Protein AF-A0AAV1VJK1-F1 (afdb_monomer)

Secondary structure (DSSP, 8-state):
-EEEEEETTEEEEE-SS-STTS-HHHHHHHHHHHHHHHHH-GGGTS-PPPTTB--B--TTTTTTEEEEE-TTSSEEEEEETTEEEEEEE-SSHHHHHHHHHHHTTS---B---HHHHS-PPPEETTEE----HHHHHHHHHHHHHHHHHHHHHHHHT--TTHHHHHHHHHS-HHHHHH-TT--HHHHHHHHHHHTT-----BTTTTBS--SSGGGTTS-S--HHIIIIISHHHHHHHHHHHHHHHHT----GGGHHHHHHHT--SS--TTHHHHHHTTS-TTS-HHHHHHHHHHHHHHHHHHHHHHHHHHHHHHHHHHHH-TT--HHHHHHHHHHHHHHHHHHHHTSPPPTTSHHHHHHHHHHHHHHHHHHHH-PPPS-S--------TT--PPPPP---SSS------------

Radius of gyration: 35.14 Å; Cα contacts (8 Å, |Δi|>4): 463; chains: 1; bounding box: 64×58×104 Å

Structure (mmCIF, N/CA/C/O backbone):
data_AF-A0AAV1VJK1-F1
#
_entry.id   AF-A0AAV1VJK1-F1
#
loop_
_atom_site.group_PDB
_atom_site.id
_atom_site.type_symbol
_atom_site.label_atom_id
_atom_site.label_alt_id
_atom_site.label_comp_id
_atom_site.label_asym_id
_atom_site.label_entity_id
_atom_site.label_seq_id
_atom_site.pdbx_PDB_ins_code
_atom_site.Cartn_x
_atom_site.Cartn_y
_atom_site.Cartn_z
_atom_site.occupancy
_atom_site.B_iso_or_equiv
_atom_site.auth_seq_id
_atom_site.auth_comp_id
_atom_site.auth_asym_id
_atom_site.auth_atom_id
_atom_site.pdbx_PDB_model_num
ATOM 1 N N . MET A 1 1 ? 26.076 -9.062 -37.233 1.00 72.56 1 MET A N 1
ATOM 2 C CA . MET A 1 1 ? 24.974 -9.847 -37.825 1.00 72.56 1 MET A CA 1
ATOM 3 C C . MET A 1 1 ? 24.756 -9.318 -39.224 1.00 72.56 1 MET A C 1
ATOM 5 O O . MET A 1 1 ? 24.665 -8.106 -39.375 1.00 72.56 1 MET A O 1
ATOM 9 N N . THR A 1 2 ? 24.708 -10.196 -40.212 1.00 77.88 2 THR A N 1
ATOM 10 C CA . THR A 1 2 ? 24.333 -9.880 -41.594 1.00 77.88 2 THR A CA 1
ATOM 11 C C . THR A 1 2 ? 23.000 -10.554 -41.910 1.00 77.88 2 THR A C 1
ATOM 13 O O . THR A 1 2 ? 22.548 -11.425 -41.162 1.00 77.88 2 THR A O 1
ATOM 16 N N . TRP A 1 3 ? 22.331 -10.132 -42.978 1.00 78.44 3 TRP A N 1
ATOM 17 C CA . TRP A 1 3 ? 21.145 -10.822 -43.472 1.00 78.44 3 TRP A CA 1
ATOM 18 C C . TRP A 1 3 ? 21.179 -10.901 -44.990 1.00 78.44 3 TRP A C 1
ATOM 20 O O . TRP A 1 3 ? 21.734 -10.022 -45.649 1.00 78.44 3 TRP A O 1
ATOM 30 N N . THR A 1 4 ? 20.572 -11.946 -45.531 1.00 72.81 4 THR A N 1
ATOM 31 C CA . THR A 1 4 ? 20.393 -12.127 -46.969 1.00 72.81 4 THR A CA 1
ATOM 32 C C . THR A 1 4 ? 18.968 -12.581 -47.247 1.00 72.81 4 THR A C 1
ATOM 34 O O . THR A 1 4 ? 18.393 -13.389 -46.514 1.00 72.81 4 THR A O 1
ATOM 37 N N . THR A 1 5 ? 18.364 -12.032 -48.295 1.00 68.81 5 THR A N 1
ATOM 38 C CA . THR A 1 5 ? 17.076 -12.518 -48.790 1.00 68.81 5 THR A CA 1
ATOM 39 C C . THR A 1 5 ? 17.351 -13.771 -49.610 1.00 68.81 5 THR A C 1
ATOM 41 O O . THR A 1 5 ? 18.039 -13.700 -50.623 1.00 68.81 5 THR A O 1
ATOM 44 N N . VAL A 1 6 ? 16.857 -14.920 -49.149 1.00 70.94 6 VAL A N 1
ATOM 45 C CA . VAL A 1 6 ? 17.074 -16.214 -49.821 1.00 70.94 6 VAL A CA 1
ATOM 46 C C . VAL A 1 6 ? 16.071 -16.389 -50.959 1.00 70.94 6 VAL A C 1
ATOM 48 O O . VAL A 1 6 ? 16.418 -16.849 -52.038 1.00 70.94 6 VAL A O 1
ATOM 51 N N . GLN A 1 7 ? 14.827 -15.972 -50.722 1.00 63.59 7 GLN A N 1
ATOM 52 C CA . GLN A 1 7 ? 13.747 -15.906 -51.704 1.00 63.59 7 GLN A CA 1
ATOM 53 C C . GLN A 1 7 ? 12.699 -14.888 -51.238 1.00 63.59 7 GLN A C 1
ATOM 55 O O . GLN A 1 7 ? 12.747 -14.423 -50.096 1.00 63.59 7 GLN A O 1
ATOM 60 N N . SER A 1 8 ? 11.746 -14.532 -52.106 1.00 58.19 8 SER A N 1
ATOM 61 C CA . SER A 1 8 ? 10.633 -13.650 -51.727 1.00 58.19 8 SER A CA 1
ATOM 62 C C . SER A 1 8 ? 9.943 -14.189 -50.473 1.00 58.19 8 SER A C 1
ATOM 64 O O . SER A 1 8 ? 9.543 -15.351 -50.437 1.00 58.19 8 SER A O 1
ATOM 66 N N . GLY A 1 9 ? 9.838 -13.375 -49.423 1.00 59.44 9 GLY A N 1
ATOM 67 C CA . GLY A 1 9 ? 9.238 -13.821 -48.168 1.00 59.44 9 GLY A CA 1
ATOM 68 C C . GLY A 1 9 ? 10.195 -14.487 -47.169 1.00 59.44 9 GLY A C 1
ATOM 69 O O . GLY A 1 9 ? 9.770 -14.791 -46.055 1.00 59.44 9 GLY A O 1
ATOM 70 N N . MET A 1 10 ? 11.471 -14.705 -47.512 1.00 68.19 10 MET A N 1
ATOM 71 C CA . MET A 1 10 ? 12.412 -15.464 -46.681 1.00 68.19 10 MET A CA 1
ATOM 72 C C . MET A 1 10 ? 13.748 -14.739 -46.491 1.00 68.19 10 MET A C 1
ATOM 74 O O . MET A 1 10 ? 14.465 -14.439 -47.446 1.00 68.19 10 MET A O 1
ATOM 78 N N . VAL A 1 11 ? 14.104 -14.512 -45.225 1.00 72.69 11 VAL A N 1
ATOM 79 C CA . VAL A 1 11 ? 15.331 -13.816 -44.816 1.00 72.69 11 VAL A CA 1
ATOM 80 C C . VAL A 1 11 ? 16.163 -14.731 -43.941 1.00 72.69 11 VAL A C 1
ATOM 82 O O . VAL A 1 11 ? 15.694 -15.195 -42.901 1.00 72.69 11 VAL A O 1
ATOM 85 N N . LEU A 1 12 ? 17.411 -14.950 -44.340 1.00 80.56 12 LEU A N 1
ATOM 86 C CA . LEU A 1 12 ? 18.407 -15.621 -43.524 1.00 80.56 12 LEU A CA 1
ATOM 87 C C . LEU A 1 12 ? 19.169 -14.574 -42.713 1.00 80.56 12 LEU A C 1
ATOM 89 O O . LEU A 1 12 ? 19.774 -13.668 -43.281 1.00 80.56 12 LEU A O 1
ATOM 93 N N . PHE A 1 13 ? 19.152 -14.700 -41.387 1.00 82.69 13 PHE A N 1
ATOM 94 C CA . PHE A 1 13 ? 20.002 -13.904 -40.504 1.00 82.69 13 PHE A CA 1
ATOM 95 C C . PHE A 1 13 ? 21.249 -14.699 -40.143 1.00 82.69 13 PHE A C 1
ATOM 97 O O . PHE A 1 13 ? 21.164 -15.723 -39.466 1.00 82.69 13 PHE A O 1
ATOM 104 N N . SER A 1 14 ? 22.406 -14.180 -40.538 1.00 82.31 14 SER A N 1
ATOM 105 C CA . SER A 1 14 ? 23.699 -14.779 -40.240 1.00 82.31 14 SER A CA 1
ATOM 106 C C . SER A 1 14 ? 24.337 -14.047 -39.055 1.00 82.31 14 SER A C 1
ATOM 108 O O . SER A 1 14 ? 24.645 -12.846 -39.130 1.00 82.31 14 SER A O 1
ATOM 110 N N . PRO A 1 15 ? 24.512 -14.716 -37.904 1.00 82.81 15 PRO A N 1
ATOM 111 C CA . PRO A 1 15 ? 25.221 -14.126 -36.782 1.00 82.81 15 PRO A CA 1
ATOM 112 C C . PRO A 1 15 ? 26.694 -13.918 -37.163 1.00 82.81 15 PRO A C 1
ATOM 114 O O . PRO A 1 15 ? 27.293 -14.716 -37.869 1.00 82.81 15 PRO A O 1
ATOM 117 N N . THR A 1 16 ? 27.300 -12.828 -36.689 1.00 80.38 16 THR A N 1
ATOM 118 C CA . THR A 1 16 ? 28.732 -12.538 -36.924 1.00 80.38 16 THR A CA 1
ATOM 119 C C . THR A 1 16 ? 29.669 -13.398 -36.079 1.00 80.38 16 THR A C 1
ATOM 121 O O . THR A 1 16 ? 30.877 -13.352 -36.261 1.00 80.38 16 THR A O 1
ATOM 124 N N . ARG A 1 17 ? 29.122 -14.139 -35.116 1.00 78.75 17 ARG A N 1
ATOM 125 C CA . ARG A 1 17 ? 29.834 -15.111 -34.288 1.00 78.75 17 ARG A CA 1
ATOM 126 C C . ARG A 1 17 ? 29.111 -16.440 -34.425 1.00 78.75 17 ARG A C 1
ATOM 128 O O . ARG A 1 17 ? 27.888 -16.436 -34.574 1.00 78.75 17 ARG A O 1
ATOM 135 N N . ASP A 1 18 ? 29.841 -17.544 -34.337 1.00 84.06 18 ASP A N 1
ATOM 136 C CA . ASP A 1 18 ? 29.212 -18.858 -34.300 1.00 84.06 18 ASP A CA 1
ATOM 137 C C . ASP A 1 18 ? 28.260 -18.947 -33.094 1.00 84.06 18 ASP A C 1
ATOM 139 O O . ASP A 1 18 ? 28.642 -18.696 -31.950 1.00 84.06 18 ASP A O 1
ATOM 143 N N . MET A 1 19 ? 26.992 -19.250 -33.371 1.00 81.56 19 MET A N 1
ATOM 144 C CA . MET A 1 19 ? 25.947 -19.360 -32.356 1.00 81.56 19 MET A CA 1
ATOM 145 C C . MET A 1 19 ? 25.831 -20.776 -31.793 1.00 81.56 19 MET A C 1
ATOM 147 O O . MET A 1 19 ? 25.218 -20.929 -30.734 1.00 81.56 19 MET A O 1
ATOM 151 N N . ALA A 1 20 ? 26.408 -21.793 -32.446 1.00 79.62 20 ALA A N 1
ATOM 152 C CA . ALA A 1 20 ? 26.398 -23.169 -31.951 1.00 79.62 20 ALA A CA 1
ATOM 153 C C . ALA A 1 20 ? 27.196 -23.294 -30.643 1.00 79.62 20 ALA A C 1
ATOM 155 O O . ALA A 1 20 ? 26.737 -23.933 -29.698 1.00 79.62 20 ALA A O 1
ATOM 156 N N . SER A 1 21 ? 28.316 -22.574 -30.549 1.00 83.19 21 SER A N 1
ATOM 157 C CA . SER A 1 21 ? 29.145 -22.446 -29.342 1.00 83.19 21 SER A CA 1
ATOM 158 C C . SER A 1 21 ? 28.567 -21.536 -28.240 1.00 83.19 21 SER A C 1
ATOM 160 O O . SER A 1 21 ? 29.173 -21.389 -27.179 1.00 83.19 21 SER A O 1
ATOM 162 N N . GLN A 1 22 ? 27.397 -20.910 -28.436 1.00 87.06 22 GLN A N 1
ATOM 163 C CA . GLN A 1 22 ? 26.801 -19.996 -27.449 1.00 87.06 22 GLN A CA 1
ATOM 164 C C . GLN A 1 22 ? 25.776 -20.681 -26.530 1.00 87.06 22 GLN A C 1
ATOM 166 O O . GLN A 1 22 ? 25.069 -21.627 -26.899 1.00 87.06 22 GLN A O 1
ATOM 171 N N . SER A 1 23 ? 25.620 -20.129 -25.320 1.00 88.62 23 SER A N 1
ATOM 172 C CA . SER A 1 23 ? 24.635 -20.607 -24.343 1.00 88.62 23 SER A CA 1
ATOM 173 C C . SER A 1 23 ? 23.200 -20.582 -24.891 1.00 88.62 23 SER A C 1
ATOM 175 O O . SER A 1 23 ? 22.834 -19.746 -25.725 1.00 88.62 23 SER A O 1
ATOM 177 N N . MET A 1 24 ? 22.353 -21.484 -24.386 1.00 81.50 24 MET A N 1
ATOM 178 C CA . MET A 1 24 ? 20.937 -21.583 -24.775 1.00 81.50 24 MET A CA 1
ATOM 179 C C . MET A 1 24 ? 20.183 -20.252 -24.629 1.00 81.50 24 MET A C 1
ATOM 181 O O . MET A 1 24 ? 19.396 -19.888 -25.503 1.00 81.50 24 MET A O 1
ATOM 185 N N . ALA A 1 25 ? 20.452 -19.493 -23.561 1.00 78.19 25 ALA A N 1
ATOM 186 C CA . ALA A 1 25 ? 19.841 -18.184 -23.340 1.00 78.19 25 ALA A CA 1
ATOM 187 C C . ALA A 1 25 ? 20.214 -17.185 -24.450 1.00 78.19 25 ALA A C 1
ATOM 189 O O . ALA A 1 25 ? 19.335 -16.535 -25.016 1.00 78.19 25 ALA A O 1
ATOM 190 N N . LYS A 1 26 ? 21.496 -17.113 -24.836 1.00 78.19 26 LYS A N 1
ATOM 191 C CA . LYS A 1 26 ? 21.960 -16.234 -25.923 1.00 78.19 26 LYS A CA 1
ATOM 192 C C . LYS A 1 26 ? 21.374 -16.632 -27.277 1.00 78.19 26 LYS A C 1
ATOM 194 O O . LYS A 1 26 ? 20.948 -15.754 -28.022 1.00 78.19 26 LYS A O 1
ATOM 199 N N . ARG A 1 27 ? 21.276 -17.934 -27.574 1.00 80.62 27 ARG A N 1
ATOM 200 C CA . ARG A 1 27 ? 20.609 -18.441 -28.788 1.00 80.62 27 ARG A CA 1
ATOM 201 C C . ARG A 1 27 ? 19.132 -18.038 -28.847 1.00 80.62 27 ARG A C 1
ATOM 203 O O . ARG A 1 27 ? 18.686 -17.507 -29.862 1.00 80.62 27 ARG A O 1
ATOM 210 N N . ARG A 1 28 ? 18.389 -18.198 -27.743 1.00 76.12 28 ARG A N 1
ATOM 211 C CA . ARG A 1 28 ? 16.979 -17.764 -27.640 1.00 76.12 28 ARG A CA 1
ATOM 212 C C . ARG A 1 28 ? 16.820 -16.248 -27.779 1.00 76.12 28 ARG A C 1
ATOM 214 O O . ARG A 1 28 ? 15.893 -15.792 -28.451 1.00 76.12 28 ARG A O 1
ATOM 221 N N . HIS A 1 29 ? 17.720 -15.465 -27.182 1.00 78.25 29 HIS A N 1
ATOM 222 C CA . HIS A 1 29 ? 17.716 -14.008 -27.322 1.00 78.25 29 HIS A CA 1
ATOM 223 C C . HIS A 1 29 ? 18.027 -13.562 -28.749 1.00 78.25 29 HIS A C 1
ATOM 225 O O . HIS A 1 29 ? 17.349 -12.667 -29.245 1.00 78.25 29 HIS A O 1
ATOM 231 N N . PHE A 1 30 ? 18.974 -14.209 -29.431 1.00 80.94 30 PHE A N 1
ATOM 232 C CA . PHE A 1 30 ? 19.263 -13.937 -30.837 1.00 80.94 30 PHE A CA 1
ATOM 233 C C . PHE A 1 30 ? 18.057 -14.251 -31.732 1.00 80.94 30 PHE A C 1
ATOM 235 O O . PHE A 1 30 ? 17.642 -13.395 -32.505 1.00 80.94 30 PHE A O 1
ATOM 242 N N . GLY A 1 31 ? 17.406 -15.407 -31.553 1.00 75.12 31 GLY A N 1
ATOM 243 C CA . GLY A 1 31 ? 16.175 -15.734 -32.285 1.00 75.12 31 GLY A CA 1
ATOM 244 C C . GLY A 1 31 ? 15.040 -14.734 -32.024 1.00 75.12 31 GLY A C 1
ATOM 245 O O . GLY A 1 31 ? 14.393 -14.258 -32.955 1.00 75.12 31 GLY A O 1
ATOM 246 N N . SER A 1 32 ? 14.846 -14.335 -30.763 1.00 74.19 32 SER A N 1
ATOM 247 C CA . SER A 1 32 ? 13.865 -13.304 -30.391 1.00 74.19 32 SER A CA 1
ATOM 248 C C . SER A 1 32 ? 14.199 -11.940 -30.996 1.00 74.19 32 SER A C 1
ATOM 250 O O . SER A 1 32 ? 13.296 -11.198 -31.376 1.00 74.19 32 SER A O 1
ATOM 252 N N . PHE A 1 33 ? 15.488 -11.612 -31.102 1.00 75.56 33 PHE A N 1
ATOM 253 C CA . PHE A 1 33 ? 15.974 -10.400 -31.744 1.00 75.56 33 PHE A CA 1
ATOM 254 C C . PHE A 1 33 ? 15.711 -10.430 -33.253 1.00 75.56 33 PHE A C 1
ATOM 256 O O . PHE A 1 33 ? 15.120 -9.486 -33.759 1.00 75.56 33 PHE A O 1
ATOM 263 N N . CYS A 1 34 ? 16.023 -11.523 -33.957 1.00 77.81 34 CYS A N 1
ATOM 264 C CA . CYS A 1 34 ? 15.700 -11.691 -35.379 1.00 77.81 34 CYS A CA 1
ATOM 265 C C . CYS A 1 34 ? 14.191 -11.594 -35.649 1.00 77.81 34 CYS A C 1
ATOM 267 O O . CYS A 1 34 ? 13.772 -10.885 -36.560 1.00 77.81 34 CYS A O 1
ATOM 269 N N . LEU A 1 35 ? 13.356 -12.231 -34.821 1.00 70.38 35 LEU A N 1
ATOM 270 C CA . LEU A 1 35 ? 11.900 -12.092 -34.915 1.00 70.38 35 LEU A CA 1
ATOM 271 C C . LEU A 1 35 ? 11.461 -10.650 -34.663 1.00 70.38 35 LEU A C 1
ATOM 273 O O . LEU A 1 35 ? 10.635 -10.125 -35.402 1.00 70.38 35 LEU A O 1
ATOM 277 N N . ALA A 1 36 ? 12.023 -9.981 -33.655 1.00 64.88 36 ALA A N 1
ATOM 278 C CA . ALA A 1 36 ? 11.749 -8.571 -33.417 1.00 64.88 36 ALA A CA 1
ATOM 279 C C . ALA A 1 36 ? 12.167 -7.713 -34.620 1.00 64.88 36 ALA A C 1
ATOM 281 O O . ALA A 1 36 ? 11.417 -6.813 -34.986 1.00 64.88 36 ALA A O 1
ATOM 282 N N . LEU A 1 37 ? 13.294 -8.004 -35.272 1.00 67.75 37 LEU A N 1
ATOM 283 C CA . LEU A 1 37 ? 13.689 -7.333 -36.507 1.00 67.75 37 LEU A CA 1
ATOM 284 C C . LEU A 1 37 ? 12.662 -7.574 -37.617 1.00 67.75 37 LEU A C 1
ATOM 286 O O . LEU A 1 37 ? 12.243 -6.612 -38.235 1.00 67.75 37 LEU A O 1
ATOM 290 N N . LEU A 1 38 ? 12.175 -8.798 -37.827 1.00 65.31 38 LEU A N 1
ATOM 291 C CA . LEU A 1 38 ? 11.144 -9.072 -38.840 1.00 65.31 38 LEU A CA 1
ATOM 292 C C . LEU A 1 38 ? 9.804 -8.380 -38.534 1.00 65.31 38 LEU A C 1
ATOM 294 O O . LEU A 1 38 ? 9.200 -7.775 -39.417 1.00 65.31 38 LEU A O 1
ATOM 298 N N . TYR A 1 39 ? 9.350 -8.419 -37.278 1.00 56.62 39 TYR A N 1
ATOM 299 C CA . TYR A 1 39 ? 8.093 -7.792 -36.857 1.00 56.62 39 TYR A CA 1
ATOM 300 C C . TYR A 1 39 ? 8.133 -6.266 -36.932 1.00 56.62 39 TYR A C 1
ATOM 302 O O . TYR A 1 39 ? 7.120 -5.634 -37.238 1.00 56.62 39 TYR A O 1
ATOM 310 N N . ASN A 1 40 ? 9.284 -5.669 -36.621 1.00 51.41 40 ASN A N 1
ATOM 311 C CA . ASN A 1 40 ? 9.459 -4.222 -36.693 1.00 51.41 40 ASN A CA 1
ATOM 312 C C . ASN A 1 40 ? 9.875 -3.765 -38.096 1.00 51.41 40 ASN A C 1
ATOM 314 O O . ASN A 1 40 ? 9.584 -2.634 -38.470 1.00 51.41 40 ASN A O 1
ATOM 318 N N . PHE A 1 41 ? 10.491 -4.637 -38.897 1.00 59.66 41 PHE A N 1
ATOM 319 C CA . PHE A 1 41 ? 11.015 -4.325 -40.227 1.00 59.66 41 PHE A CA 1
ATOM 320 C C . PHE A 1 41 ? 10.533 -5.346 -41.265 1.00 59.66 41 PHE A C 1
ATOM 322 O O . PHE A 1 41 ? 11.329 -6.108 -41.821 1.00 59.66 41 PHE A O 1
ATOM 329 N N . PRO A 1 42 ? 9.225 -5.327 -41.602 1.00 58.53 42 PRO A N 1
ATOM 330 C CA . PRO A 1 42 ? 8.666 -6.196 -42.636 1.00 58.53 42 PRO A CA 1
ATOM 331 C C . PRO A 1 42 ? 9.356 -6.032 -43.998 1.00 58.53 42 PRO A C 1
ATOM 333 O O . PRO A 1 42 ? 9.316 -6.936 -44.821 1.00 58.53 42 PRO A O 1
ATOM 336 N N . SER A 1 43 ? 10.017 -4.888 -44.223 1.00 58.25 43 SER A N 1
ATOM 337 C CA . SER A 1 43 ? 10.837 -4.574 -45.398 1.00 58.25 43 SER A CA 1
ATOM 338 C C . SER A 1 43 ? 11.869 -5.644 -45.735 1.00 58.25 43 SER A C 1
ATOM 340 O O . SER A 1 43 ? 12.172 -5.833 -46.902 1.00 58.25 43 SER A O 1
ATOM 342 N N . LEU A 1 44 ? 12.394 -6.343 -44.723 1.00 64.31 44 LEU A N 1
ATOM 343 C CA . LEU A 1 44 ? 13.371 -7.415 -44.905 1.00 64.31 44 LEU A CA 1
ATOM 344 C C . LEU A 1 44 ? 12.784 -8.579 -45.722 1.00 64.31 44 LEU A C 1
ATOM 346 O O . LEU A 1 44 ? 13.515 -9.272 -46.417 1.00 64.31 44 LEU A O 1
ATOM 350 N N . VAL A 1 45 ? 11.464 -8.760 -45.656 1.00 64.31 45 VAL A N 1
ATOM 351 C CA . VAL A 1 45 ? 10.699 -9.865 -46.249 1.00 64.31 45 VAL A CA 1
ATOM 352 C C . VAL A 1 45 ? 10.141 -9.501 -47.634 1.00 64.31 45 VAL A C 1
ATOM 354 O O . VAL A 1 45 ? 9.820 -10.386 -48.427 1.00 64.31 45 VAL A O 1
ATOM 357 N N . TYR A 1 46 ? 10.028 -8.203 -47.937 1.00 58.28 46 TYR A N 1
ATOM 358 C CA . TYR A 1 46 ? 9.517 -7.694 -49.212 1.00 58.28 46 TYR A CA 1
ATOM 359 C C . TYR A 1 46 ? 10.638 -7.524 -50.248 1.00 58.28 46 TYR A C 1
ATOM 361 O O . TYR A 1 46 ? 11.813 -7.470 -49.897 1.00 58.28 46 TYR A O 1
ATOM 369 N N . ARG A 1 47 ? 10.260 -7.450 -51.536 1.00 57.38 47 ARG A N 1
ATOM 370 C CA . ARG A 1 47 ? 11.183 -7.357 -52.683 1.00 57.38 47 ARG A CA 1
ATOM 371 C C . ARG A 1 47 ? 12.305 -6.336 -52.408 1.00 57.38 47 ARG A C 1
ATOM 373 O O . ARG A 1 47 ? 11.975 -5.183 -52.111 1.00 57.38 47 ARG A O 1
ATOM 380 N N . PRO A 1 48 ? 13.589 -6.730 -52.506 1.00 57.38 48 PRO A N 1
ATOM 381 C CA . PRO A 1 48 ? 14.692 -5.797 -52.346 1.00 57.38 48 PRO A CA 1
ATOM 382 C C . PRO A 1 48 ? 14.574 -4.704 -53.406 1.00 57.38 48 PRO A C 1
ATOM 384 O O . PRO A 1 48 ? 14.317 -4.975 -54.579 1.00 57.38 48 PRO A O 1
ATOM 387 N N . LEU A 1 49 ? 14.708 -3.462 -52.957 1.00 59.75 49 LEU A N 1
ATOM 388 C CA . LEU A 1 49 ? 14.871 -2.313 -53.832 1.00 59.75 49 LEU A CA 1
ATOM 389 C C . LEU A 1 49 ? 16.175 -2.476 -54.613 1.00 59.75 49 LEU A C 1
ATOM 391 O O . LEU A 1 49 ? 17.165 -2.952 -54.051 1.00 59.75 49 LEU A O 1
ATOM 395 N N . GLU A 1 50 ? 16.174 -2.101 -55.892 1.00 65.75 50 GLU A N 1
ATOM 396 C CA . GLU A 1 50 ? 17.402 -2.136 -56.684 1.00 65.75 50 GLU A CA 1
ATOM 397 C C . GLU A 1 50 ? 18.479 -1.284 -55.997 1.00 65.75 50 GLU A C 1
ATOM 399 O O . GLU A 1 50 ? 18.154 -0.209 -55.471 1.00 65.75 50 GLU A O 1
ATOM 404 N N . PRO A 1 51 ? 19.741 -1.747 -55.942 1.00 66.56 51 PRO A N 1
ATOM 405 C CA . PRO A 1 51 ? 20.826 -0.982 -55.342 1.00 66.56 51 PRO A CA 1
ATOM 406 C C . PRO A 1 51 ? 20.889 0.435 -55.924 1.00 66.56 51 PRO A C 1
ATOM 408 O O . PRO A 1 51 ? 20.944 0.607 -57.136 1.00 66.56 51 PRO A O 1
ATOM 411 N N . GLY A 1 52 ? 20.858 1.447 -55.055 1.00 72.56 52 GLY A N 1
ATOM 412 C CA . GLY A 1 52 ? 20.849 2.857 -55.458 1.00 72.56 52 GLY A CA 1
ATOM 413 C C . GLY A 1 52 ? 19.460 3.454 -55.695 1.00 72.56 52 GLY A C 1
ATOM 414 O O . GLY A 1 52 ? 19.352 4.669 -55.827 1.00 72.56 52 GLY A O 1
ATOM 415 N N . SER A 1 53 ? 18.381 2.669 -55.710 1.00 76.88 53 SER A N 1
ATOM 416 C CA . SER A 1 53 ? 17.041 3.234 -55.914 1.00 76.88 53 SER A CA 1
ATOM 417 C C . SER A 1 53 ? 16.620 4.164 -54.778 1.00 76.88 53 SER A C 1
ATOM 419 O O . SER A 1 53 ? 16.778 3.878 -53.585 1.00 76.88 53 SER A O 1
ATOM 421 N N . VAL A 1 54 ? 16.046 5.301 -55.167 1.00 80.00 54 VAL A N 1
ATOM 422 C CA . VAL A 1 54 ? 15.546 6.307 -54.235 1.00 80.00 54 VAL A CA 1
ATOM 423 C C . VAL A 1 54 ? 14.032 6.382 -54.368 1.00 80.00 54 VAL A C 1
ATOM 425 O O . VAL A 1 54 ? 13.496 6.669 -55.434 1.00 80.00 54 VAL A O 1
ATOM 428 N N . ILE A 1 55 ? 13.312 6.112 -53.277 1.00 74.75 55 ILE A N 1
ATOM 429 C CA . ILE A 1 55 ? 11.847 6.137 -53.297 1.00 74.75 55 ILE A CA 1
ATOM 430 C C . ILE A 1 55 ? 11.356 7.549 -52.963 1.00 74.75 55 ILE A C 1
ATOM 432 O O . ILE A 1 55 ? 11.556 8.034 -51.843 1.00 74.75 55 ILE A O 1
ATOM 436 N N . ALA A 1 56 ? 10.677 8.181 -53.920 1.00 76.25 56 ALA A N 1
ATOM 437 C CA . ALA A 1 56 ? 9.944 9.424 -53.702 1.00 76.25 56 ALA A CA 1
ATOM 438 C C . ALA A 1 56 ? 8.724 9.192 -52.790 1.00 76.25 56 ALA A C 1
ATOM 440 O O . ALA A 1 56 ? 8.101 8.140 -52.847 1.00 76.25 56 ALA A O 1
ATOM 441 N N . TYR A 1 57 ? 8.347 10.158 -51.950 1.00 71.75 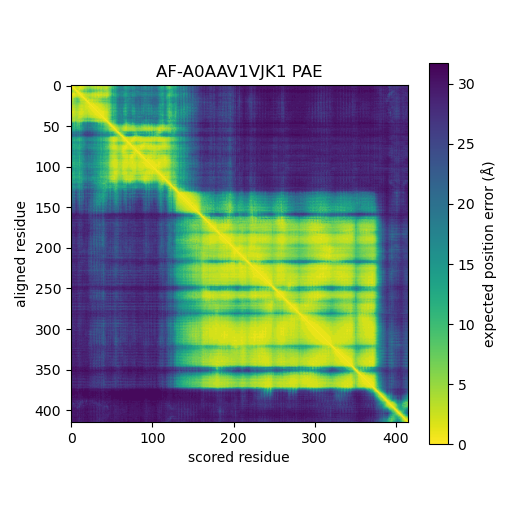57 TYR A N 1
ATOM 442 C CA . TYR A 1 57 ? 7.105 10.100 -51.154 1.00 71.75 57 TYR A CA 1
ATOM 443 C C . TYR A 1 57 ? 5.956 10.927 -51.752 1.00 71.75 57 TYR A C 1
ATOM 445 O O . TYR A 1 57 ? 4.869 10.969 -51.166 1.00 71.75 57 TYR A O 1
ATOM 453 N N . SER A 1 58 ? 6.183 11.642 -52.859 1.00 66.19 58 SER A N 1
ATOM 454 C CA . SER A 1 58 ? 5.178 12.531 -53.439 1.00 66.19 58 SER A CA 1
ATOM 455 C C . SER A 1 58 ? 4.119 11.729 -54.203 1.00 66.19 58 SER A C 1
ATOM 457 O O . SER A 1 58 ? 4.391 10.991 -55.147 1.00 66.19 58 SER A O 1
ATOM 459 N N . THR A 1 59 ? 2.857 11.889 -53.801 1.00 57.94 59 THR A N 1
ATOM 460 C CA . THR A 1 59 ? 1.716 11.128 -54.341 1.00 57.94 59 THR A CA 1
ATOM 461 C C . THR A 1 59 ? 1.444 11.378 -55.825 1.00 57.94 59 THR A C 1
ATOM 463 O O . THR A 1 59 ? 0.777 10.560 -56.450 1.00 57.94 59 THR A O 1
ATOM 466 N N . LYS A 1 60 ? 1.968 12.471 -56.396 1.00 59.66 60 LYS A N 1
ATOM 467 C CA . LYS A 1 60 ? 1.756 12.860 -57.798 1.00 59.66 60 LYS A CA 1
ATOM 468 C C . LYS A 1 60 ? 2.725 12.211 -58.795 1.00 59.66 60 LYS A C 1
ATOM 470 O O . LYS A 1 60 ? 2.455 12.271 -59.984 1.00 59.66 60 LYS A O 1
ATOM 475 N N . VAL A 1 61 ? 3.820 11.597 -58.337 1.00 60.72 61 VAL A N 1
ATOM 476 C CA . VAL A 1 61 ? 4.963 11.269 -59.218 1.00 60.72 61 VAL A CA 1
ATOM 477 C C . VAL A 1 61 ? 5.183 9.758 -59.390 1.00 60.72 61 VAL A C 1
ATOM 479 O O . VAL A 1 61 ? 5.931 9.307 -60.248 1.00 60.72 61 VAL A O 1
ATOM 482 N N . HIS A 1 62 ? 4.447 8.948 -58.628 1.00 57.50 62 HIS A N 1
ATOM 483 C CA . HIS A 1 62 ? 4.636 7.499 -58.524 1.00 57.50 62 HIS A CA 1
ATOM 484 C C . HIS A 1 62 ? 4.261 6.647 -59.746 1.00 57.50 62 HIS A C 1
ATOM 486 O O . HIS A 1 62 ? 4.438 5.427 -59.675 1.00 57.50 62 HIS A O 1
ATOM 492 N N . GLN A 1 63 ? 3.696 7.225 -60.807 1.00 62.16 63 GLN A N 1
ATOM 493 C CA . GLN A 1 63 ? 3.164 6.429 -61.918 1.00 62.16 63 GLN A CA 1
ATOM 494 C C . GLN A 1 63 ? 4.122 6.302 -63.106 1.00 62.16 63 GLN A C 1
ATOM 496 O O . GLN A 1 63 ? 4.053 5.283 -63.785 1.00 62.16 63 GLN A O 1
ATOM 501 N N . PHE A 1 64 ? 5.040 7.255 -63.311 1.00 73.75 64 PHE A N 1
ATOM 502 C CA . PHE A 1 64 ? 5.868 7.285 -64.525 1.00 73.75 64 PHE A CA 1
ATOM 503 C C . PHE A 1 64 ? 7.354 7.561 -64.288 1.00 73.75 64 PHE A C 1
ATOM 505 O O . PHE A 1 64 ? 8.151 7.220 -65.151 1.00 73.75 64 PHE A O 1
ATOM 512 N N . HIS A 1 65 ? 7.758 8.100 -63.133 1.00 83.06 65 HIS A N 1
ATOM 513 C CA . HIS A 1 65 ? 9.161 8.444 -62.899 1.00 83.06 65 HIS A CA 1
ATOM 514 C C . HIS A 1 65 ? 9.843 7.536 -61.881 1.00 83.06 65 HIS A C 1
ATOM 516 O O . HIS A 1 65 ? 9.301 7.285 -60.801 1.00 83.06 65 HIS A O 1
ATOM 522 N N . ASP A 1 66 ? 11.074 7.146 -62.203 1.00 84.44 66 ASP A N 1
ATOM 523 C CA . ASP A 1 66 ? 11.973 6.404 -61.324 1.00 84.44 66 ASP A CA 1
ATOM 524 C C . ASP A 1 66 ? 13.319 7.134 -61.200 1.00 84.44 66 ASP A C 1
ATOM 526 O O . ASP A 1 66 ? 13.774 7.807 -62.130 1.00 84.44 66 ASP A O 1
ATOM 530 N N . TRP A 1 67 ? 13.971 7.001 -60.040 1.00 88.50 67 TRP A N 1
ATOM 531 C CA . TRP A 1 67 ? 15.296 7.576 -59.803 1.00 88.50 67 TRP A CA 1
ATOM 532 C C . TRP A 1 67 ? 16.248 6.589 -59.146 1.00 88.50 67 TRP A C 1
ATOM 534 O O . TRP A 1 67 ? 15.899 5.886 -58.190 1.00 88.50 67 TRP A O 1
ATOM 544 N N . LEU A 1 68 ? 17.486 6.600 -59.632 1.00 89.94 68 LEU A N 1
ATOM 545 C CA . LEU A 1 68 ? 18.548 5.712 -59.185 1.00 89.94 68 LEU A CA 1
ATOM 546 C C . LEU A 1 68 ? 19.820 6.516 -58.914 1.00 89.94 68 LEU A C 1
ATOM 548 O O . LEU A 1 68 ? 20.321 7.216 -59.791 1.00 89.94 68 LEU A O 1
ATOM 552 N N . LEU A 1 69 ? 20.369 6.398 -57.710 1.00 88.38 69 LEU A N 1
ATOM 553 C CA . LEU A 1 69 ? 21.727 6.831 -57.420 1.00 88.38 69 LEU A CA 1
ATOM 554 C C . LEU A 1 69 ? 22.725 5.886 -58.087 1.00 88.38 69 LEU A C 1
ATOM 556 O O . LEU A 1 69 ? 22.575 4.664 -58.049 1.00 88.38 69 LEU A O 1
ATOM 560 N N . THR A 1 70 ? 23.775 6.460 -58.661 1.00 86.12 70 THR A N 1
ATOM 561 C CA . THR A 1 70 ? 24.934 5.708 -59.142 1.00 86.12 70 THR A CA 1
ATOM 562 C C . THR A 1 70 ? 25.619 4.964 -57.992 1.00 86.12 70 THR A C 1
ATOM 564 O O . THR A 1 70 ? 25.471 5.321 -56.823 1.00 86.12 70 THR A O 1
ATOM 567 N N . GLY A 1 71 ? 26.387 3.914 -58.307 1.00 76.88 71 GLY A N 1
ATOM 568 C CA . GLY A 1 71 ? 27.040 3.074 -57.291 1.00 76.88 71 GLY A CA 1
ATOM 569 C C . GLY A 1 71 ? 28.010 3.828 -56.370 1.00 76.88 71 GLY A C 1
ATOM 570 O O . GLY A 1 71 ? 28.231 3.408 -55.238 1.00 76.88 71 GLY A O 1
ATOM 571 N N . ASP A 1 72 ? 28.542 4.965 -56.822 1.00 80.31 72 ASP A N 1
ATOM 572 C CA . ASP A 1 72 ? 29.380 5.879 -56.039 1.00 80.31 72 ASP A CA 1
ATOM 573 C C . ASP A 1 72 ? 28.580 6.936 -55.249 1.00 80.31 72 ASP A C 1
ATOM 575 O O . ASP A 1 72 ? 29.160 7.713 -54.491 1.00 80.31 72 ASP A O 1
ATOM 579 N N . GLY A 1 73 ? 27.255 6.976 -55.420 1.00 81.38 73 GLY A N 1
ATOM 580 C CA . GLY A 1 73 ? 26.335 7.901 -54.763 1.00 81.38 73 GLY A CA 1
ATOM 581 C C . GLY A 1 73 ? 26.434 9.355 -55.228 1.00 81.38 73 GLY A C 1
ATOM 582 O O . GLY A 1 73 ? 25.802 10.206 -54.611 1.00 81.38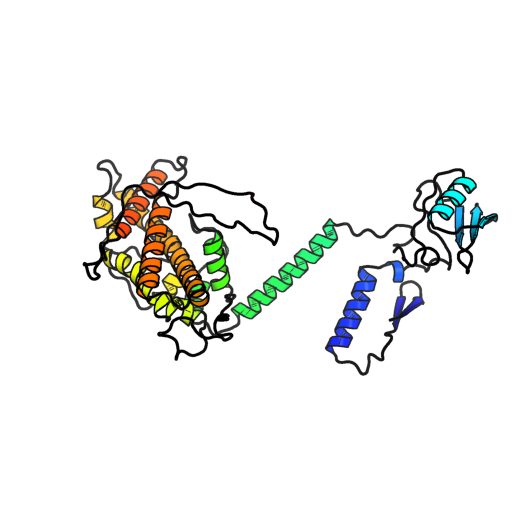 73 GLY A O 1
ATOM 583 N N . LYS A 1 74 ? 27.212 9.662 -56.275 1.00 88.44 74 LYS A N 1
ATOM 584 C CA . LYS A 1 74 ? 27.509 11.047 -56.690 1.00 88.44 74 LYS A CA 1
ATOM 585 C C . LYS A 1 74 ? 26.568 11.601 -57.749 1.00 88.44 74 LYS A C 1
ATOM 587 O O . LYS A 1 74 ? 26.634 12.786 -58.067 1.00 88.44 74 LYS A O 1
ATOM 592 N N . SER A 1 75 ? 25.747 10.759 -58.362 1.00 91.38 75 SER A N 1
ATOM 593 C CA . SER A 1 75 ? 24.844 11.163 -59.436 1.00 91.38 75 SER A CA 1
ATOM 594 C C . SER A 1 75 ? 23.489 10.486 -59.297 1.00 91.38 75 SER A C 1
ATOM 596 O O . SER A 1 75 ? 23.397 9.330 -58.892 1.00 91.38 75 SER A O 1
ATOM 598 N N . LEU A 1 76 ? 22.436 11.222 -59.638 1.00 92.19 76 LEU A N 1
ATOM 599 C CA . LEU A 1 76 ? 21.058 10.762 -59.675 1.00 92.19 76 LEU A CA 1
ATOM 600 C C . LEU A 1 76 ? 20.632 10.618 -61.136 1.00 92.19 76 LEU A C 1
ATOM 602 O O . LEU A 1 76 ? 20.587 11.602 -61.874 1.00 92.19 76 LEU A O 1
ATOM 606 N N . ARG A 1 77 ? 20.323 9.390 -61.545 1.00 91.56 77 ARG A N 1
ATOM 607 C CA . ARG A 1 77 ? 19.742 9.066 -62.849 1.00 91.56 77 ARG A CA 1
ATOM 608 C C . ARG A 1 77 ? 18.229 9.166 -62.748 1.00 91.56 77 ARG A C 1
ATOM 610 O O . ARG A 1 77 ? 17.647 8.662 -61.786 1.00 91.56 77 ARG A O 1
ATOM 617 N N . HIS A 1 78 ? 17.607 9.816 -63.720 1.00 90.94 78 HIS A N 1
ATOM 618 C CA . HIS A 1 78 ? 16.160 9.978 -63.820 1.00 90.94 78 HIS A CA 1
ATOM 619 C C . HIS A 1 78 ? 15.630 9.210 -65.024 1.00 90.94 78 HIS A C 1
ATOM 621 O O . HIS A 1 78 ? 16.163 9.328 -66.127 1.00 90.94 78 HIS A O 1
ATOM 627 N N . PHE A 1 79 ? 14.560 8.457 -64.796 1.00 87.12 79 PHE A N 1
ATOM 628 C CA . PHE A 1 79 ? 13.840 7.719 -65.817 1.00 87.12 79 PHE A CA 1
ATOM 629 C C . PHE A 1 79 ? 12.388 8.196 -65.875 1.00 87.12 79 PHE A C 1
ATOM 631 O O . PHE A 1 79 ? 11.769 8.413 -64.832 1.00 87.12 79 PHE A O 1
ATOM 638 N N . ASP A 1 80 ? 11.842 8.330 -67.080 1.00 86.44 80 ASP A N 1
ATOM 639 C CA . ASP A 1 80 ? 10.423 8.576 -67.337 1.00 86.44 80 ASP A CA 1
ATOM 640 C C . ASP A 1 80 ? 9.869 7.470 -68.234 1.00 86.44 80 ASP A C 1
ATOM 642 O O . ASP A 1 80 ? 10.378 7.209 -69.324 1.00 86.44 80 ASP A O 1
ATOM 646 N N . THR A 1 81 ? 8.849 6.761 -67.762 1.00 84.12 81 THR A N 1
ATOM 647 C CA . THR A 1 81 ? 8.267 5.573 -68.405 1.00 84.12 81 THR A CA 1
ATOM 648 C C . THR A 1 81 ? 9.309 4.519 -68.810 1.00 84.12 81 THR A C 1
ATOM 650 O O . THR A 1 81 ? 9.147 3.806 -69.795 1.00 84.12 81 THR A O 1
ATOM 653 N N . GLY A 1 82 ? 10.396 4.414 -68.036 1.00 79.31 82 GLY A N 1
ATOM 654 C CA . GLY A 1 82 ? 11.505 3.486 -68.279 1.00 79.31 82 GLY A CA 1
ATOM 655 C C . GLY A 1 82 ? 12.599 4.001 -69.223 1.00 79.31 82 GLY A C 1
ATOM 656 O O . GLY A 1 82 ? 13.612 3.323 -69.375 1.00 79.31 82 GLY A O 1
ATOM 657 N N . MET A 1 83 ? 12.451 5.190 -69.816 1.00 84.69 83 MET A N 1
ATOM 658 C CA . MET A 1 83 ? 13.503 5.824 -70.619 1.00 84.69 83 MET A CA 1
ATOM 659 C C . MET A 1 83 ? 14.356 6.756 -69.764 1.00 84.69 83 MET A C 1
ATOM 661 O O . MET A 1 83 ? 13.823 7.551 -68.997 1.00 84.69 83 MET A O 1
ATOM 665 N N . GLU A 1 84 ? 15.680 6.681 -69.898 1.00 87.88 84 GLU A N 1
ATOM 666 C CA . GLU A 1 84 ? 16.588 7.586 -69.190 1.00 87.88 84 GLU A CA 1
ATOM 667 C C . GLU A 1 84 ? 16.485 9.001 -69.766 1.00 87.88 84 GLU A C 1
ATOM 669 O O . GLU A 1 84 ? 16.764 9.232 -70.941 1.00 87.88 84 GLU A O 1
ATOM 674 N N . CYS A 1 85 ? 16.083 9.952 -68.927 1.00 86.00 85 CYS A N 1
ATOM 675 C CA . CYS A 1 85 ? 15.889 11.346 -69.317 1.00 86.00 85 CYS A CA 1
ATOM 676 C C . CYS A 1 85 ? 17.091 12.224 -68.970 1.00 86.00 85 CYS A C 1
ATOM 678 O O . CYS A 1 85 ? 17.268 13.289 -69.560 1.00 86.00 85 CYS A O 1
ATOM 680 N N . GLY A 1 86 ? 17.915 11.802 -68.009 1.00 88.31 86 GLY A N 1
ATOM 681 C CA . GLY A 1 86 ? 19.113 12.542 -67.651 1.00 88.31 86 GLY A CA 1
ATOM 682 C C . GLY A 1 86 ? 19.798 12.060 -66.382 1.00 88.31 86 GLY A C 1
ATOM 683 O O . GLY A 1 86 ? 19.260 11.279 -65.594 1.00 88.31 86 GLY A O 1
ATOM 684 N N . VAL A 1 87 ? 21.003 12.586 -66.186 1.00 91.12 87 VAL A N 1
ATOM 685 C CA . VAL A 1 87 ? 21.851 12.329 -65.023 1.00 91.12 87 VAL A CA 1
ATOM 686 C C . VAL A 1 87 ? 22.236 13.664 -64.411 1.00 91.12 87 VAL A C 1
ATOM 688 O O . VAL A 1 87 ? 22.699 14.558 -65.119 1.00 91.12 87 VAL A O 1
ATOM 691 N N . GLN A 1 88 ? 22.048 13.810 -63.101 1.00 91.81 88 GLN A N 1
ATOM 692 C CA . GLN A 1 88 ? 22.424 15.024 -62.381 1.00 91.81 88 GLN A CA 1
ATOM 693 C C . GLN A 1 88 ? 23.403 14.722 -61.247 1.00 91.81 88 GLN A C 1
ATOM 695 O O . GLN A 1 88 ? 23.173 13.777 -60.489 1.00 91.81 88 GLN A O 1
ATOM 700 N N . PRO A 1 89 ? 24.473 15.518 -61.085 1.00 91.81 89 PRO A N 1
ATOM 701 C CA . PRO A 1 89 ? 25.373 15.372 -59.953 1.00 91.81 89 PRO A CA 1
ATOM 702 C C . PRO A 1 89 ? 24.652 15.754 -58.657 1.00 91.81 89 PRO A C 1
ATOM 704 O O . PRO A 1 89 ? 23.989 16.788 -58.572 1.00 91.81 89 PRO A O 1
ATOM 707 N N . VAL A 1 90 ? 24.798 14.923 -57.628 1.00 91.44 90 VAL A N 1
ATOM 708 C CA . VAL A 1 90 ? 24.186 15.125 -56.313 1.00 91.44 90 VAL A CA 1
ATOM 709 C C . VAL A 1 90 ? 25.198 14.836 -55.210 1.00 91.44 90 VAL A C 1
ATOM 711 O O . VAL A 1 90 ? 25.937 13.858 -55.256 1.00 91.44 90 VAL A O 1
ATOM 714 N N . ALA A 1 91 ? 25.221 15.696 -54.193 1.00 88.94 91 ALA A N 1
ATOM 715 C CA . ALA A 1 91 ? 26.090 15.544 -53.021 1.00 88.94 91 ALA A CA 1
ATOM 716 C C . ALA A 1 91 ? 25.306 15.310 -51.717 1.00 88.94 91 ALA A C 1
ATOM 718 O O . ALA A 1 91 ? 25.893 15.114 -50.656 1.00 88.94 91 ALA A O 1
ATOM 719 N N . SER A 1 92 ? 23.972 15.365 -51.764 1.00 89.75 92 SER A N 1
ATOM 720 C CA . SER A 1 92 ? 23.106 15.210 -50.594 1.00 89.75 92 SER A CA 1
ATOM 721 C C . SER A 1 92 ? 21.689 14.802 -50.999 1.00 89.75 92 SER A C 1
ATOM 723 O O . SER A 1 92 ? 21.304 14.909 -52.164 1.00 89.75 92 SER A O 1
ATOM 725 N N . MET A 1 93 ? 20.878 14.377 -50.026 1.00 87.56 93 MET A N 1
ATOM 726 C CA . MET A 1 93 ? 19.457 14.098 -50.274 1.00 87.56 93 MET A CA 1
ATOM 727 C C . MET A 1 93 ? 18.679 15.350 -50.690 1.00 87.56 93 MET A C 1
ATOM 729 O O . MET A 1 93 ? 17.790 15.254 -51.523 1.00 87.56 93 MET A O 1
ATOM 733 N N . ALA A 1 94 ? 19.043 16.526 -50.169 1.00 87.75 94 ALA A N 1
ATOM 734 C CA . ALA A 1 94 ? 18.426 17.784 -50.584 1.00 87.75 94 ALA A CA 1
ATOM 735 C C . ALA A 1 94 ? 18.749 18.112 -52.051 1.00 87.75 94 ALA A C 1
ATOM 737 O O . ALA A 1 94 ? 17.877 18.562 -52.788 1.00 87.75 94 ALA A O 1
ATOM 738 N N . ALA A 1 95 ? 19.977 17.821 -52.501 1.00 90.25 95 ALA A N 1
ATOM 739 C CA . ALA A 1 95 ? 20.334 17.936 -53.913 1.00 90.25 95 ALA A CA 1
ATOM 740 C C . ALA A 1 95 ? 19.527 16.955 -54.781 1.00 90.25 95 ALA A C 1
ATOM 742 O O . ALA A 1 95 ? 19.104 17.324 -55.871 1.00 90.25 95 ALA A O 1
ATOM 743 N N . CYS A 1 96 ? 19.248 15.746 -54.277 1.00 89.25 96 CYS A N 1
ATOM 744 C CA . CYS A 1 96 ? 18.366 14.796 -54.958 1.00 89.25 96 CYS A CA 1
ATOM 745 C C . CYS A 1 96 ? 16.936 15.344 -55.092 1.00 89.25 96 CYS A C 1
ATOM 747 O O . CYS A 1 96 ? 16.377 15.298 -56.184 1.00 89.25 96 CYS A O 1
ATOM 749 N N . ASP A 1 97 ? 16.359 15.892 -54.017 1.00 89.44 97 ASP A N 1
ATOM 750 C CA . ASP A 1 97 ? 15.013 16.486 -54.027 1.00 89.44 97 ASP A CA 1
ATOM 751 C C . ASP A 1 97 ? 14.900 17.614 -55.068 1.00 89.44 97 ASP A C 1
ATOM 753 O O . ASP A 1 97 ? 13.950 17.649 -55.851 1.00 89.44 97 ASP A O 1
ATOM 757 N N . ILE A 1 98 ? 15.891 18.512 -55.119 1.00 89.75 98 ILE A N 1
ATOM 758 C CA . ILE A 1 98 ? 15.943 19.625 -56.083 1.00 89.75 98 ILE A CA 1
ATOM 759 C C . ILE A 1 98 ? 16.068 19.098 -57.517 1.00 89.75 98 ILE A C 1
ATOM 761 O O . ILE A 1 98 ? 15.316 19.524 -58.400 1.00 89.75 98 ILE A O 1
ATOM 765 N N . ALA A 1 99 ? 16.979 18.149 -57.742 1.00 90.94 99 ALA A N 1
ATOM 766 C CA . ALA A 1 99 ? 17.219 17.531 -59.042 1.00 90.94 99 ALA A CA 1
ATOM 767 C C . ALA A 1 99 ? 15.953 16.869 -59.600 1.00 90.94 99 ALA A C 1
ATOM 769 O O . ALA A 1 99 ? 15.506 17.164 -60.710 1.00 90.94 99 ALA A O 1
ATOM 770 N N . ALA A 1 100 ? 15.315 16.025 -58.789 1.00 88.69 100 ALA A N 1
ATOM 771 C CA . ALA A 1 100 ? 14.099 15.325 -59.173 1.00 88.69 100 ALA A CA 1
ATOM 772 C C . ALA A 1 100 ? 12.896 16.260 -59.323 1.00 88.69 100 ALA A C 1
ATOM 774 O O . ALA A 1 100 ? 12.061 16.046 -60.207 1.00 88.69 100 ALA A O 1
ATOM 775 N N . SER A 1 101 ? 12.813 17.316 -58.507 1.00 89.25 101 SER A N 1
ATOM 776 C CA . SER A 1 101 ? 11.737 18.302 -58.633 1.00 89.25 101 SER A CA 1
ATOM 777 C C . SER A 1 101 ? 11.843 19.099 -59.931 1.00 89.25 101 SER A C 1
ATOM 779 O O . SER A 1 101 ? 10.837 19.366 -60.587 1.00 89.25 101 SER A O 1
ATOM 781 N N . THR A 1 102 ? 13.072 19.428 -60.329 1.00 88.31 102 THR A N 1
ATOM 782 C CA . THR A 1 102 ? 13.361 20.120 -61.589 1.00 88.31 102 THR A CA 1
ATOM 783 C C . THR A 1 102 ? 13.053 19.221 -62.784 1.00 88.31 102 THR A C 1
ATOM 785 O O . THR A 1 102 ? 12.355 19.638 -63.706 1.00 88.31 102 THR A O 1
ATOM 788 N N . ALA A 1 103 ? 13.514 17.967 -62.746 1.00 86.50 103 ALA A N 1
ATOM 789 C CA . ALA A 1 103 ? 13.338 17.017 -63.841 1.00 86.50 103 ALA A CA 1
ATOM 790 C C . ALA A 1 103 ? 11.866 16.619 -64.063 1.00 86.50 103 ALA A C 1
ATOM 792 O O . ALA A 1 103 ? 11.407 16.553 -65.199 1.00 86.50 103 ALA A O 1
ATOM 793 N N . SER A 1 104 ? 11.102 16.415 -62.985 1.00 83.94 104 SER A N 1
ATOM 794 C CA . SER A 1 104 ? 9.678 16.043 -63.062 1.00 83.94 104 SER A CA 1
ATOM 795 C C . SER A 1 104 ? 8.716 17.234 -63.138 1.00 83.94 104 SER A C 1
ATOM 797 O O . SER A 1 104 ? 7.504 17.037 -63.213 1.00 83.94 104 SER A O 1
ATOM 799 N N . LYS A 1 105 ? 9.224 18.475 -63.064 1.00 86.06 105 LYS A N 1
ATOM 800 C CA . LYS A 1 105 ? 8.423 19.715 -62.977 1.00 86.06 105 LYS A CA 1
ATOM 801 C C . LYS A 1 105 ? 7.369 19.684 -61.858 1.00 86.06 105 LYS A C 1
ATOM 803 O O . LYS A 1 105 ? 6.327 20.334 -61.942 1.00 86.06 105 LYS A O 1
ATOM 808 N N . SER A 1 106 ? 7.624 18.915 -60.803 1.00 83.81 106 SER A N 1
ATOM 809 C CA . SER A 1 106 ? 6.710 18.723 -59.680 1.00 83.81 106 SER A CA 1
ATOM 810 C C . SER A 1 106 ? 7.504 18.520 -58.390 1.00 83.81 106 SER A C 1
ATOM 812 O O . SER A 1 106 ? 8.594 17.967 -58.451 1.00 83.81 106 SER A O 1
ATOM 814 N N . PRO A 1 107 ? 7.010 18.935 -57.212 1.00 85.12 107 PRO A N 1
ATOM 815 C CA . PRO A 1 107 ? 7.743 18.713 -55.970 1.00 85.12 107 PRO A CA 1
ATOM 816 C C . PRO A 1 107 ? 7.963 17.218 -55.686 1.00 85.12 107 PRO A C 1
ATOM 818 O O . PRO A 1 107 ? 7.008 16.450 -55.502 1.00 85.12 107 PRO A O 1
ATOM 821 N N . VAL A 1 108 ? 9.231 16.814 -55.618 1.00 84.94 108 VAL A N 1
ATOM 822 C CA . VAL A 1 108 ? 9.677 15.460 -55.282 1.00 84.94 108 VAL A CA 1
ATOM 823 C C . VAL A 1 108 ? 10.512 15.512 -54.014 1.00 84.94 108 VAL A C 1
ATOM 825 O O . VAL A 1 108 ? 11.437 16.308 -53.890 1.00 84.94 108 VAL A O 1
ATOM 828 N N . HIS A 1 109 ? 10.183 14.618 -53.083 1.00 84.25 109 HIS A N 1
ATOM 829 C CA . HIS A 1 109 ? 10.932 14.440 -51.848 1.00 84.25 109 HIS A CA 1
ATOM 830 C C . HIS A 1 109 ? 11.295 12.982 -51.651 1.00 84.25 109 HIS A C 1
ATOM 832 O O . HIS A 1 109 ? 10.428 12.103 -51.734 1.00 84.25 109 HIS A O 1
ATOM 838 N N . PHE A 1 110 ? 12.554 12.746 -51.316 1.00 83.19 110 PHE A N 1
ATOM 839 C CA . PHE A 1 110 ? 13.108 11.429 -51.084 1.00 83.19 110 PHE A CA 1
ATOM 840 C C . PHE A 1 110 ? 13.316 11.119 -49.604 1.00 83.19 110 PHE A C 1
ATOM 842 O O . PHE A 1 110 ? 13.408 11.980 -48.729 1.00 83.19 110 PHE A O 1
ATOM 849 N N . GLY A 1 111 ? 13.395 9.823 -49.311 1.00 75.06 111 GLY A N 1
ATOM 850 C CA . GLY A 1 111 ? 13.879 9.333 -48.024 1.00 75.06 111 GLY A CA 1
ATOM 851 C C . GLY A 1 111 ? 15.394 9.344 -47.945 1.00 75.06 111 GLY A C 1
ATOM 852 O O . GLY A 1 111 ? 16.068 9.337 -48.963 1.00 75.06 111 GLY A O 1
ATOM 853 N N . ALA A 1 112 ? 15.931 9.288 -46.728 1.00 75.94 112 ALA A N 1
ATOM 854 C CA . ALA A 1 112 ? 17.350 9.083 -46.505 1.00 75.94 112 ALA A CA 1
ATOM 855 C C . ALA A 1 112 ? 17.834 7.821 -47.238 1.00 75.94 112 ALA A C 1
ATOM 857 O O . ALA A 1 112 ? 17.267 6.738 -47.055 1.00 75.94 112 ALA A O 1
ATOM 858 N N . HIS A 1 113 ? 18.886 7.984 -48.042 1.00 78.25 113 HIS A N 1
ATOM 859 C CA . HIS A 1 113 ? 19.578 6.893 -48.710 1.00 78.25 113 HIS A CA 1
ATOM 860 C C . HIS A 1 113 ? 20.957 6.670 -48.062 1.00 78.25 113 HIS A C 1
ATOM 862 O O . HIS A 1 113 ? 21.706 7.639 -47.880 1.00 78.25 113 HIS A O 1
ATOM 868 N N . PRO A 1 114 ? 21.338 5.419 -47.739 1.00 72.94 114 PRO A N 1
ATOM 869 C CA . PRO A 1 114 ? 22.571 5.133 -47.007 1.00 72.94 114 PRO A CA 1
ATOM 870 C C . PRO A 1 114 ? 23.846 5.622 -47.706 1.00 72.94 114 PRO A C 1
ATOM 872 O O . PRO A 1 114 ? 24.784 5.999 -47.007 1.00 72.94 114 PRO A O 1
ATOM 875 N N . ALA A 1 115 ? 23.862 5.701 -49.044 1.00 75.50 115 ALA A N 1
ATOM 876 C CA . ALA A 1 115 ? 24.998 6.245 -49.802 1.00 75.50 115 ALA A CA 1
ATOM 877 C C . ALA A 1 115 ? 25.291 7.731 -49.503 1.00 75.50 115 ALA A C 1
ATOM 879 O O . ALA A 1 115 ? 26.430 8.158 -49.634 1.00 75.50 115 ALA A O 1
ATOM 880 N N . LEU A 1 116 ? 24.287 8.506 -49.073 1.00 80.44 116 LEU A N 1
ATOM 881 C CA . LEU A 1 116 ? 24.412 9.953 -48.846 1.00 80.44 116 LEU A CA 1
ATOM 882 C C . LEU A 1 116 ? 24.271 10.361 -47.374 1.00 80.44 116 LEU A C 1
ATOM 884 O O . LEU A 1 116 ? 24.738 11.428 -46.990 1.00 80.44 116 LEU A O 1
ATOM 888 N N . THR A 1 117 ? 23.627 9.547 -46.532 1.00 72.19 117 THR A N 1
ATOM 889 C CA . THR A 1 117 ? 23.315 9.935 -45.141 1.00 72.19 117 THR A CA 1
ATOM 890 C C . THR A 1 117 ? 23.769 8.933 -44.088 1.00 72.19 117 THR A C 1
ATOM 892 O O . THR A 1 117 ? 23.609 9.204 -42.901 1.00 72.19 117 THR A O 1
ATOM 895 N N . ARG A 1 118 ? 24.293 7.760 -44.482 1.00 66.94 118 ARG A N 1
ATOM 896 C CA . ARG A 1 118 ? 24.536 6.601 -43.592 1.00 66.94 118 ARG A CA 1
ATOM 897 C C . ARG A 1 118 ? 23.288 6.106 -42.837 1.00 66.94 118 ARG A C 1
ATOM 899 O O . ARG A 1 118 ? 23.394 5.221 -41.992 1.00 66.94 118 ARG A O 1
ATOM 906 N N . VAL A 1 119 ? 22.105 6.645 -43.143 1.00 59.53 119 VAL A N 1
ATOM 907 C CA . VAL A 1 119 ? 20.825 6.303 -42.517 1.00 59.53 119 VAL A CA 1
ATOM 908 C C . VAL A 1 119 ? 19.976 5.527 -43.519 1.00 59.53 119 VAL A C 1
ATOM 910 O O . VAL A 1 119 ? 19.846 5.915 -44.677 1.00 59.53 119 VAL A O 1
ATOM 913 N N . VAL A 1 120 ? 19.366 4.433 -43.059 1.00 59.62 120 VAL A N 1
ATOM 914 C CA . VAL A 1 120 ? 18.445 3.612 -43.854 1.00 59.62 120 VAL A CA 1
ATOM 915 C C . VAL A 1 120 ? 17.008 3.909 -43.426 1.00 59.62 120 VAL A C 1
ATOM 917 O O . VAL A 1 120 ? 16.650 3.735 -42.260 1.00 59.62 120 VAL A O 1
ATOM 920 N N . HIS A 1 121 ? 16.159 4.342 -44.361 1.00 59.81 121 HIS A N 1
ATOM 921 C CA . HIS A 1 121 ? 14.712 4.402 -44.143 1.00 59.81 121 HIS A CA 1
ATOM 922 C C . HIS A 1 121 ? 14.056 3.048 -44.423 1.00 59.81 121 HIS A C 1
ATOM 924 O O . HIS A 1 121 ? 14.376 2.375 -45.396 1.00 59.81 121 HIS A O 1
ATOM 930 N N . MET A 1 122 ? 13.112 2.655 -43.565 1.00 55.22 122 MET A N 1
ATOM 931 C CA . MET A 1 122 ? 12.469 1.339 -43.624 1.00 55.22 122 MET A CA 1
ATOM 932 C C . MET A 1 122 ? 11.063 1.435 -44.225 1.00 55.22 122 MET A C 1
ATOM 934 O O . MET A 1 122 ? 10.235 2.258 -43.815 1.00 55.22 122 MET A O 1
ATOM 938 N N . TRP A 1 123 ? 10.804 0.580 -45.213 1.00 56.19 123 TRP A N 1
ATOM 939 C CA . TRP A 1 123 ? 9.660 0.661 -46.123 1.00 56.19 123 TRP A CA 1
ATOM 940 C C . TRP A 1 123 ? 8.868 -0.647 -46.162 1.00 56.19 123 TRP A C 1
ATOM 942 O O . TRP A 1 123 ? 9.446 -1.717 -46.269 1.00 56.19 123 TRP A O 1
ATOM 952 N N . ALA A 1 124 ? 7.540 -0.595 -46.134 1.00 51.62 124 ALA A N 1
ATOM 953 C CA . ALA A 1 124 ? 6.704 -1.751 -46.454 1.00 51.62 124 ALA A CA 1
ATOM 954 C C . ALA A 1 124 ? 6.194 -1.588 -47.895 1.00 51.62 124 ALA A C 1
ATOM 956 O O . ALA A 1 124 ? 5.253 -0.829 -48.143 1.00 51.62 124 ALA A O 1
ATOM 957 N N . GLY A 1 125 ? 6.861 -2.234 -48.859 1.00 58.72 125 GLY A N 1
ATOM 958 C CA . GLY A 1 125 ? 6.637 -1.974 -50.286 1.00 58.72 125 GLY A CA 1
ATOM 959 C C . GLY A 1 125 ? 6.972 -0.520 -50.651 1.00 58.72 125 GLY A C 1
ATOM 960 O O . GLY A 1 125 ? 7.995 0.002 -50.223 1.00 58.72 125 GLY A O 1
ATOM 961 N N . ARG A 1 126 ? 6.085 0.170 -51.384 1.00 55.12 126 ARG A N 1
ATOM 962 C CA . ARG A 1 126 ? 6.246 1.597 -51.755 1.00 55.12 126 ARG A CA 1
ATOM 963 C C . ARG A 1 126 ? 5.802 2.593 -50.665 1.00 55.12 126 ARG A C 1
ATOM 965 O O . ARG A 1 126 ? 5.710 3.787 -50.927 1.00 55.12 126 ARG A O 1
ATOM 972 N N . ARG A 1 127 ? 5.463 2.142 -49.447 1.00 54.88 127 ARG A N 1
ATOM 973 C CA . ARG A 1 127 ? 4.954 3.011 -48.364 1.00 54.88 127 ARG A CA 1
ATOM 974 C C . ARG A 1 127 ? 5.866 2.989 -47.143 1.00 54.88 127 ARG A C 1
ATOM 976 O O . ARG A 1 127 ? 6.358 1.939 -46.734 1.00 54.88 127 ARG A O 1
ATOM 983 N N . ARG A 1 128 ? 6.058 4.152 -46.510 1.00 56.06 128 ARG A N 1
ATOM 984 C CA . ARG A 1 128 ? 6.792 4.254 -45.240 1.00 56.06 128 ARG A CA 1
ATOM 985 C C . ARG A 1 128 ? 6.095 3.404 -44.182 1.00 56.06 128 ARG A C 1
ATOM 987 O O . ARG A 1 128 ? 4.914 3.624 -43.901 1.00 56.06 128 ARG A O 1
ATOM 994 N N . TRP A 1 129 ? 6.818 2.478 -43.554 1.00 51.34 129 TRP A N 1
ATOM 995 C CA . TRP A 1 129 ? 6.254 1.725 -42.438 1.00 51.34 129 TRP A CA 1
ATOM 996 C C . TRP A 1 129 ? 6.057 2.666 -41.242 1.00 51.34 129 TRP A C 1
ATOM 998 O O . TRP A 1 129 ? 6.999 3.273 -40.731 1.00 51.34 129 TRP A O 1
ATOM 1008 N N . ARG A 1 130 ? 4.801 2.833 -40.822 1.00 58.47 130 ARG A N 1
ATOM 1009 C CA . ARG A 1 130 ? 4.415 3.548 -39.602 1.00 58.47 130 ARG A CA 1
ATOM 1010 C C . ARG A 1 130 ? 3.451 2.648 -38.832 1.00 58.47 130 ARG A C 1
ATOM 1012 O O . ARG A 1 130 ? 2.270 2.613 -39.186 1.00 58.47 130 ARG A O 1
ATOM 1019 N N . PRO A 1 131 ? 3.887 1.910 -37.796 1.00 58.28 131 PRO A N 1
ATOM 1020 C CA . PRO A 1 131 ? 2.932 1.233 -36.939 1.00 58.28 131 PRO A CA 1
ATOM 1021 C C . PRO A 1 131 ? 2.055 2.312 -36.304 1.00 58.28 131 PRO A C 1
ATOM 1023 O O . PRO A 1 131 ? 2.552 3.324 -35.802 1.00 58.28 131 PRO A O 1
ATOM 1026 N N . GLN A 1 132 ? 0.736 2.126 -36.334 1.00 64.81 132 GLN A N 1
ATOM 1027 C CA . GLN A 1 132 ? -0.159 3.038 -35.633 1.00 64.81 132 GLN A CA 1
ATOM 1028 C C . GLN A 1 132 ? 0.256 3.055 -34.159 1.00 64.81 132 GLN A C 1
ATOM 1030 O O . GLN A 1 132 ? 0.204 2.023 -33.487 1.00 64.81 132 GLN A O 1
ATOM 1035 N N . ARG A 1 133 ? 0.652 4.226 -33.645 1.00 63.81 133 ARG A N 1
ATOM 1036 C CA . ARG A 1 133 ? 1.104 4.424 -32.253 1.00 63.81 133 ARG A CA 1
ATOM 1037 C C . ARG A 1 133 ? 0.173 3.753 -31.236 1.00 63.81 133 ARG A C 1
ATOM 1039 O O . ARG A 1 133 ? 0.633 3.243 -30.218 1.00 63.81 133 ARG A O 1
ATOM 1046 N N . ARG A 1 134 ? -1.131 3.715 -31.537 1.00 69.88 134 ARG A N 1
ATOM 1047 C CA . ARG A 1 134 ? -2.167 3.015 -30.766 1.00 69.88 134 ARG A CA 1
ATOM 1048 C C . ARG A 1 134 ? -1.909 1.508 -30.644 1.00 69.88 134 ARG A C 1
ATOM 1050 O O . ARG A 1 134 ? -1.904 1.007 -29.526 1.00 69.88 134 ARG A O 1
ATOM 1057 N N . LYS A 1 135 ? -1.643 0.810 -31.754 1.00 70.00 135 LYS A N 1
ATOM 1058 C CA . LYS A 1 135 ? -1.369 -0.638 -31.768 1.00 70.00 135 LYS A CA 1
ATOM 1059 C C . LYS A 1 135 ? -0.084 -0.973 -31.012 1.00 70.00 135 LYS A C 1
ATOM 1061 O O . LYS A 1 135 ? -0.071 -1.894 -30.202 1.00 70.00 135 LYS A O 1
ATOM 1066 N N . LEU A 1 136 ? 0.968 -0.170 -31.192 1.00 65.56 136 LEU A N 1
ATOM 1067 C CA . LEU A 1 136 ? 2.224 -0.355 -30.457 1.00 65.56 136 LEU A CA 1
ATOM 1068 C C . LEU A 1 136 ? 2.021 -0.193 -28.942 1.00 65.56 136 LEU A C 1
ATOM 1070 O O . LEU A 1 136 ? 2.452 -1.042 -28.164 1.00 65.56 136 LEU A O 1
ATOM 1074 N N . LYS A 1 137 ? 1.311 0.864 -28.518 1.00 65.00 137 LYS A N 1
ATOM 1075 C CA . LYS A 1 137 ? 0.961 1.063 -27.104 1.00 65.00 137 LYS A CA 1
ATOM 1076 C C . LYS A 1 137 ? 0.148 -0.110 -26.555 1.00 65.00 137 LYS A C 1
ATOM 1078 O O . LYS A 1 137 ? 0.465 -0.585 -25.473 1.00 65.00 137 LYS A O 1
ATOM 1083 N N . GLN A 1 138 ? -0.846 -0.603 -27.297 1.00 74.31 138 GLN A N 1
ATOM 1084 C CA . GLN A 1 138 ? -1.662 -1.749 -26.882 1.00 74.31 138 GLN A CA 1
ATOM 1085 C C . GLN A 1 138 ? -0.816 -3.004 -26.640 1.00 74.31 138 GLN A C 1
ATOM 1087 O O . GLN A 1 138 ? -0.939 -3.607 -25.576 1.00 74.31 138 GLN A O 1
ATOM 1092 N N . ILE A 1 139 ? 0.086 -3.348 -27.564 1.00 70.38 139 ILE A N 1
ATOM 1093 C CA . ILE A 1 139 ? 0.970 -4.517 -27.433 1.00 70.38 139 ILE A CA 1
ATOM 1094 C C . ILE A 1 139 ? 1.905 -4.367 -26.224 1.00 70.38 139 ILE A C 1
ATOM 1096 O O . ILE A 1 139 ? 2.037 -5.293 -25.422 1.00 70.38 139 ILE A O 1
ATOM 1100 N N . ILE A 1 140 ? 2.526 -3.193 -26.049 1.00 68.25 140 ILE A N 1
ATOM 1101 C CA . ILE A 1 140 ? 3.396 -2.917 -24.893 1.00 68.25 140 ILE A CA 1
ATOM 1102 C C . ILE A 1 140 ? 2.603 -3.038 -23.588 1.00 68.25 140 ILE A C 1
ATOM 1104 O O . ILE A 1 140 ? 3.068 -3.672 -22.642 1.00 68.25 140 ILE A O 1
ATOM 1108 N N . THR A 1 141 ? 1.402 -2.458 -23.525 1.00 73.69 141 THR A N 1
ATOM 1109 C CA . THR A 1 141 ? 0.539 -2.526 -22.342 1.00 73.69 141 THR A CA 1
ATOM 1110 C C . THR A 1 141 ? 0.116 -3.959 -22.033 1.00 73.69 141 THR A C 1
ATOM 1112 O O . THR A 1 141 ? 0.195 -4.357 -20.874 1.00 73.69 141 THR A O 1
ATOM 1115 N N . GLN A 1 142 ? -0.288 -4.749 -23.030 1.00 77.81 142 GLN A N 1
ATOM 1116 C CA . GLN A 1 142 ? -0.659 -6.156 -22.841 1.00 77.81 142 GLN A CA 1
ATOM 1117 C C . GLN A 1 142 ? 0.515 -6.984 -22.315 1.00 77.81 142 GLN A C 1
ATOM 1119 O O . GLN A 1 142 ? 0.362 -7.673 -21.309 1.00 77.81 142 GLN A O 1
ATOM 1124 N N . ARG A 1 143 ? 1.707 -6.858 -22.917 1.00 72.56 143 ARG A N 1
ATOM 1125 C CA . ARG A 1 143 ? 2.906 -7.562 -22.432 1.00 72.56 143 ARG A CA 1
ATOM 1126 C C . ARG A 1 143 ? 3.279 -7.152 -21.011 1.00 72.56 143 ARG A C 1
ATOM 1128 O O . ARG A 1 143 ? 3.559 -8.015 -20.189 1.00 72.56 143 ARG A O 1
ATOM 1135 N N . ARG A 1 144 ? 3.247 -5.852 -20.696 1.00 69.50 144 ARG A N 1
ATOM 1136 C CA . ARG A 1 144 ? 3.525 -5.361 -19.335 1.00 69.50 144 ARG A CA 1
ATOM 1137 C C . ARG A 1 144 ? 2.516 -5.885 -18.316 1.00 69.50 144 ARG A C 1
ATOM 1139 O O . ARG A 1 144 ? 2.924 -6.231 -17.215 1.00 69.50 144 ARG A O 1
ATOM 1146 N N . ARG A 1 145 ? 1.230 -5.968 -18.677 1.00 77.75 145 ARG A N 1
ATOM 1147 C CA . ARG A 1 145 ? 0.198 -6.572 -17.822 1.00 77.75 145 ARG A CA 1
ATOM 1148 C C . ARG A 1 145 ? 0.474 -8.053 -17.586 1.00 77.75 145 ARG A C 1
ATOM 1150 O O . ARG A 1 145 ? 0.529 -8.445 -16.434 1.00 77.75 145 ARG A O 1
ATOM 1157 N N . ALA A 1 146 ? 0.732 -8.829 -18.639 1.00 76.12 146 ALA A N 1
ATOM 1158 C CA . ALA A 1 146 ? 1.019 -10.260 -18.518 1.00 76.12 146 ALA A CA 1
ATOM 1159 C C . ALA A 1 146 ? 2.257 -10.543 -17.649 1.00 76.12 146 ALA A C 1
ATOM 1161 O O . ALA A 1 146 ? 2.214 -11.402 -16.776 1.00 76.12 146 ALA A O 1
ATOM 1162 N N . VAL A 1 147 ? 3.341 -9.779 -17.834 1.00 75.75 147 VAL A N 1
ATOM 1163 C CA . VAL A 1 147 ? 4.536 -9.874 -16.977 1.00 75.75 147 VAL A CA 1
ATOM 1164 C C . VAL A 1 147 ? 4.214 -9.477 -15.535 1.00 75.75 147 VAL A C 1
ATOM 1166 O O . VAL A 1 147 ? 4.656 -10.148 -14.611 1.00 75.75 147 VAL A O 1
ATOM 1169 N N . GLY A 1 148 ? 3.435 -8.410 -15.337 1.00 73.56 148 GLY A N 1
ATOM 1170 C CA . GLY A 1 148 ? 3.008 -7.968 -14.010 1.00 73.56 148 GLY A CA 1
ATOM 1171 C C . GLY A 1 148 ? 2.168 -9.013 -13.274 1.00 73.56 148 GLY A C 1
ATOM 1172 O O . GLY A 1 148 ? 2.411 -9.240 -12.095 1.00 73.56 148 GLY A O 1
ATOM 1173 N N . THR A 1 149 ? 1.234 -9.669 -13.968 1.00 79.81 149 THR A N 1
ATOM 1174 C CA . THR A 1 149 ? 0.435 -10.777 -13.427 1.00 79.81 149 THR A CA 1
ATOM 1175 C C . THR A 1 149 ? 1.326 -11.956 -13.058 1.00 79.81 149 THR A C 1
ATOM 1177 O O . THR A 1 149 ? 1.295 -12.386 -11.916 1.00 79.81 149 THR A O 1
ATOM 1180 N N . ARG A 1 150 ? 2.215 -12.394 -13.957 1.00 80.19 150 ARG A N 1
ATOM 1181 C CA . ARG A 1 150 ? 3.118 -13.518 -13.671 1.00 80.19 150 ARG A CA 1
ATOM 1182 C C . ARG A 1 150 ? 4.010 -13.265 -12.450 1.00 80.19 150 ARG A C 1
ATOM 1184 O O . ARG A 1 150 ? 4.124 -14.125 -11.592 1.00 80.19 150 ARG A O 1
ATOM 1191 N N . LEU A 1 151 ? 4.612 -12.075 -12.350 1.00 75.38 151 LEU A N 1
ATOM 1192 C CA . LEU A 1 151 ? 5.443 -11.701 -11.196 1.00 75.38 151 LEU A CA 1
ATOM 1193 C C . LEU A 1 151 ? 4.639 -11.605 -9.894 1.00 75.38 151 LEU A C 1
ATOM 1195 O O . LEU A 1 151 ? 5.201 -11.796 -8.820 1.00 75.38 151 LEU A O 1
ATOM 1199 N N . LEU A 1 152 ? 3.355 -11.244 -9.970 1.00 72.69 152 LEU A N 1
ATOM 1200 C CA . LEU A 1 152 ? 2.464 -11.267 -8.815 1.00 72.69 152 LEU A CA 1
ATOM 1201 C C . LEU A 1 152 ? 2.197 -12.712 -8.386 1.00 72.69 152 LEU A C 1
ATOM 1203 O O . LEU A 1 152 ? 2.366 -13.013 -7.210 1.00 72.69 152 LEU A O 1
ATOM 1207 N N . ASP A 1 153 ? 1.844 -13.586 -9.326 1.00 76.62 153 ASP A N 1
ATOM 1208 C CA . ASP A 1 153 ? 1.543 -14.995 -9.056 1.00 76.62 153 ASP A CA 1
ATOM 1209 C C . ASP A 1 153 ? 2.760 -15.720 -8.456 1.00 76.62 153 ASP A C 1
ATOM 1211 O O . ASP A 1 153 ? 2.633 -16.404 -7.445 1.00 76.62 153 ASP A O 1
ATOM 1215 N N . GLU A 1 154 ? 3.961 -15.486 -9.004 1.00 76.12 154 GLU A N 1
ATOM 1216 C CA . GLU A 1 154 ? 5.230 -16.009 -8.470 1.00 76.12 154 GLU A CA 1
ATOM 1217 C C . GLU A 1 154 ? 5.469 -15.573 -7.007 1.00 76.12 154 GLU A C 1
ATOM 1219 O O . GLU A 1 154 ? 5.886 -16.377 -6.176 1.00 76.12 154 GLU A O 1
ATOM 1224 N N . ARG A 1 155 ? 5.172 -14.311 -6.661 1.00 70.06 155 ARG A N 1
ATOM 1225 C CA . ARG A 1 155 ? 5.363 -13.778 -5.295 1.00 70.06 155 ARG A CA 1
ATOM 1226 C C . ARG A 1 155 ? 4.308 -14.253 -4.308 1.00 70.06 155 ARG A C 1
ATOM 1228 O O . ARG A 1 155 ? 4.629 -14.480 -3.145 1.00 70.06 155 ARG A O 1
ATOM 1235 N N . VAL A 1 156 ? 3.059 -14.377 -4.757 1.00 66.81 156 VAL A N 1
ATOM 1236 C CA . VAL A 1 156 ? 1.956 -14.909 -3.943 1.00 66.81 156 VAL A CA 1
ATOM 1237 C C . VAL A 1 156 ? 2.179 -16.393 -3.646 1.00 66.81 156 VAL A C 1
ATOM 1239 O O . VAL A 1 156 ? 1.854 -16.840 -2.554 1.00 66.81 156 VAL A O 1
ATOM 1242 N N . ALA A 1 157 ? 2.794 -17.138 -4.569 1.00 67.38 157 ALA A N 1
ATOM 1243 C CA . ALA A 1 157 ? 3.164 -18.537 -4.362 1.00 67.38 157 ALA A CA 1
ATOM 1244 C C . ALA A 1 157 ? 4.336 -18.742 -3.377 1.00 67.38 157 ALA A C 1
ATOM 1246 O O . ALA A 1 157 ? 4.636 -19.881 -3.029 1.00 67.38 157 ALA A O 1
ATOM 1247 N N . THR A 1 158 ? 5.016 -17.676 -2.931 1.00 65.00 158 THR A N 1
ATOM 1248 C CA . THR A 1 158 ? 6.127 -17.783 -1.972 1.00 65.00 158 THR A CA 1
ATOM 1249 C C . THR A 1 158 ? 5.574 -17.851 -0.540 1.00 65.00 158 THR A C 1
ATOM 1251 O O . THR A 1 158 ? 4.978 -16.891 -0.056 1.00 65.00 158 THR A O 1
ATOM 1254 N N . THR A 1 159 ? 5.764 -18.990 0.126 1.00 51.97 159 THR A N 1
ATOM 1255 C CA . THR A 1 159 ? 5.051 -19.437 1.342 1.00 51.97 159 THR A CA 1
ATOM 1256 C C . THR A 1 159 ? 5.508 -18.815 2.671 1.00 51.97 159 THR A C 1
ATOM 1258 O O . THR A 1 159 ? 4.837 -18.989 3.683 1.00 51.97 159 THR A O 1
ATOM 1261 N N . ASP A 1 160 ? 6.596 -18.043 2.706 1.00 53.44 160 ASP A N 1
ATOM 1262 C CA . ASP A 1 160 ? 7.272 -17.653 3.963 1.00 53.44 160 ASP A CA 1
ATOM 1263 C C . ASP A 1 160 ? 6.601 -16.515 4.767 1.00 53.44 160 ASP A C 1
ATOM 1265 O O . ASP A 1 160 ? 7.229 -15.866 5.606 1.00 53.44 160 ASP A O 1
ATOM 1269 N N . VAL A 1 161 ? 5.311 -16.237 4.544 1.00 58.78 161 VAL A N 1
ATOM 1270 C CA . VAL A 1 161 ? 4.591 -15.140 5.223 1.00 58.78 161 VAL A CA 1
ATOM 1271 C C . VAL A 1 161 ? 3.256 -15.587 5.830 1.00 58.78 161 VAL A C 1
ATOM 1273 O O . VAL A 1 161 ? 2.279 -14.836 5.800 1.00 58.78 161 VAL A O 1
ATOM 1276 N N . HIS A 1 162 ? 3.214 -16.791 6.413 1.00 59.59 162 HIS A N 1
ATOM 1277 C CA . HIS A 1 162 ? 2.001 -17.416 6.967 1.00 59.59 162 HIS A CA 1
ATOM 1278 C C . HIS A 1 162 ? 1.106 -16.446 7.765 1.00 59.59 162 HIS A C 1
ATOM 1280 O O . HIS A 1 162 ? -0.048 -16.243 7.391 1.00 59.59 162 HIS A O 1
ATOM 1286 N N . VAL A 1 163 ? 1.675 -15.722 8.739 1.00 64.00 163 VAL A N 1
ATOM 1287 C CA . VAL A 1 163 ? 0.949 -14.806 9.650 1.00 64.00 163 VAL A CA 1
ATOM 1288 C C . VAL A 1 163 ? 0.176 -13.692 8.925 1.00 64.00 163 VAL A C 1
ATOM 1290 O O . VAL A 1 163 ? -0.885 -13.276 9.387 1.00 64.00 163 VAL A O 1
ATOM 1293 N N . ILE A 1 164 ? 0.699 -13.194 7.800 1.00 73.81 164 ILE A N 1
ATOM 1294 C CA . ILE A 1 164 ? 0.078 -12.117 7.009 1.00 73.81 164 ILE A CA 1
ATOM 1295 C C . ILE A 1 164 ? -0.806 -12.708 5.906 1.00 73.81 164 ILE A C 1
ATOM 1297 O O . ILE A 1 164 ? -1.832 -12.127 5.548 1.00 73.81 164 ILE A O 1
ATOM 1301 N N . SER A 1 165 ? -0.408 -13.849 5.342 1.00 70.81 165 SER A N 1
ATOM 1302 C CA . SER A 1 165 ? -1.078 -14.472 4.198 1.00 70.81 165 SER A CA 1
ATOM 1303 C C . SER A 1 165 ? -2.516 -14.897 4.512 1.00 70.81 165 SER A C 1
ATOM 1305 O O . SER A 1 165 ? -3.411 -14.639 3.706 1.00 70.81 165 SER A O 1
ATOM 1307 N N . GLU A 1 166 ? -2.768 -15.435 5.708 1.00 77.62 166 GLU A N 1
ATOM 1308 C CA . GLU A 1 166 ? -4.103 -15.880 6.126 1.00 77.62 166 GLU A CA 1
ATOM 1309 C C . GLU A 1 166 ? -5.113 -14.729 6.103 1.00 77.62 166 GLU A C 1
ATOM 1311 O O . GLU A 1 166 ? -6.149 -14.834 5.456 1.00 77.62 166 GLU A O 1
ATOM 1316 N N . GLY A 1 167 ? -4.778 -13.577 6.692 1.00 77.44 167 GLY A N 1
ATOM 1317 C CA . GLY A 1 167 ? -5.654 -12.403 6.651 1.00 77.44 167 GLY A CA 1
ATOM 1318 C C . GLY A 1 167 ? -5.678 -11.717 5.282 1.00 77.44 167 GLY A C 1
ATOM 1319 O O . GLY A 1 167 ? -6.739 -11.395 4.750 1.00 77.44 167 GLY A O 1
ATOM 1320 N N . THR A 1 168 ? -4.519 -11.503 4.651 1.00 78.62 168 THR A N 1
ATOM 1321 C CA . THR A 1 168 ? -4.462 -10.711 3.406 1.00 78.62 168 THR A CA 1
ATOM 1322 C C . THR A 1 168 ? -5.143 -11.380 2.216 1.00 78.62 168 THR A C 1
ATOM 1324 O O . THR A 1 168 ? -5.535 -10.675 1.278 1.00 78.62 168 THR A O 1
ATOM 1327 N N . THR A 1 169 ? -5.323 -12.703 2.220 1.00 79.81 169 THR A N 1
ATOM 1328 C CA . THR A 1 169 ? -6.119 -13.408 1.201 1.00 79.81 169 THR A CA 1
ATOM 1329 C C . THR A 1 169 ? -7.600 -13.026 1.256 1.00 79.81 169 THR A C 1
ATOM 1331 O O . THR A 1 169 ? -8.207 -12.887 0.192 1.00 79.81 169 THR A O 1
ATOM 1334 N N . LEU A 1 170 ? -8.133 -12.714 2.443 1.00 80.25 170 LEU A N 1
ATOM 1335 C CA . LEU A 1 170 ? -9.531 -12.321 2.665 1.00 80.25 170 LEU A CA 1
ATOM 1336 C C . LEU A 1 170 ? -9.881 -10.945 2.072 1.00 80.25 170 LEU A C 1
ATOM 1338 O O . LEU A 1 170 ? -11.039 -10.665 1.770 1.00 80.25 170 LEU A O 1
ATOM 1342 N N . ILE A 1 171 ? -8.891 -10.075 1.850 1.00 85.31 171 ILE A N 1
ATOM 1343 C CA . ILE A 1 171 ? -9.111 -8.733 1.289 1.00 85.31 171 ILE A CA 1
ATOM 1344 C C . ILE A 1 171 ? -9.171 -8.796 -0.234 1.00 85.31 171 ILE A C 1
ATOM 1346 O O . ILE A 1 171 ? -8.191 -9.173 -0.874 1.00 85.31 171 ILE A O 1
ATOM 1350 N N . THR A 1 172 ? -10.231 -8.312 -0.880 1.00 87.25 172 THR A N 1
ATOM 1351 C CA . THR A 1 172 ? -10.208 -8.192 -2.347 1.00 87.25 172 THR A CA 1
ATOM 1352 C C . THR A 1 172 ? -9.382 -6.981 -2.811 1.00 87.25 172 THR A C 1
ATOM 1354 O O . THR A 1 172 ? -9.265 -5.963 -2.129 1.00 87.25 172 THR A O 1
ATOM 1357 N N . TRP A 1 173 ? -8.846 -7.000 -4.037 1.00 86.88 173 TRP A N 1
ATOM 1358 C CA . TRP A 1 173 ? -8.189 -5.806 -4.608 1.00 86.88 173 TRP A CA 1
ATOM 1359 C C . TRP A 1 173 ? -9.127 -4.593 -4.710 1.00 86.88 173 TRP A C 1
ATOM 1361 O O . TRP A 1 173 ? -8.677 -3.444 -4.704 1.00 86.88 173 TRP A O 1
ATOM 1371 N N . ARG A 1 174 ? -10.439 -4.847 -4.813 1.00 87.31 174 ARG A N 1
ATOM 1372 C CA . ARG A 1 174 ? -11.478 -3.816 -4.805 1.00 87.31 174 ARG A CA 1
ATOM 1373 C C . ARG A 1 174 ? -11.596 -3.175 -3.425 1.00 87.31 174 ARG A C 1
ATOM 1375 O O . ARG A 1 174 ? -11.753 -1.959 -3.345 1.00 87.31 174 ARG A O 1
ATOM 1382 N N . ASP A 1 175 ? -11.463 -3.969 -2.370 1.00 86.62 175 ASP A N 1
ATOM 1383 C CA . ASP A 1 175 ? -11.561 -3.520 -0.985 1.00 86.62 175 ASP A CA 1
ATOM 1384 C C . ASP A 1 175 ? -10.453 -2.555 -0.595 1.00 86.62 175 ASP A C 1
ATOM 1386 O O . ASP A 1 175 ? -10.752 -1.521 -0.006 1.00 86.62 175 ASP A O 1
ATOM 1390 N N . VAL A 1 176 ? -9.211 -2.814 -1.020 1.00 86.44 176 VAL A N 1
ATOM 1391 C CA . VAL A 1 176 ? -8.071 -1.902 -0.793 1.00 86.44 176 VAL A CA 1
ATOM 1392 C C . VAL A 1 176 ? -8.371 -0.487 -1.305 1.00 86.44 176 VAL A C 1
ATOM 1394 O O . VAL A 1 176 ? -7.981 0.500 -0.688 1.00 86.44 176 VAL A O 1
ATOM 1397 N N . ARG A 1 177 ? -9.098 -0.370 -2.424 1.00 84.94 177 ARG A N 1
ATOM 1398 C CA . ARG A 1 177 ? -9.467 0.921 -3.034 1.00 84.94 177 ARG A CA 1
ATOM 1399 C C . ARG A 1 177 ? -10.707 1.563 -2.414 1.00 84.94 177 ARG A C 1
ATOM 1401 O O . ARG A 1 177 ? -10.962 2.734 -2.667 1.00 84.94 177 ARG A O 1
ATOM 1408 N N . ARG A 1 178 ? -11.498 0.796 -1.661 1.00 86.94 178 ARG A N 1
ATOM 1409 C CA . ARG A 1 178 ? -12.775 1.224 -1.069 1.00 86.94 178 ARG A CA 1
ATOM 1410 C C . ARG A 1 178 ? -12.659 1.668 0.383 1.00 86.94 178 ARG A C 1
ATOM 1412 O O . ARG A 1 178 ? -13.659 2.090 0.952 1.00 86.94 178 ARG A O 1
ATOM 1419 N N . ILE A 1 179 ? -11.473 1.589 0.984 1.00 87.31 179 ILE A N 1
ATOM 1420 C CA . ILE A 1 179 ? -11.251 2.106 2.336 1.00 87.31 179 ILE A CA 1
ATOM 1421 C C . ILE A 1 179 ? -11.454 3.622 2.304 1.00 87.31 179 ILE A C 1
ATOM 1423 O O . ILE A 1 179 ? -10.652 4.367 1.733 1.00 87.31 179 ILE A 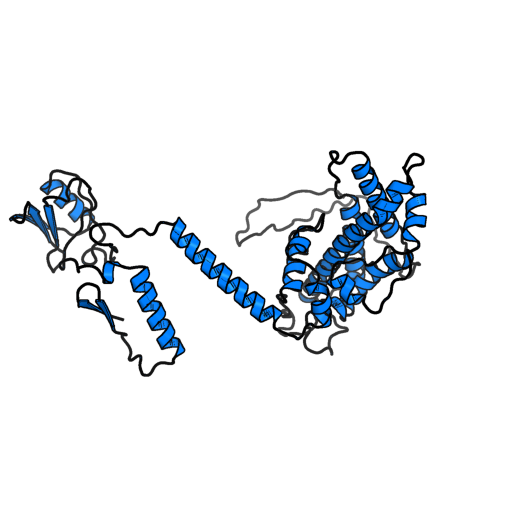O 1
ATOM 1427 N N . ARG A 1 180 ? -12.556 4.077 2.902 1.00 82.06 180 ARG A N 1
ATOM 1428 C CA . ARG A 1 180 ? -12.913 5.493 2.958 1.00 82.06 180 ARG A CA 1
ATOM 1429 C C . ARG A 1 180 ? -11.823 6.281 3.682 1.00 82.06 180 ARG A C 1
ATOM 1431 O O . ARG A 1 180 ? -11.215 5.792 4.628 1.00 82.06 180 ARG A O 1
ATOM 1438 N N . ALA A 1 181 ? -11.579 7.501 3.209 1.00 81.50 181 ALA A N 1
ATOM 1439 C CA . ALA A 1 181 ? -10.553 8.416 3.715 1.00 81.50 181 ALA A CA 1
ATOM 1440 C C . ALA A 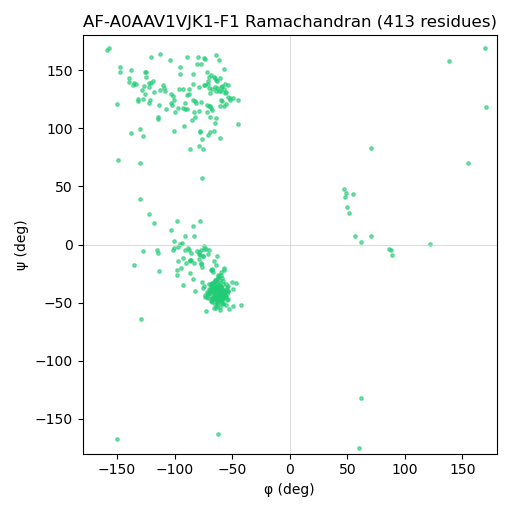1 181 ? -9.095 7.920 3.600 1.00 81.50 181 ALA A C 1
ATOM 1442 O O . ALA A 1 181 ? -8.187 8.648 4.010 1.00 81.50 181 ALA A O 1
ATOM 1443 N N . SER A 1 182 ? -8.853 6.736 3.016 1.00 83.56 182 SER A N 1
ATOM 1444 C CA . SER A 1 182 ? -7.510 6.185 2.821 1.00 83.56 182 SER A CA 1
ATOM 1445 C C . SER A 1 182 ? -6.675 7.040 1.872 1.00 83.56 182 SER A C 1
ATOM 1447 O O . SER A 1 182 ? -7.152 7.534 0.849 1.00 83.56 182 SER A O 1
ATOM 1449 N N . PHE A 1 183 ? -5.391 7.174 2.192 1.00 82.31 183 PHE A N 1
ATOM 1450 C CA . PHE A 1 183 ? -4.423 7.844 1.336 1.00 82.31 183 PHE A CA 1
ATOM 1451 C C . PHE A 1 183 ? -3.930 6.922 0.216 1.00 82.31 183 PHE A C 1
ATOM 1453 O O . PHE A 1 183 ? -3.880 5.700 0.400 1.00 82.31 183 PHE A O 1
ATOM 1460 N N . PRO A 1 184 ? -3.456 7.487 -0.910 1.00 86.44 184 PRO A N 1
ATOM 1461 C CA . PRO A 1 184 ? -2.751 6.714 -1.927 1.00 86.44 184 PRO A CA 1
ATOM 1462 C C . PRO A 1 184 ? -1.569 5.914 -1.358 1.00 86.44 184 PRO A C 1
ATOM 1464 O O . PRO A 1 184 ? -1.339 4.783 -1.779 1.00 86.44 184 PRO A O 1
ATOM 1467 N N . THR A 1 185 ? -0.857 6.460 -0.365 1.00 87.62 185 THR A N 1
ATOM 1468 C CA . THR A 1 185 ? 0.272 5.792 0.301 1.00 87.62 185 THR A CA 1
ATOM 1469 C C . THR A 1 185 ? -0.172 4.615 1.170 1.00 87.62 185 THR A C 1
ATOM 1471 O O . THR A 1 185 ? 0.421 3.544 1.069 1.00 87.62 185 THR A O 1
ATOM 1474 N N . ASN A 1 186 ? -1.257 4.753 1.940 1.00 87.31 186 ASN A N 1
ATOM 1475 C CA . ASN A 1 186 ? -1.843 3.644 2.705 1.00 87.31 186 ASN A CA 1
ATOM 1476 C C . ASN A 1 186 ? -2.306 2.516 1.774 1.00 87.31 186 ASN A C 1
ATOM 1478 O O . ASN A 1 186 ? -1.986 1.349 1.990 1.00 87.31 186 ASN A O 1
ATOM 1482 N N . ALA A 1 187 ? -3.009 2.867 0.692 1.00 88.75 187 ALA A N 1
ATOM 1483 C CA . ALA A 1 187 ? -3.443 1.900 -0.311 1.00 88.75 187 ALA A CA 1
ATOM 1484 C C . ALA A 1 187 ? -2.246 1.203 -0.982 1.00 88.75 187 ALA A C 1
ATOM 1486 O O . ALA A 1 187 ? -2.304 0.006 -1.258 1.00 88.75 187 ALA A O 1
ATOM 1487 N N . GLN A 1 188 ? -1.142 1.922 -1.206 1.00 90.12 188 GLN A N 1
ATOM 1488 C CA . GLN A 1 188 ? 0.096 1.343 -1.723 1.00 90.12 188 GLN A CA 1
ATOM 1489 C C . GLN A 1 188 ? 0.757 0.390 -0.717 1.00 90.12 188 GLN A C 1
ATOM 1491 O O . GLN A 1 188 ? 1.218 -0.674 -1.125 1.00 90.12 188 GLN A O 1
ATOM 1496 N N . THR A 1 189 ? 0.789 0.732 0.575 1.00 91.12 189 THR A N 1
ATOM 1497 C CA . THR A 1 189 ? 1.256 -0.166 1.646 1.00 91.12 189 THR A CA 1
ATOM 1498 C C . THR A 1 189 ? 0.436 -1.454 1.651 1.00 91.12 189 THR A C 1
ATOM 1500 O O . THR A 1 189 ? 1.013 -2.533 1.560 1.00 91.12 189 THR A O 1
ATOM 1503 N N . LEU A 1 190 ? -0.897 -1.367 1.654 1.00 90.44 190 LEU A N 1
ATOM 1504 C CA . LEU A 1 190 ? -1.766 -2.548 1.599 1.00 90.44 190 LEU A CA 1
ATOM 1505 C C . LEU A 1 190 ? -1.572 -3.366 0.322 1.00 90.44 190 LEU A C 1
ATOM 1507 O O . LEU A 1 190 ? -1.531 -4.594 0.368 1.00 90.44 190 LEU A O 1
ATOM 1511 N N . TYR A 1 191 ? -1.412 -2.694 -0.820 1.00 89.06 191 TYR A N 1
ATOM 1512 C CA . TYR A 1 191 ? -1.135 -3.365 -2.084 1.00 89.06 191 TYR A CA 1
ATOM 1513 C C . TYR A 1 191 ? 0.166 -4.168 -2.013 1.00 89.06 191 TYR A C 1
ATOM 1515 O O . TYR A 1 191 ? 0.197 -5.324 -2.432 1.00 89.06 191 TYR A O 1
ATOM 1523 N N . ARG A 1 192 ? 1.235 -3.576 -1.466 1.00 88.25 192 ARG A N 1
ATOM 1524 C CA . ARG A 1 192 ? 2.530 -4.248 -1.284 1.00 88.25 192 ARG A CA 1
ATOM 1525 C C . ARG A 1 192 ? 2.441 -5.397 -0.289 1.00 88.25 192 ARG A C 1
ATOM 1527 O O . ARG A 1 192 ? 3.096 -6.408 -0.507 1.00 88.25 192 ARG A O 1
ATOM 1534 N N . LEU A 1 193 ? 1.618 -5.260 0.750 1.00 87.50 193 LEU A N 1
ATOM 1535 C CA . LEU A 1 193 ? 1.404 -6.309 1.747 1.00 87.50 193 LEU A CA 1
ATOM 1536 C C . LEU A 1 193 ? 0.757 -7.525 1.099 1.00 87.50 193 LEU A C 1
ATOM 1538 O O . LEU A 1 193 ? 1.317 -8.613 1.116 1.00 87.50 193 LEU A O 1
ATOM 1542 N N . LYS A 1 194 ? -0.375 -7.298 0.427 1.00 86.12 194 LYS A N 1
ATOM 1543 C CA . LYS A 1 194 ? -1.150 -8.350 -0.229 1.00 86.12 194 LYS A CA 1
ATOM 1544 C C . LYS A 1 194 ? -0.404 -9.010 -1.396 1.00 86.12 194 LYS A C 1
ATOM 1546 O O . LYS A 1 194 ? -0.620 -10.181 -1.671 1.00 86.12 194 LYS A O 1
ATOM 1551 N N . SER A 1 195 ? 0.456 -8.272 -2.101 1.00 81.88 195 SER A N 1
ATOM 1552 C CA . SER A 1 195 ? 1.268 -8.809 -3.209 1.00 81.88 195 SER A CA 1
ATOM 1553 C C . SER A 1 195 ? 2.638 -9.345 -2.786 1.00 81.88 195 SER A C 1
ATOM 1555 O O . SER A 1 195 ? 3.452 -9.645 -3.662 1.00 81.88 195 SER A O 1
ATOM 1557 N N . ASN A 1 196 ? 2.912 -9.416 -1.477 1.00 80.62 196 ASN A N 1
ATOM 1558 C CA . ASN A 1 196 ? 4.207 -9.804 -0.920 1.00 80.62 196 ASN A CA 1
ATOM 1559 C C . ASN A 1 196 ? 5.389 -9.081 -1.604 1.00 80.62 196 ASN A C 1
ATOM 1561 O O . ASN A 1 196 ? 6.355 -9.682 -2.068 1.00 80.62 196 ASN A O 1
ATOM 1565 N N . SER A 1 197 ? 5.270 -7.758 -1.763 1.00 83.00 197 SER A N 1
ATOM 1566 C CA . SER A 1 197 ? 6.189 -6.943 -2.567 1.00 83.00 197 SER A CA 1
ATOM 1567 C C . SER A 1 197 ? 6.844 -5.810 -1.769 1.00 83.00 197 SER A C 1
ATOM 1569 O O . SER A 1 197 ? 7.168 -4.755 -2.332 1.00 83.00 197 SER A O 1
ATOM 1571 N N . PHE A 1 198 ? 6.981 -5.968 -0.452 1.00 85.94 198 PHE A N 1
ATOM 1572 C CA . PHE A 1 198 ? 7.683 -4.984 0.368 1.00 85.94 198 PHE A CA 1
ATOM 1573 C C . PHE A 1 198 ? 9.198 -5.058 0.153 1.00 85.94 198 PHE A C 1
ATOM 1575 O O . PHE A 1 198 ? 9.752 -6.153 0.102 1.00 85.94 198 PHE A O 1
ATOM 1582 N N . PRO A 1 199 ? 9.895 -3.911 0.047 1.00 87.88 199 PRO A N 1
ATOM 1583 C CA . PRO A 1 199 ? 11.350 -3.898 -0.004 1.00 87.88 199 PRO A CA 1
ATOM 1584 C C . PRO A 1 199 ? 11.916 -4.146 1.400 1.00 87.88 199 PRO A C 1
ATOM 1586 O O . PRO A 1 199 ? 12.109 -3.215 2.175 1.00 87.88 199 PRO A O 1
ATOM 1589 N N . LEU A 1 200 ? 12.158 -5.412 1.740 1.00 89.75 200 LEU A N 1
ATOM 1590 C CA . LEU A 1 200 ? 12.622 -5.815 3.075 1.00 89.75 200 LEU A CA 1
ATOM 1591 C C . LEU A 1 200 ? 14.103 -5.501 3.338 1.00 89.75 200 LEU A C 1
ATOM 1593 O O . LEU A 1 200 ? 14.545 -5.575 4.478 1.00 89.75 200 LEU A O 1
ATOM 1597 N N . TRP A 1 201 ? 14.860 -5.101 2.314 1.00 90.88 201 TRP A N 1
ATOM 1598 C CA . TRP A 1 201 ? 16.260 -4.700 2.455 1.00 90.88 201 TRP A CA 1
ATOM 1599 C C . TRP A 1 201 ? 16.417 -3.565 3.472 1.00 90.88 201 TRP A C 1
ATOM 1601 O O . TRP A 1 201 ? 15.691 -2.564 3.434 1.00 90.88 201 TRP A O 1
ATOM 1611 N N . ASN A 1 202 ? 17.344 -3.741 4.404 1.00 90.94 202 ASN A N 1
ATOM 1612 C CA . ASN A 1 202 ? 17.812 -2.716 5.316 1.00 90.94 202 ASN A CA 1
ATOM 1613 C C . ASN A 1 202 ? 19.025 -2.037 4.685 1.00 90.94 202 ASN A C 1
ATOM 1615 O O . ASN A 1 202 ? 20.133 -2.563 4.690 1.00 90.94 202 ASN A O 1
ATOM 1619 N N . TRP A 1 203 ? 18.810 -0.853 4.123 1.00 91.12 203 TRP A N 1
ATOM 1620 C CA . TRP A 1 203 ? 19.864 -0.121 3.429 1.00 91.12 203 TRP A CA 1
ATOM 1621 C C . TRP A 1 203 ? 20.861 0.550 4.385 1.00 91.12 203 TRP A C 1
ATOM 1623 O O . TRP A 1 203 ? 21.980 0.831 3.969 1.00 91.12 203 TRP A O 1
ATOM 1633 N N . ALA A 1 204 ? 20.505 0.766 5.655 1.00 88.31 204 ALA A N 1
ATOM 1634 C CA . ALA A 1 204 ? 21.431 1.321 6.642 1.00 88.31 204 ALA A CA 1
ATOM 1635 C C . ALA A 1 204 ? 22.528 0.308 7.012 1.00 88.31 204 ALA A C 1
ATOM 1637 O O . ALA A 1 204 ? 23.692 0.672 7.142 1.00 88.31 204 ALA A O 1
ATOM 1638 N N . LYS A 1 205 ? 22.162 -0.978 7.120 1.00 87.81 205 LYS A N 1
ATOM 1639 C CA . LYS A 1 205 ? 23.091 -2.086 7.417 1.00 87.81 205 LYS A CA 1
ATOM 1640 C C . LYS A 1 205 ? 23.506 -2.916 6.197 1.00 87.81 205 LYS A C 1
ATOM 1642 O O . LYS A 1 205 ? 24.373 -3.771 6.321 1.00 87.81 205 LYS A O 1
ATOM 1647 N N . GLN A 1 206 ? 22.927 -2.641 5.025 1.00 90.38 206 GLN A N 1
ATOM 1648 C CA . GLN A 1 206 ? 23.149 -3.381 3.775 1.00 90.38 206 GLN A CA 1
ATOM 1649 C C . GLN A 1 206 ? 22.880 -4.891 3.914 1.00 90.38 206 GLN A C 1
ATOM 1651 O O . GLN A 1 206 ? 23.640 -5.721 3.418 1.00 90.38 206 GLN A O 1
ATOM 1656 N N . ASP A 1 207 ? 21.785 -5.247 4.585 1.00 90.88 207 ASP A N 1
ATOM 1657 C CA . ASP A 1 207 ? 21.383 -6.634 4.823 1.00 90.88 207 ASP A CA 1
ATOM 1658 C C . ASP A 1 207 ? 19.847 -6.785 4.922 1.00 90.88 207 ASP A C 1
ATOM 1660 O O . ASP A 1 207 ? 19.084 -5.887 4.563 1.00 90.88 207 ASP A O 1
ATOM 1664 N N . LEU A 1 208 ? 19.366 -7.943 5.385 1.00 90.19 208 LEU A N 1
ATOM 1665 C CA . LEU A 1 208 ? 17.946 -8.194 5.671 1.00 90.19 208 LEU A CA 1
ATOM 1666 C C . LEU A 1 208 ? 17.602 -8.027 7.161 1.00 90.19 208 LEU A C 1
ATOM 1668 O O . LEU A 1 208 ? 16.594 -8.565 7.604 1.00 90.19 208 LEU A O 1
ATOM 1672 N N . SER A 1 209 ? 18.409 -7.326 7.957 1.00 91.81 209 SER A N 1
ATOM 1673 C CA . SER A 1 209 ? 18.149 -7.167 9.394 1.00 91.81 209 SER A CA 1
ATOM 1674 C C . SER A 1 209 ? 17.007 -6.186 9.686 1.00 91.81 209 SER A C 1
ATOM 1676 O O . SER A 1 209 ? 16.628 -5.338 8.872 1.00 91.81 209 SER A O 1
ATOM 1678 N N . CYS A 1 210 ? 16.446 -6.274 10.891 1.00 92.81 210 CYS A N 1
ATOM 1679 C CA . CYS A 1 210 ? 15.518 -5.269 11.394 1.00 92.81 210 CYS A CA 1
ATOM 1680 C C . CYS A 1 210 ? 16.308 -4.044 11.904 1.00 92.81 210 CYS A C 1
ATOM 1682 O O . CYS A 1 210 ? 17.291 -4.222 12.624 1.00 92.81 210 CYS A O 1
ATOM 1684 N N . PRO A 1 211 ? 15.901 -2.797 11.591 1.00 92.12 211 PRO A N 1
ATOM 1685 C CA . PRO A 1 211 ? 16.586 -1.602 12.098 1.00 92.12 211 PRO A CA 1
ATOM 1686 C C . PRO A 1 211 ? 16.297 -1.314 13.581 1.00 92.12 211 PRO A C 1
ATOM 1688 O O . PRO A 1 211 ? 16.826 -0.360 14.140 1.00 92.12 211 PRO A O 1
ATOM 1691 N N . VAL A 1 212 ? 15.431 -2.102 14.218 1.00 91.06 212 VAL A N 1
ATOM 1692 C CA . VAL A 1 212 ? 15.052 -1.943 15.623 1.00 91.06 212 VAL A CA 1
ATOM 1693 C C . VAL A 1 212 ? 16.121 -2.596 16.513 1.00 91.06 212 VAL A C 1
ATOM 1695 O O . VAL A 1 212 ? 16.386 -3.785 16.324 1.00 91.06 212 VAL A O 1
ATOM 1698 N N . PRO A 1 213 ? 16.744 -1.868 17.465 1.00 87.44 213 PRO A N 1
ATOM 1699 C CA . PRO A 1 213 ? 17.832 -2.396 18.298 1.00 87.44 213 PRO A CA 1
ATOM 1700 C C . PRO A 1 213 ? 17.471 -3.679 19.055 1.00 87.44 213 PRO A C 1
ATOM 1702 O O . PRO A 1 213 ? 18.260 -4.618 19.100 1.00 87.44 213 PRO A O 1
ATOM 1705 N N . GLU A 1 214 ? 16.245 -3.768 19.569 1.00 89.06 214 GLU A N 1
ATOM 1706 C CA . GLU A 1 214 ? 15.721 -4.934 20.289 1.00 89.06 214 GLU A CA 1
ATOM 1707 C C . GLU A 1 214 ? 15.590 -6.177 19.391 1.00 89.06 214 GLU A C 1
ATOM 1709 O O . GLU A 1 214 ? 15.429 -7.292 19.875 1.00 89.06 214 GLU A O 1
ATOM 1714 N N . CYS A 1 215 ? 15.666 -5.995 18.072 1.00 90.62 215 CYS A N 1
ATOM 1715 C CA . CYS A 1 215 ? 15.618 -7.053 17.069 1.00 90.62 215 CYS A CA 1
ATOM 1716 C C . CYS A 1 215 ? 17.009 -7.385 16.497 1.00 90.62 215 CYS A C 1
ATOM 1718 O O . CYS A 1 215 ? 17.085 -8.087 15.494 1.00 90.62 215 CYS A O 1
ATOM 1720 N N . ALA A 1 216 ? 18.107 -6.906 17.099 1.00 83.06 216 ALA A N 1
ATOM 1721 C CA . ALA A 1 216 ? 19.463 -7.109 16.575 1.00 83.06 216 ALA A CA 1
ATOM 1722 C C . ALA A 1 216 ? 19.856 -8.589 16.412 1.00 83.06 216 ALA A C 1
ATOM 1724 O O . ALA A 1 216 ? 20.595 -8.919 15.489 1.00 83.06 216 ALA A O 1
ATOM 1725 N N . ASN A 1 217 ? 19.328 -9.466 17.273 1.00 80.19 217 ASN A N 1
ATOM 1726 C CA . ASN A 1 217 ? 19.566 -10.913 17.229 1.00 80.19 217 ASN A CA 1
ATOM 1727 C C . ASN A 1 217 ? 18.474 -11.684 16.471 1.00 80.19 217 ASN A C 1
ATOM 1729 O O . ASN A 1 217 ? 18.520 -12.912 16.402 1.00 80.19 217 ASN A O 1
ATOM 1733 N N . ALA A 1 218 ? 17.463 -10.993 15.938 1.00 75.88 218 ALA A N 1
ATOM 1734 C CA . ALA A 1 218 ? 16.483 -11.634 15.078 1.00 75.88 218 ALA A CA 1
ATOM 1735 C C . ALA A 1 218 ? 17.158 -12.005 13.749 1.00 75.88 218 ALA A C 1
ATOM 1737 O O . ALA A 1 218 ? 18.016 -11.275 13.252 1.00 75.88 218 ALA A O 1
ATOM 1738 N N . GLY A 1 219 ? 16.768 -13.142 13.169 1.00 79.38 219 GLY A N 1
ATOM 1739 C CA . GLY A 1 219 ? 17.180 -13.513 11.815 1.00 79.38 219 GLY A CA 1
ATOM 1740 C C . GLY A 1 219 ? 16.678 -12.516 10.753 1.00 79.38 219 GLY A C 1
ATOM 1741 O O . GLY A 1 219 ? 16.256 -11.402 11.073 1.00 79.38 219 GLY A O 1
ATOM 1742 N N . PRO A 1 220 ? 16.675 -12.900 9.465 1.00 85.00 220 PRO A N 1
ATOM 1743 C CA . PRO A 1 220 ? 16.164 -12.046 8.396 1.00 85.00 220 PRO A CA 1
ATOM 1744 C C . PRO A 1 220 ? 14.770 -11.483 8.721 1.00 85.00 220 PRO A C 1
ATOM 1746 O O . PRO A 1 220 ? 13.832 -12.222 9.023 1.00 85.00 220 PRO A O 1
ATOM 1749 N N . ALA A 1 221 ? 14.629 -10.161 8.654 1.00 85.50 221 ALA A N 1
ATOM 1750 C CA . ALA A 1 221 ? 13.411 -9.428 8.956 1.00 85.50 221 ALA A CA 1
ATOM 1751 C C . ALA A 1 221 ? 12.392 -9.582 7.820 1.00 85.50 221 ALA A C 1
ATOM 1753 O O . ALA A 1 221 ? 12.242 -8.723 6.946 1.00 85.50 221 ALA A O 1
ATOM 1754 N N . LEU A 1 222 ? 11.674 -10.702 7.847 1.00 87.69 222 LEU A N 1
ATOM 1755 C CA . LEU A 1 222 ? 10.545 -10.959 6.961 1.00 87.69 222 LEU A CA 1
ATOM 1756 C C . LEU A 1 222 ? 9.397 -9.970 7.219 1.00 87.69 222 LEU A C 1
ATOM 1758 O O . LEU A 1 222 ? 9.319 -9.326 8.269 1.00 87.69 222 LEU A O 1
ATOM 1762 N N . ALA A 1 223 ? 8.460 -9.870 6.273 1.00 87.94 223 ALA A N 1
ATOM 1763 C CA . ALA A 1 223 ? 7.294 -8.997 6.418 1.00 87.94 223 ALA A CA 1
ATOM 1764 C C . ALA A 1 223 ? 6.482 -9.320 7.688 1.00 87.94 223 ALA A C 1
ATOM 1766 O O . ALA A 1 223 ? 6.047 -8.401 8.379 1.00 87.94 223 ALA A O 1
ATOM 1767 N N . SER A 1 224 ? 6.333 -10.605 8.031 1.00 87.69 224 SER A N 1
ATOM 1768 C CA . SER A 1 224 ? 5.680 -11.063 9.267 1.00 87.69 224 SER A CA 1
ATOM 1769 C C . SER A 1 224 ? 6.347 -10.486 10.514 1.00 87.69 224 SER A C 1
ATOM 1771 O O . SER A 1 224 ? 5.660 -10.017 11.419 1.00 87.69 224 SER A O 1
ATOM 1773 N N . HIS A 1 225 ? 7.679 -10.434 10.537 1.00 90.06 225 HIS A N 1
ATOM 1774 C CA . HIS A 1 225 ? 8.401 -9.784 11.617 1.00 90.06 225 HIS A CA 1
ATOM 1775 C C . HIS A 1 225 ? 8.135 -8.279 11.637 1.00 90.06 225 HIS A C 1
ATOM 1777 O O . HIS A 1 225 ? 7.658 -7.756 12.637 1.00 90.06 225 HIS A O 1
ATOM 1783 N N . ILE A 1 226 ? 8.362 -7.590 10.516 1.00 91.81 226 ILE A N 1
ATOM 1784 C CA . ILE A 1 226 ? 8.243 -6.126 10.435 1.00 91.81 226 ILE A CA 1
ATOM 1785 C C . ILE A 1 226 ? 6.852 -5.629 10.835 1.00 91.81 226 ILE A C 1
ATOM 1787 O O . ILE A 1 226 ? 6.757 -4.599 11.492 1.00 91.81 226 ILE A O 1
ATOM 1791 N N . PHE A 1 227 ? 5.786 -6.315 10.419 1.00 92.88 227 PHE A N 1
ATOM 1792 C CA . PHE A 1 227 ? 4.415 -5.847 10.629 1.00 92.88 227 PHE A CA 1
ATOM 1793 C C . PHE A 1 227 ? 3.720 -6.445 11.848 1.00 92.88 227 PHE A C 1
ATOM 1795 O O . PHE A 1 227 ? 2.673 -5.925 12.222 1.00 92.88 227 PHE A O 1
ATOM 1802 N N . TRP A 1 228 ? 4.250 -7.510 12.455 1.00 91.75 228 TRP A N 1
ATOM 1803 C CA . TRP A 1 228 ? 3.576 -8.196 13.559 1.00 91.75 228 TRP A CA 1
ATOM 1804 C C . TRP A 1 228 ? 4.481 -8.398 14.771 1.00 91.75 228 TRP A C 1
ATOM 1806 O O . TRP A 1 228 ? 4.217 -7.812 15.813 1.00 91.75 228 TRP A O 1
ATOM 1816 N N . THR A 1 229 ? 5.557 -9.184 14.649 1.00 90.88 229 THR A N 1
ATOM 1817 C CA . THR A 1 229 ? 6.335 -9.621 15.828 1.00 90.88 229 THR A CA 1
ATOM 1818 C C . THR A 1 229 ? 7.424 -8.645 16.273 1.00 90.88 229 THR A C 1
ATOM 1820 O O . THR A 1 229 ? 7.956 -8.776 17.371 1.00 90.88 229 THR A O 1
ATOM 1823 N N . CYS A 1 230 ? 7.779 -7.663 15.445 1.00 92.50 230 CYS A N 1
ATOM 1824 C CA . CYS A 1 230 ? 8.745 -6.631 15.797 1.00 92.50 230 CYS A CA 1
ATOM 1825 C C . CYS A 1 230 ? 8.228 -5.782 16.966 1.00 92.50 230 CYS A C 1
ATOM 1827 O O . CYS A 1 230 ? 7.095 -5.306 16.928 1.00 92.50 230 CYS A O 1
ATOM 1829 N N . SER A 1 231 ? 9.075 -5.510 17.965 1.00 91.38 231 SER A N 1
ATOM 1830 C CA . SER A 1 231 ? 8.718 -4.689 19.133 1.00 91.38 231 SER A CA 1
ATOM 1831 C C . SER A 1 231 ? 8.155 -3.320 18.738 1.00 91.38 231 SER A C 1
ATOM 1833 O O . SER A 1 231 ? 7.158 -2.872 19.297 1.00 91.38 231 SER A O 1
ATOM 1835 N N . SER A 1 232 ? 8.726 -2.679 17.713 1.00 91.38 232 SER A N 1
ATOM 1836 C CA . SER A 1 232 ? 8.206 -1.410 17.197 1.00 91.38 232 SER A CA 1
ATOM 1837 C C . SER A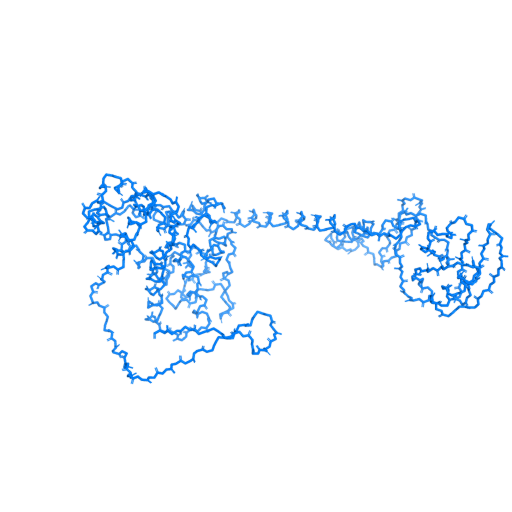 1 232 ? 6.797 -1.561 16.615 1.00 91.38 232 SER A C 1
ATOM 1839 O O . SER A 1 232 ? 5.976 -0.671 16.805 1.00 91.38 232 SER A O 1
ATOM 1841 N N . ALA A 1 233 ? 6.497 -2.667 15.926 1.00 93.31 233 ALA A N 1
ATOM 1842 C CA . ALA A 1 233 ? 5.160 -2.935 15.399 1.00 93.31 233 ALA A CA 1
ATOM 1843 C C . ALA A 1 233 ? 4.160 -3.232 16.518 1.00 93.31 233 ALA A C 1
ATOM 1845 O O . ALA A 1 233 ? 3.057 -2.688 16.504 1.00 93.31 233 ALA A O 1
ATOM 1846 N N . LEU A 1 234 ? 4.570 -4.016 17.519 1.00 91.56 234 LEU A N 1
ATOM 1847 C CA . LEU A 1 234 ? 3.760 -4.305 18.700 1.00 91.56 234 LEU A CA 1
ATOM 1848 C C . LEU A 1 234 ? 3.322 -3.022 19.408 1.00 91.56 234 LEU A C 1
ATOM 1850 O O . LEU A 1 234 ? 2.141 -2.897 19.694 1.00 91.56 234 LEU A O 1
ATOM 1854 N N . ARG A 1 235 ? 4.191 -2.009 19.553 1.00 91.06 235 ARG A N 1
ATOM 1855 C CA . ARG A 1 235 ? 3.791 -0.696 20.104 1.00 91.06 235 ARG A CA 1
ATOM 1856 C C . ARG A 1 235 ? 2.651 -0.042 19.325 1.00 91.06 235 ARG A C 1
ATOM 1858 O O . ARG A 1 235 ? 1.708 0.485 19.908 1.00 91.06 235 ARG A O 1
ATOM 1865 N N . HIS A 1 236 ? 2.721 -0.060 17.996 1.00 93.50 236 HIS A N 1
ATOM 1866 C CA . HIS A 1 236 ? 1.649 0.475 17.155 1.00 93.50 236 HIS A CA 1
ATOM 1867 C C . HIS A 1 236 ? 0.337 -0.303 17.334 1.00 93.50 236 HIS A C 1
ATOM 1869 O O . HIS A 1 236 ? -0.738 0.305 17.325 1.00 93.50 236 HIS A O 1
ATOM 1875 N N . TRP A 1 237 ? 0.423 -1.625 17.495 1.00 92.50 237 TRP A N 1
ATOM 1876 C CA . TRP A 1 237 ? -0.735 -2.475 17.737 1.00 92.50 237 TRP A CA 1
ATOM 1877 C C . TRP A 1 237 ? -1.311 -2.298 19.134 1.00 92.50 237 TRP A C 1
ATOM 1879 O O . TRP A 1 237 ? -2.514 -2.116 19.221 1.00 92.50 237 TRP A O 1
ATOM 1889 N N . GLU A 1 238 ? -0.494 -2.252 20.186 1.00 89.44 238 GLU A N 1
ATOM 1890 C CA . GLU A 1 238 ? -0.893 -1.916 21.563 1.00 89.44 238 GLU A CA 1
ATOM 1891 C C . GLU A 1 238 ? -1.722 -0.628 21.569 1.00 89.44 238 GLU A C 1
ATOM 1893 O O . GLU A 1 238 ? -2.885 -0.628 21.974 1.00 89.44 238 GLU A O 1
ATOM 1898 N N . PHE A 1 239 ? -1.196 0.448 20.966 1.00 87.19 239 PHE A N 1
ATOM 1899 C CA . PHE A 1 239 ? -1.924 1.713 20.895 1.00 87.19 239 PHE A CA 1
ATOM 1900 C C . PHE A 1 239 ? -3.276 1.598 20.196 1.00 87.19 239 PHE A C 1
ATOM 1902 O O . PHE A 1 239 ? -4.210 2.281 20.600 1.00 87.19 239 PHE A O 1
ATOM 1909 N N . LEU A 1 240 ? -3.408 0.789 19.149 1.00 90.56 240 LEU A N 1
ATOM 1910 C CA . LEU A 1 240 ? -4.695 0.584 18.495 1.00 90.56 240 LEU A CA 1
ATOM 1911 C C . LEU A 1 240 ? -5.609 -0.274 19.375 1.00 90.56 240 LEU A C 1
ATOM 1913 O O . LEU A 1 240 ? -6.710 0.149 19.722 1.00 90.56 240 LEU A O 1
ATOM 1917 N N . LEU A 1 241 ? -5.144 -1.470 19.719 1.00 89.06 241 LEU A N 1
ATOM 1918 C CA . LEU A 1 241 ? -5.918 -2.549 20.313 1.00 89.06 241 LEU A CA 1
ATOM 1919 C C . LEU A 1 241 ? -6.390 -2.212 21.718 1.00 89.06 241 LEU A C 1
ATOM 1921 O O . LEU A 1 241 ? -7.519 -2.551 22.039 1.00 89.06 241 LEU A O 1
ATOM 1925 N N . ASP A 1 242 ? -5.613 -1.487 22.520 1.00 87.44 242 ASP A N 1
ATOM 1926 C CA . ASP A 1 242 ? -6.012 -1.151 23.889 1.00 87.44 242 ASP A CA 1
ATOM 1927 C C . ASP A 1 242 ? -7.261 -0.262 23.932 1.00 87.44 242 ASP A C 1
ATOM 1929 O O . ASP A 1 242 ? -8.146 -0.483 24.757 1.00 87.44 242 ASP A O 1
ATOM 1933 N N . ARG A 1 243 ? -7.420 0.677 22.985 1.00 86.38 243 ARG A N 1
ATOM 1934 C CA . ARG A 1 243 ? -8.667 1.465 22.896 1.00 86.38 243 ARG A CA 1
ATOM 1935 C C . ARG A 1 243 ? -9.848 0.632 22.430 1.00 86.38 243 ARG A C 1
ATOM 1937 O O . ARG A 1 243 ? -10.973 0.882 22.847 1.00 86.38 243 ARG A O 1
ATOM 1944 N N . TRP A 1 244 ? -9.609 -0.339 21.557 1.00 85.62 244 TRP A N 1
ATOM 1945 C CA . TRP A 1 244 ? -10.662 -1.256 21.142 1.00 85.62 244 TRP A CA 1
ATOM 1946 C C . TRP A 1 244 ? -11.045 -2.199 22.292 1.00 85.62 244 TRP A C 1
ATOM 1948 O O . TRP A 1 244 ? -12.233 -2.402 22.512 1.00 85.62 244 TRP A O 1
ATOM 1958 N N . ARG A 1 245 ? -10.073 -2.710 23.062 1.00 85.19 245 ARG A N 1
ATOM 1959 C CA . ARG A 1 245 ? -10.285 -3.547 24.257 1.00 85.19 245 ARG A CA 1
ATOM 1960 C C . ARG A 1 245 ? -11.056 -2.808 25.345 1.00 85.19 245 ARG A C 1
ATOM 1962 O O . ARG A 1 245 ? -11.876 -3.414 26.026 1.00 85.19 245 ARG A O 1
ATOM 1969 N N . TRP A 1 246 ? -10.840 -1.499 25.480 1.00 83.31 246 TRP A N 1
ATOM 1970 C CA . TRP A 1 246 ? -11.620 -0.653 26.386 1.00 83.31 246 TRP A CA 1
ATOM 1971 C C . TRP A 1 246 ? -13.118 -0.632 26.038 1.00 83.31 246 TRP A C 1
ATOM 1973 O O . TRP A 1 246 ? -13.956 -0.544 26.930 1.00 83.31 246 TRP A O 1
ATOM 1983 N N . LEU A 1 247 ? -13.475 -0.792 24.758 1.00 81.50 247 LEU A N 1
ATOM 1984 C CA . LEU A 1 247 ? -14.869 -0.936 24.326 1.00 81.50 247 LEU A CA 1
ATOM 1985 C C . LEU A 1 247 ? -15.424 -2.354 24.546 1.00 81.50 247 LEU A C 1
ATOM 1987 O O . LEU A 1 247 ? -16.609 -2.590 24.321 1.00 81.50 247 LEU A O 1
ATOM 1991 N N . GLY A 1 248 ? -14.592 -3.305 24.964 1.00 74.50 248 GLY A N 1
ATOM 1992 C CA . GLY A 1 248 ? -14.964 -4.690 25.224 1.00 74.50 248 GLY A CA 1
ATOM 1993 C C . GLY A 1 248 ? -13.922 -5.684 24.717 1.00 74.50 248 GLY A C 1
ATOM 1994 O O . GLY A 1 248 ? -13.108 -5.386 23.843 1.00 74.50 248 GLY A O 1
ATOM 1995 N N . THR A 1 249 ? -13.935 -6.884 25.290 1.00 66.94 249 THR A N 1
ATOM 1996 C CA . THR A 1 249 ? -12.980 -7.942 24.952 1.00 66.94 249 THR A CA 1
ATOM 1997 C C . THR A 1 249 ? -13.254 -8.531 23.567 1.00 66.94 249 THR A C 1
ATOM 1999 O O . THR A 1 249 ? -14.397 -8.621 23.118 1.00 66.94 249 THR A O 1
ATOM 2002 N N . PHE A 1 250 ? -12.188 -8.968 22.895 1.00 68.94 250 PHE A N 1
ATOM 2003 C CA . PHE A 1 250 ? -12.258 -9.724 21.645 1.00 68.94 250 PHE A CA 1
ATOM 2004 C C . PHE A 1 250 ? -11.585 -11.085 21.810 1.00 68.94 250 PHE A C 1
ATOM 2006 O O . PHE A 1 250 ? -10.766 -11.265 22.710 1.00 68.94 250 PHE A O 1
ATOM 2013 N N . GLN A 1 251 ? -11.877 -12.030 20.914 1.00 69.56 251 GLN A N 1
ATOM 2014 C CA . GLN A 1 251 ? -11.098 -13.269 20.852 1.00 69.56 251 GLN A CA 1
ATOM 2015 C C . GLN A 1 251 ? -9.710 -12.964 20.276 1.00 69.56 251 GLN A C 1
ATOM 2017 O O . GLN A 1 251 ? -9.574 -12.584 19.120 1.00 69.56 251 GLN A O 1
ATOM 2022 N N . GLU A 1 252 ? -8.664 -13.119 21.085 1.00 70.94 252 GLU A N 1
ATOM 2023 C CA . GLU A 1 252 ? -7.299 -12.770 20.665 1.00 70.94 252 GLU A CA 1
ATOM 2024 C C . GLU A 1 252 ? -6.657 -13.812 19.735 1.00 70.94 252 GLU A C 1
ATOM 2026 O O . GLU A 1 252 ? -5.685 -13.503 19.048 1.00 70.94 252 GLU A O 1
ATOM 2031 N N . ALA A 1 253 ? -7.220 -15.024 19.673 1.00 72.62 253 ALA A N 1
ATOM 2032 C CA . ALA A 1 253 ? -6.655 -16.158 18.941 1.00 72.62 253 ALA A CA 1
ATOM 2033 C C . ALA A 1 253 ? -6.515 -15.925 17.422 1.00 72.62 253 ALA A C 1
ATOM 2035 O O . ALA A 1 253 ? -5.621 -16.499 16.810 1.00 72.62 253 ALA A O 1
ATOM 2036 N N . GLU A 1 254 ? -7.350 -15.067 16.824 1.00 78.75 254 GLU A N 1
ATOM 2037 C CA . GLU A 1 254 ? -7.351 -14.779 15.377 1.00 78.75 254 GLU A CA 1
ATOM 2038 C C . GLU A 1 254 ? -7.041 -13.309 15.053 1.00 78.75 254 GLU A C 1
ATOM 2040 O O . GLU A 1 254 ? -7.321 -12.809 13.959 1.00 78.75 254 GLU A O 1
ATOM 2045 N N . LEU A 1 255 ? -6.455 -12.575 16.001 1.00 84.31 255 LEU A N 1
ATOM 2046 C CA . LEU A 1 255 ? -6.292 -11.130 15.864 1.00 84.31 255 LEU A CA 1
ATOM 2047 C C . LEU A 1 255 ? -5.444 -10.732 14.646 1.00 84.31 255 LEU A C 1
ATOM 2049 O O . LEU A 1 255 ? -5.731 -9.734 13.983 1.00 84.31 255 LEU A O 1
ATOM 2053 N N . ASN A 1 256 ? -4.428 -11.531 14.315 1.00 86.56 256 ASN A N 1
ATOM 2054 C CA . ASN A 1 256 ? -3.625 -11.359 13.106 1.00 86.56 256 ASN A CA 1
ATOM 2055 C C . ASN A 1 256 ? -4.488 -11.482 11.841 1.00 86.56 256 ASN A C 1
ATOM 2057 O O . ASN A 1 256 ? -4.364 -10.656 10.937 1.00 86.56 256 ASN A O 1
ATOM 2061 N N . VAL A 1 257 ? -5.392 -12.465 11.783 1.00 86.81 257 VAL A N 1
ATOM 2062 C CA . VAL A 1 257 ? -6.285 -12.685 10.637 1.00 86.81 257 VAL A CA 1
ATOM 2063 C C . VAL A 1 257 ? -7.206 -11.484 10.452 1.00 86.81 257 VAL A C 1
ATOM 2065 O O . VAL A 1 257 ? -7.371 -11.006 9.333 1.00 86.81 257 VAL A O 1
ATOM 2068 N N . TRP A 1 258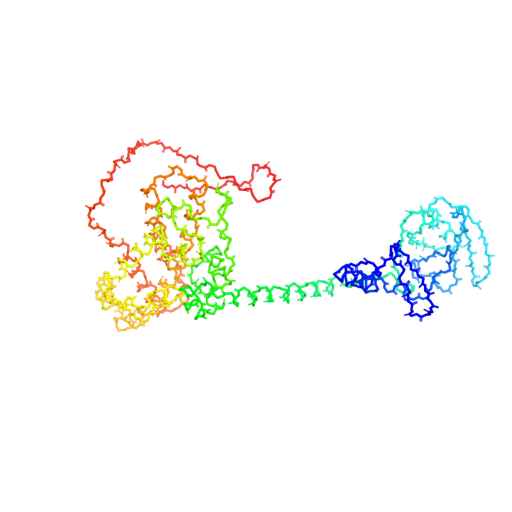 ? -7.741 -10.924 11.534 1.00 87.38 258 TRP A N 1
ATOM 2069 C CA . TRP A 1 258 ? -8.648 -9.774 11.475 1.00 87.38 258 TRP A CA 1
ATOM 2070 C C . TRP A 1 258 ? -7.934 -8.468 11.112 1.00 87.38 258 TRP A C 1
ATOM 2072 O O . TRP A 1 258 ? -8.423 -7.686 10.289 1.00 87.38 258 TRP A O 1
ATOM 2082 N N . VAL A 1 259 ? -6.739 -8.245 11.666 1.00 91.12 259 VAL A N 1
ATOM 2083 C CA . VAL A 1 259 ? -5.882 -7.099 11.330 1.00 91.12 259 VAL A CA 1
ATOM 2084 C C . VAL A 1 259 ? -5.463 -7.158 9.862 1.00 91.12 259 VAL A C 1
ATOM 2086 O O . VAL A 1 259 ? -5.683 -6.208 9.107 1.00 91.12 259 VAL A O 1
ATOM 2089 N N . PHE A 1 260 ? -4.900 -8.283 9.420 1.00 91.00 260 PHE A N 1
ATOM 2090 C CA . PHE A 1 260 ? -4.426 -8.438 8.046 1.00 91.00 260 PHE A CA 1
ATOM 2091 C C . PHE A 1 260 ? -5.549 -8.688 7.039 1.00 91.00 260 PHE A C 1
ATOM 2093 O O . PHE A 1 260 ? -5.319 -8.485 5.850 1.00 91.00 260 PHE A O 1
ATOM 2100 N N . GLY A 1 261 ? -6.741 -9.073 7.497 1.00 90.56 261 GLY A N 1
ATOM 2101 C CA . GLY A 1 261 ? -7.986 -9.161 6.730 1.00 90.56 261 GLY A CA 1
ATOM 2102 C C . GLY A 1 261 ? -8.764 -7.848 6.657 1.00 90.56 261 GLY A C 1
ATOM 2103 O O . GLY A 1 261 ? -9.724 -7.745 5.893 1.00 90.56 261 GLY A O 1
ATOM 2104 N N . LEU A 1 262 ? -8.337 -6.821 7.406 1.00 90.88 262 LEU A N 1
ATOM 2105 C CA . LEU A 1 262 ? -9.059 -5.557 7.568 1.00 90.88 262 LEU A CA 1
ATOM 2106 C C . LEU A 1 262 ? -10.541 -5.793 7.892 1.00 90.88 262 LEU A C 1
ATOM 2108 O O . LEU A 1 262 ? -11.424 -5.117 7.350 1.00 90.88 262 LEU A O 1
ATOM 2112 N N . ASP A 1 263 ? -10.820 -6.776 8.742 1.00 88.69 263 ASP A N 1
ATOM 2113 C CA . ASP A 1 263 ? -12.182 -7.123 9.113 1.00 88.69 263 ASP A CA 1
ATOM 2114 C C . ASP A 1 263 ? -12.370 -7.098 10.618 1.00 88.69 263 ASP A C 1
ATOM 2116 O O . ASP A 1 263 ? -11.456 -7.413 11.372 1.00 88.69 263 ASP A O 1
ATOM 2120 N N . LEU A 1 264 ? -13.554 -6.657 11.029 1.00 86.88 264 LEU A N 1
ATOM 2121 C CA . LEU A 1 264 ? -13.961 -6.595 12.423 1.00 86.88 264 LEU A CA 1
ATOM 2122 C C . LEU A 1 264 ? -15.120 -7.588 12.579 1.00 86.88 264 LEU A C 1
ATOM 2124 O O . LEU A 1 264 ? -16.196 -7.311 12.043 1.00 86.88 264 LEU A O 1
ATOM 2128 N N . PRO A 1 265 ? -14.921 -8.737 13.248 1.00 81.12 265 PRO A N 1
ATOM 2129 C CA . PRO A 1 265 ? -15.921 -9.807 13.283 1.00 81.12 265 PRO A CA 1
ATOM 2130 C C . PRO A 1 265 ? -17.176 -9.411 14.067 1.00 81.12 265 PRO A C 1
ATOM 2132 O O . PRO A 1 265 ? -18.286 -9.784 13.697 1.00 81.12 265 PRO A O 1
ATOM 2135 N N . ALA A 1 266 ? -17.011 -8.625 15.132 1.00 82.81 266 ALA A N 1
ATOM 2136 C CA . ALA A 1 266 ? -18.086 -8.163 15.998 1.00 82.81 266 ALA A CA 1
ATOM 2137 C C . ALA A 1 266 ? -17.776 -6.762 16.542 1.00 82.81 266 ALA A C 1
ATOM 2139 O O . ALA A 1 266 ? -16.612 -6.380 16.682 1.00 82.81 266 ALA A O 1
ATOM 2140 N N . ILE A 1 267 ? -18.821 -5.995 16.865 1.00 81.19 267 ILE A N 1
ATOM 2141 C CA . ILE A 1 267 ? -18.655 -4.762 17.646 1.00 81.19 267 ILE A CA 1
ATOM 2142 C C . ILE A 1 267 ? -18.291 -5.150 19.085 1.00 81.19 267 ILE A C 1
ATOM 2144 O O . ILE A 1 267 ? -18.896 -6.080 19.623 1.00 81.19 267 ILE A O 1
ATOM 2148 N N . PRO A 1 268 ? -17.378 -4.416 19.736 1.00 80.44 268 PRO A N 1
ATOM 2149 C CA . PRO A 1 268 ? -17.127 -4.582 21.162 1.00 80.44 268 PRO A CA 1
ATOM 2150 C C . PRO A 1 268 ? -18.401 -4.378 22.002 1.00 80.44 268 PRO A C 1
ATOM 2152 O O . PRO A 1 268 ? -19.101 -3.387 21.780 1.00 80.44 268 PRO A O 1
ATOM 2155 N N . PRO A 1 269 ? -18.702 -5.249 22.981 1.00 80.69 269 PRO A N 1
ATOM 2156 C CA . PRO A 1 269 ? -19.951 -5.204 23.746 1.00 80.69 269 PRO A CA 1
ATOM 2157 C C . PRO A 1 269 ? -20.339 -3.834 24.325 1.00 80.69 269 PRO A C 1
ATOM 2159 O O . PRO A 1 269 ? -21.511 -3.472 24.279 1.00 80.69 269 PRO A O 1
ATOM 2162 N N . TYR A 1 270 ? -19.375 -3.045 24.808 1.00 84.25 270 TYR A N 1
ATOM 2163 C CA . TYR A 1 270 ? -19.626 -1.752 25.457 1.00 84.25 270 TYR A CA 1
ATOM 2164 C C . TYR A 1 270 ? -19.614 -0.565 24.489 1.00 84.25 270 TYR A C 1
ATOM 2166 O O . TYR A 1 270 ? -19.904 0.563 24.889 1.00 84.25 270 TYR A O 1
ATOM 2174 N N . ALA A 1 271 ? -19.300 -0.779 23.206 1.00 84.50 271 ALA A N 1
ATOM 2175 C CA . ALA A 1 271 ? -19.191 0.318 22.248 1.00 84.50 271 ALA A CA 1
ATOM 2176 C C . ALA A 1 271 ? -20.506 1.091 22.109 1.00 84.50 271 ALA A C 1
ATOM 2178 O O . ALA A 1 271 ? -20.495 2.318 22.017 1.00 84.50 271 ALA A O 1
ATOM 2179 N N . TRP A 1 272 ? -21.639 0.386 22.118 1.00 87.31 272 TRP A N 1
ATOM 2180 C CA . TRP A 1 272 ? -22.945 1.027 22.015 1.00 87.31 272 TRP A CA 1
ATOM 2181 C C . TRP A 1 272 ? -23.284 1.865 23.244 1.00 87.31 272 TRP A C 1
ATOM 2183 O O . TRP A 1 272 ? -23.706 3.010 23.092 1.00 87.31 272 TRP A O 1
ATOM 2193 N N . ASP A 1 273 ? -23.055 1.332 24.442 1.00 85.81 273 ASP A N 1
ATOM 2194 C CA . ASP A 1 273 ? -23.385 2.024 25.689 1.00 85.81 273 ASP A CA 1
ATOM 2195 C C . ASP A 1 273 ? -22.606 3.330 25.835 1.00 85.81 273 ASP A C 1
ATOM 2197 O O . ASP A 1 273 ? -23.165 4.342 26.260 1.00 85.81 273 ASP A O 1
ATOM 2201 N N . VAL A 1 274 ? -21.340 3.334 25.411 1.00 84.12 274 VAL A N 1
ATOM 2202 C CA . VAL A 1 274 ? -20.504 4.537 25.412 1.00 84.12 274 VAL A CA 1
ATOM 2203 C C . VAL A 1 274 ? -20.963 5.535 24.347 1.00 84.12 274 VAL A C 1
ATOM 2205 O O . VAL A 1 274 ? -21.115 6.721 24.628 1.00 84.12 274 VAL A O 1
ATOM 2208 N N . ILE A 1 275 ? -21.232 5.071 23.124 1.00 85.50 275 ILE A N 1
ATOM 2209 C CA . ILE A 1 275 ? -21.657 5.940 22.018 1.00 85.50 275 ILE A CA 1
ATOM 2210 C C . ILE A 1 275 ? -23.015 6.581 22.300 1.00 85.50 275 ILE A C 1
ATOM 2212 O O . ILE A 1 275 ? -23.194 7.769 22.030 1.00 85.50 275 ILE A O 1
ATOM 2216 N N . LYS A 1 276 ? -23.961 5.827 22.870 1.00 86.31 276 LYS A N 1
ATOM 2217 C CA . LYS A 1 276 ? -25.314 6.297 23.191 1.00 86.31 276 LYS A CA 1
ATOM 2218 C C . LYS A 1 276 ? -25.298 7.550 24.072 1.00 86.31 276 LYS A C 1
ATOM 2220 O O . LYS A 1 276 ? -26.151 8.410 23.893 1.00 86.31 276 LYS A O 1
ATOM 2225 N N . GLN A 1 277 ? -24.321 7.682 24.973 1.00 84.25 277 GLN A N 1
ATOM 2226 C CA . GLN A 1 277 ? -24.172 8.852 25.853 1.00 84.25 277 GLN A CA 1
ATOM 2227 C C . GLN A 1 277 ? -23.790 10.137 25.102 1.00 84.25 277 GLN A C 1
ATOM 2229 O O . GLN A 1 277 ? -24.017 11.230 25.607 1.00 84.25 277 GLN A O 1
ATOM 2234 N N . SER A 1 278 ? -23.221 10.009 23.902 1.00 82.56 278 SER A N 1
ATOM 2235 C CA . SER A 1 278 ? -22.789 11.130 23.055 1.00 82.56 278 SER A CA 1
ATOM 2236 C C . SER A 1 278 ? -23.774 11.477 21.930 1.00 82.56 278 SER A C 1
ATOM 2238 O O . SER A 1 278 ? -23.477 12.338 21.105 1.00 82.56 278 SER A O 1
ATOM 2240 N N . MET A 1 279 ? -24.923 10.794 21.868 1.00 83.88 279 MET A N 1
ATOM 2241 C CA . MET A 1 279 ? -25.954 11.027 20.852 1.00 83.88 279 MET A CA 1
ATOM 2242 C C . MET A 1 279 ? -26.879 12.183 21.242 1.00 83.88 279 MET A C 1
ATOM 2244 O O . MET A 1 279 ? -27.214 12.351 22.414 1.00 83.88 279 MET A O 1
ATOM 2248 N N . ASP A 1 280 ? -27.355 12.934 20.245 1.00 84.12 280 ASP A N 1
ATOM 2249 C CA . ASP A 1 280 ? -28.307 14.022 20.472 1.00 84.12 280 ASP A CA 1
ATOM 2250 C C . ASP A 1 280 ? -29.650 13.469 21.004 1.00 84.12 280 ASP A C 1
ATOM 2252 O O . ASP A 1 280 ? -30.104 12.427 20.514 1.00 84.12 280 ASP A O 1
ATOM 2256 N N . PRO A 1 281 ? -30.350 14.161 21.927 1.00 80.19 281 PRO A N 1
ATOM 2257 C CA . PRO A 1 281 ? -31.598 13.681 22.542 1.00 80.19 281 PRO A CA 1
ATOM 2258 C C . PRO A 1 281 ? -32.745 13.348 21.569 1.00 80.19 281 PRO A C 1
ATOM 2260 O O . PRO A 1 281 ? -33.653 12.606 21.930 1.00 80.19 281 PRO A O 1
ATOM 2263 N N . GLY A 1 282 ? -32.716 13.880 20.341 1.00 79.88 282 GLY A N 1
ATOM 2264 C CA . GLY A 1 282 ? -33.701 13.606 19.283 1.00 79.88 282 GLY A CA 1
ATOM 2265 C C . GLY A 1 282 ? -33.317 12.472 18.324 1.00 79.88 282 GLY A C 1
ATOM 2266 O O . GLY A 1 282 ? -34.046 12.196 17.373 1.00 79.88 282 GLY A O 1
ATOM 2267 N N . THR A 1 283 ? -32.169 11.828 18.534 1.00 85.56 283 THR A N 1
ATOM 2268 C CA . THR A 1 283 ? -31.645 10.792 17.637 1.00 85.56 283 THR A CA 1
ATOM 2269 C C . THR A 1 283 ? -32.491 9.522 17.715 1.00 85.56 283 THR A C 1
ATOM 2271 O O . THR A 1 283 ? -32.784 9.024 18.802 1.00 85.56 283 THR A O 1
ATOM 2274 N N . ASN A 1 284 ? -32.830 8.922 16.569 1.00 88.50 284 ASN A N 1
ATOM 2275 C CA . ASN A 1 284 ? -33.464 7.603 16.552 1.00 88.50 284 ASN A CA 1
ATOM 2276 C C . ASN A 1 284 ? -32.462 6.527 17.010 1.00 88.50 284 ASN A C 1
ATOM 2278 O O . ASN A 1 284 ? -31.658 6.019 16.226 1.00 88.50 284 ASN A O 1
ATOM 2282 N N . ILE A 1 285 ? -32.537 6.179 18.295 1.00 88.94 285 ILE A N 1
ATOM 2283 C CA . ILE A 1 285 ? -31.629 5.258 18.988 1.00 88.94 285 ILE A CA 1
ATOM 2284 C C . ILE A 1 285 ? -31.577 3.882 18.307 1.00 88.94 285 ILE A C 1
ATOM 2286 O O . ILE A 1 285 ? -30.496 3.320 18.155 1.00 88.94 285 ILE A O 1
ATOM 2290 N N . SER A 1 286 ? -32.714 3.354 17.843 1.00 88.62 286 SER A N 1
ATOM 2291 C CA . SER A 1 286 ? -32.771 2.042 17.183 1.00 88.62 286 SER A CA 1
ATOM 2292 C C . SER A 1 286 ? -32.021 2.045 15.848 1.00 88.62 286 SER A C 1
ATOM 2294 O O . SER A 1 286 ? -31.189 1.169 15.595 1.00 88.62 286 SER A O 1
ATOM 2296 N N . LYS A 1 287 ? -32.235 3.075 15.018 1.00 88.44 287 LYS A N 1
ATOM 2297 C CA . LYS A 1 287 ? -31.484 3.238 13.766 1.00 88.44 287 LYS A CA 1
ATOM 2298 C C . LYS A 1 287 ? -29.991 3.487 14.024 1.00 88.44 287 LYS A C 1
ATOM 2300 O O . LYS A 1 287 ? -29.150 2.949 13.306 1.00 88.44 287 LYS A O 1
ATOM 2305 N N . ALA A 1 288 ? -29.646 4.262 15.055 1.00 86.88 288 ALA A N 1
ATOM 2306 C CA . ALA A 1 288 ? -28.256 4.548 15.413 1.00 86.88 288 ALA A CA 1
ATOM 2307 C C . ALA A 1 288 ? -27.524 3.280 15.878 1.00 86.88 288 ALA A C 1
ATOM 2309 O O . ALA A 1 288 ? -26.378 3.046 15.492 1.00 86.88 288 ALA A O 1
ATOM 2310 N N . GLN A 1 289 ? -28.210 2.417 16.631 1.00 89.50 289 GLN A N 1
ATOM 2311 C CA . GLN A 1 289 ? -27.682 1.120 17.039 1.00 89.50 289 GLN A CA 1
ATOM 2312 C C . GLN A 1 289 ? -27.433 0.212 15.830 1.00 89.50 289 GLN A C 1
ATOM 2314 O O . GLN A 1 289 ? -26.387 -0.419 15.748 1.00 89.50 289 GLN A O 1
ATOM 2319 N N . ALA A 1 290 ? -28.331 0.182 14.841 1.00 88.81 290 ALA A N 1
ATOM 2320 C CA . ALA A 1 290 ? -28.101 -0.581 13.610 1.00 88.81 290 ALA A CA 1
ATOM 2321 C C . ALA A 1 290 ? -26.886 -0.064 12.804 1.00 88.81 290 ALA A C 1
ATOM 2323 O O . ALA A 1 290 ? -26.200 -0.836 12.130 1.00 88.81 290 ALA A O 1
ATOM 2324 N N . ALA A 1 291 ? -26.580 1.233 12.903 1.00 89.44 291 ALA A N 1
ATOM 2325 C CA . ALA A 1 291 ? -25.462 1.875 12.212 1.00 89.44 291 ALA A CA 1
ATOM 2326 C C . ALA A 1 291 ? -24.085 1.650 12.870 1.00 89.44 291 ALA A C 1
ATOM 2328 O O . ALA A 1 291 ? -23.061 1.917 12.229 1.00 89.44 291 ALA A O 1
ATOM 2329 N N . ILE A 1 292 ? -24.019 1.138 14.106 1.00 89.69 292 ILE A N 1
ATOM 2330 C CA . ILE A 1 292 ? -22.747 0.995 14.829 1.00 89.69 292 ILE A CA 1
ATOM 2331 C C . ILE A 1 292 ? -21.808 -0.034 14.191 1.00 89.69 292 ILE A C 1
ATOM 2333 O O . ILE A 1 292 ? -20.615 0.241 14.078 1.00 89.69 292 ILE A O 1
ATOM 2337 N N . PHE A 1 293 ? -22.315 -1.174 13.701 1.00 89.38 293 PHE A N 1
ATOM 2338 C CA . PHE A 1 293 ? -21.463 -2.204 13.085 1.00 89.38 293 PHE A CA 1
ATOM 2339 C C . PHE A 1 293 ? -20.807 -1.687 11.797 1.00 89.38 293 PHE A C 1
ATOM 2341 O O . PHE A 1 293 ? -19.577 -1.738 11.699 1.00 89.38 293 PHE A O 1
ATOM 2348 N N . PRO A 1 294 ? -21.561 -1.117 10.829 1.00 88.44 294 PRO A N 1
ATOM 2349 C CA . PRO A 1 294 ? -20.959 -0.492 9.653 1.00 88.44 294 PRO A CA 1
ATOM 2350 C C . PRO A 1 294 ? -19.944 0.603 10.005 1.00 88.44 294 PRO A C 1
ATOM 2352 O O . PRO A 1 294 ? -18.849 0.629 9.440 1.00 88.44 294 PRO A O 1
ATOM 2355 N N . ALA A 1 295 ? -20.271 1.477 10.964 1.00 89.19 295 ALA A N 1
ATOM 2356 C CA . ALA A 1 295 ? -19.391 2.558 11.401 1.00 89.19 295 ALA A CA 1
ATOM 2357 C C . ALA A 1 295 ? -18.076 2.036 12.004 1.00 89.19 295 ALA A C 1
ATOM 2359 O O . ALA A 1 295 ? -16.995 2.494 11.620 1.00 89.19 295 ALA A O 1
ATOM 2360 N N . ALA A 1 296 ? -18.163 1.052 12.903 1.00 90.19 296 ALA A N 1
ATOM 2361 C CA . ALA A 1 296 ? -17.017 0.426 13.548 1.00 90.19 296 ALA A CA 1
ATOM 2362 C C . ALA A 1 296 ? -16.138 -0.317 12.542 1.00 90.19 296 ALA A C 1
ATOM 2364 O O . ALA A 1 296 ? -14.922 -0.139 12.545 1.00 90.19 296 ALA A O 1
ATOM 2365 N N . ARG A 1 297 ? -16.742 -1.070 11.617 1.00 90.25 297 ARG A N 1
ATOM 2366 C CA . ARG A 1 297 ? -16.013 -1.774 10.557 1.00 90.25 297 ARG A CA 1
ATOM 2367 C C . ARG A 1 297 ? -15.270 -0.806 9.636 1.00 90.25 297 ARG A C 1
ATOM 2369 O O . ARG A 1 297 ? -14.122 -1.058 9.271 1.00 90.25 297 ARG A O 1
ATOM 2376 N N . GLU A 1 298 ? -15.885 0.316 9.265 1.00 90.62 298 GLU A N 1
ATOM 2377 C CA . GLU A 1 298 ? -15.215 1.345 8.463 1.00 90.62 298 GLU A CA 1
ATOM 2378 C C . GLU A 1 298 ? -14.043 1.998 9.207 1.00 90.62 298 GLU A C 1
ATOM 2380 O O . GLU A 1 298 ? -12.970 2.179 8.621 1.00 90.62 298 GLU A O 1
ATOM 2385 N N . LEU A 1 299 ? -14.230 2.328 10.488 1.00 91.12 299 LEU A N 1
ATOM 2386 C CA . LEU A 1 299 ? -13.179 2.905 11.326 1.00 91.12 299 LEU A CA 1
ATOM 2387 C C . LEU A 1 299 ? -12.023 1.923 11.518 1.00 91.12 299 LEU A C 1
ATOM 2389 O O . LEU A 1 299 ? -10.873 2.305 11.310 1.00 91.12 299 LEU A O 1
ATOM 2393 N N . TRP A 1 300 ? -12.321 0.660 11.827 1.00 92.19 300 TRP A N 1
ATOM 2394 C CA . TRP A 1 300 ? -11.343 -0.421 11.941 1.00 92.19 300 TRP A CA 1
ATOM 2395 C C . TRP A 1 300 ? -10.478 -0.514 10.687 1.00 92.19 300 TRP A C 1
ATOM 2397 O O . TRP A 1 300 ? -9.262 -0.348 10.756 1.00 92.19 300 TRP A O 1
ATOM 2407 N N . ARG A 1 301 ? -11.103 -0.664 9.512 1.00 92.56 301 ARG A N 1
ATOM 2408 C CA . ARG A 1 301 ? -10.403 -0.747 8.217 1.00 92.56 301 ARG A CA 1
ATOM 2409 C C . ARG A 1 301 ? -9.469 0.431 7.992 1.00 92.56 301 ARG A C 1
ATOM 2411 O O . ARG A 1 301 ? -8.323 0.255 7.576 1.00 92.56 301 ARG A O 1
ATOM 2418 N N . PHE A 1 302 ? -9.960 1.639 8.254 1.00 92.62 302 PHE A N 1
ATOM 2419 C CA . PHE A 1 302 ? -9.181 2.848 8.051 1.00 92.62 302 PHE A CA 1
ATOM 2420 C C . PHE A 1 302 ? -7.997 2.939 9.022 1.00 92.62 302 PHE A C 1
ATOM 2422 O O . PHE A 1 302 ? -6.862 3.164 8.587 1.00 92.62 302 PHE A O 1
ATOM 2429 N N . VAL A 1 303 ? -8.235 2.737 10.318 1.00 92.75 303 VAL A N 1
ATOM 2430 C CA . VAL A 1 303 ? -7.201 2.864 11.348 1.00 92.75 303 VAL A CA 1
ATOM 2431 C C . VAL A 1 303 ? -6.166 1.753 11.194 1.00 92.75 303 VAL A C 1
ATOM 2433 O O . VAL A 1 303 ? -4.987 2.075 11.123 1.00 92.75 303 VAL A O 1
ATOM 2436 N N . VAL A 1 304 ? -6.568 0.493 11.000 1.00 93.94 304 VAL A N 1
ATOM 2437 C CA . VAL A 1 304 ? -5.638 -0.624 10.761 1.00 93.94 304 VAL A CA 1
ATOM 2438 C C . VAL A 1 304 ? -4.777 -0.380 9.520 1.00 93.94 304 VAL A C 1
ATOM 2440 O O . VAL A 1 304 ? -3.555 -0.515 9.585 1.00 93.94 304 VAL A O 1
ATOM 2443 N N . SER A 1 305 ? -5.367 0.065 8.401 1.00 94.00 305 SER A N 1
ATOM 2444 C CA . SER A 1 305 ? -4.584 0.401 7.198 1.00 94.00 305 SER A CA 1
ATOM 2445 C C . SER A 1 305 ? -3.558 1.510 7.451 1.00 94.00 305 SER A C 1
ATOM 2447 O O . SER A 1 305 ? -2.447 1.477 6.917 1.00 94.00 305 SER A O 1
ATOM 2449 N N . THR A 1 306 ? -3.921 2.488 8.283 1.00 94.12 306 THR A N 1
ATOM 2450 C CA . THR A 1 306 ? -3.046 3.604 8.634 1.00 94.12 306 THR A CA 1
ATOM 2451 C C . THR A 1 306 ? -1.958 3.160 9.604 1.00 94.12 306 THR A C 1
ATOM 2453 O O . THR A 1 306 ? -0.823 3.601 9.461 1.00 94.12 306 THR A O 1
ATOM 2456 N N . THR A 1 307 ? -2.258 2.247 10.527 1.00 94.94 307 THR A N 1
ATOM 2457 C CA . THR A 1 307 ? -1.287 1.642 11.444 1.00 94.94 307 THR A CA 1
ATOM 2458 C C . THR A 1 307 ? -0.252 0.818 10.687 1.00 94.94 307 THR A C 1
ATOM 2460 O O . THR A 1 307 ? 0.939 1.019 10.897 1.00 94.94 307 THR A O 1
ATOM 2463 N N . LEU A 1 308 ? -0.667 -0.010 9.722 1.00 94.75 308 LEU A N 1
ATOM 2464 C CA . LEU A 1 308 ? 0.260 -0.727 8.833 1.00 94.75 308 LEU A CA 1
ATOM 2465 C C . LEU A 1 308 ? 1.190 0.238 8.090 1.00 94.75 308 LEU A C 1
ATOM 2467 O O . LEU A 1 308 ? 2.394 0.008 7.991 1.00 94.75 308 LEU A O 1
ATOM 2471 N N . HIS A 1 309 ? 0.646 1.343 7.576 1.00 95.00 309 HIS A N 1
ATOM 2472 C CA . HIS A 1 309 ? 1.460 2.364 6.924 1.00 95.00 309 HIS A CA 1
ATOM 2473 C C . HIS A 1 309 ? 2.414 3.056 7.908 1.00 95.00 309 HIS A C 1
ATOM 2475 O O . HIS A 1 309 ? 3.577 3.261 7.570 1.00 95.00 309 HIS A O 1
ATOM 2481 N N . ALA A 1 310 ? 1.956 3.365 9.122 1.00 94.81 310 ALA A N 1
ATOM 2482 C CA . ALA A 1 310 ? 2.767 3.986 10.163 1.00 94.81 310 ALA A CA 1
ATOM 2483 C C . ALA A 1 310 ? 3.940 3.090 10.583 1.00 94.81 310 ALA A C 1
ATOM 2485 O O . ALA A 1 310 ? 5.063 3.577 10.607 1.00 94.81 310 ALA A O 1
ATOM 2486 N N . ILE A 1 311 ? 3.710 1.788 10.794 1.00 95.38 311 ILE A N 1
ATOM 2487 C CA . ILE A 1 311 ? 4.765 0.799 11.079 1.00 95.38 311 ILE A CA 1
ATOM 2488 C C . ILE A 1 311 ? 5.830 0.822 9.976 1.00 95.38 311 ILE A C 1
ATOM 2490 O O . ILE A 1 311 ? 7.031 0.850 10.245 1.00 95.38 311 ILE A O 1
ATOM 2494 N N . TRP A 1 312 ? 5.393 0.852 8.714 1.00 94.94 312 TRP A N 1
ATOM 2495 C CA . TRP A 1 312 ? 6.312 0.907 7.584 1.00 94.94 312 TRP A CA 1
ATOM 2496 C C . TRP A 1 312 ? 7.130 2.205 7.551 1.00 94.94 312 TRP A C 1
ATOM 2498 O O . TRP A 1 312 ? 8.346 2.158 7.375 1.00 94.94 312 TRP A O 1
ATOM 2508 N N . VAL A 1 313 ? 6.483 3.359 7.724 1.00 93.44 313 VAL A N 1
ATOM 2509 C CA . VAL A 1 313 ? 7.160 4.666 7.774 1.00 93.44 313 VAL A CA 1
ATOM 2510 C C . VAL A 1 313 ? 8.152 4.719 8.932 1.00 93.44 313 VAL A C 1
ATOM 2512 O O . VAL A 1 313 ? 9.260 5.218 8.765 1.00 93.44 313 VAL A O 1
ATOM 2515 N N . GLU A 1 314 ? 7.788 4.164 10.080 1.00 93.12 314 GLU A N 1
ATOM 2516 C CA . GLU A 1 314 ? 8.642 4.136 11.258 1.00 93.12 314 GLU A CA 1
ATOM 2517 C C . GLU A 1 314 ? 9.908 3.310 11.033 1.00 93.12 314 GLU A C 1
ATOM 2519 O O . GLU A 1 314 ? 11.010 3.751 11.362 1.00 93.12 314 GLU A O 1
ATOM 2524 N N . ARG A 1 315 ? 9.776 2.152 10.375 1.00 92.88 315 ARG A N 1
ATOM 2525 C CA . ARG A 1 315 ? 10.932 1.367 9.933 1.00 92.88 315 ARG A CA 1
ATOM 2526 C C . ARG A 1 315 ? 11.857 2.191 9.036 1.00 92.88 315 ARG A C 1
ATOM 2528 O O . ARG A 1 315 ? 13.071 2.115 9.199 1.00 92.88 315 ARG A O 1
ATOM 2535 N N . LEU A 1 316 ? 11.302 2.947 8.084 1.00 93.12 316 LEU A N 1
ATOM 2536 C CA . LEU A 1 316 ? 12.099 3.794 7.191 1.00 93.12 316 LEU A CA 1
ATOM 2537 C C . LEU A 1 316 ? 12.861 4.872 7.965 1.00 93.12 316 LEU A C 1
ATOM 2539 O O . LEU A 1 316 ? 14.059 5.018 7.747 1.00 93.12 316 LEU A O 1
ATOM 2543 N N . ARG A 1 317 ? 12.199 5.555 8.905 1.00 92.19 317 ARG A N 1
ATOM 2544 C CA . ARG A 1 317 ? 12.832 6.587 9.738 1.00 92.19 317 ARG A CA 1
ATOM 2545 C C . ARG A 1 317 ? 13.971 6.042 10.585 1.00 92.19 317 ARG A C 1
ATOM 2547 O O . ARG A 1 317 ? 14.998 6.688 10.677 1.00 92.19 317 ARG A O 1
ATOM 2554 N N . ARG A 1 318 ? 13.826 4.843 11.153 1.00 91.12 318 ARG A N 1
ATOM 2555 C CA . ARG A 1 318 ? 14.906 4.198 11.922 1.00 91.12 318 ARG A CA 1
ATOM 2556 C C . ARG A 1 318 ? 16.135 3.861 11.079 1.00 91.12 318 ARG A C 1
ATOM 2558 O O . ARG A 1 318 ? 17.236 3.812 11.610 1.00 91.12 318 ARG A O 1
ATOM 2565 N N . MET A 1 319 ? 15.951 3.579 9.788 1.00 92.12 319 MET A N 1
ATOM 2566 C CA . MET A 1 319 ? 17.080 3.391 8.868 1.00 92.12 319 MET A CA 1
ATOM 2567 C C . MET A 1 319 ? 17.717 4.727 8.475 1.00 92.12 319 MET A C 1
ATOM 2569 O O . MET A 1 319 ? 18.916 4.770 8.233 1.00 92.12 319 MET A O 1
ATOM 2573 N N . GLU A 1 320 ? 16.918 5.792 8.400 1.00 92.38 320 GLU A N 1
ATOM 2574 C CA . GLU A 1 320 ? 17.380 7.143 8.080 1.00 92.38 320 GLU A CA 1
ATOM 2575 C C . GLU A 1 320 ? 18.146 7.793 9.230 1.00 92.38 320 GLU A C 1
ATOM 2577 O O . GLU A 1 320 ? 19.215 8.355 9.012 1.00 92.38 320 GLU A O 1
ATOM 2582 N N . ASP A 1 321 ? 17.634 7.655 10.449 1.00 88.06 321 ASP A N 1
ATOM 2583 C CA . ASP A 1 321 ? 18.235 8.190 11.659 1.00 88.06 321 ASP A CA 1
ATOM 2584 C C . ASP A 1 321 ? 18.148 7.159 12.791 1.00 88.06 321 ASP A C 1
ATOM 2586 O O . ASP A 1 321 ? 17.139 7.024 13.490 1.00 88.06 321 ASP A O 1
ATOM 2590 N N . SER A 1 322 ? 19.235 6.408 12.967 1.00 82.44 322 SER A N 1
ATOM 2591 C CA . SER A 1 322 ? 19.353 5.400 14.020 1.00 82.44 322 SER A CA 1
ATOM 2592 C C . SER A 1 322 ? 19.635 5.994 15.404 1.00 82.44 322 SER A C 1
ATOM 2594 O O . SER A 1 322 ? 19.724 5.236 16.367 1.00 82.44 322 SER A O 1
ATOM 2596 N N . SER A 1 323 ? 19.833 7.314 15.510 1.00 84.50 323 SER A N 1
ATOM 2597 C CA . SER A 1 323 ? 20.132 7.990 16.778 1.00 84.50 323 SER A CA 1
ATOM 2598 C C . SER A 1 323 ? 18.878 8.377 17.567 1.00 84.50 323 SER A C 1
ATOM 2600 O O . SER A 1 323 ? 18.973 8.698 18.753 1.00 84.50 323 SER A O 1
ATOM 2602 N N . LEU A 1 324 ? 17.702 8.319 16.930 1.00 85.50 324 LEU A N 1
ATOM 2603 C CA . LEU A 1 324 ? 16.429 8.627 17.572 1.00 85.50 324 LEU A CA 1
ATOM 2604 C C . LEU A 1 324 ? 16.159 7.697 18.758 1.00 85.50 324 LEU A C 1
ATOM 2606 O O . LEU A 1 324 ? 16.317 6.476 18.686 1.00 85.50 324 LEU A O 1
ATOM 2610 N N . SER A 1 325 ? 15.709 8.296 19.859 1.00 85.62 325 SER A N 1
ATOM 2611 C CA . SER A 1 325 ? 15.405 7.556 21.077 1.00 85.62 325 SER A CA 1
ATOM 2612 C C . SER A 1 325 ? 14.112 6.746 20.943 1.00 85.62 325 SER A C 1
ATOM 2614 O O . SER A 1 325 ? 13.231 7.032 20.122 1.00 85.62 325 SER A O 1
ATOM 2616 N N . GLN A 1 326 ? 13.961 5.729 21.790 1.00 83.12 326 GLN A N 1
ATOM 2617 C CA . GLN A 1 326 ? 12.767 4.885 21.800 1.00 83.12 326 GLN A CA 1
ATOM 2618 C C . GLN A 1 326 ? 11.498 5.695 22.119 1.00 83.12 326 GLN A C 1
ATOM 2620 O O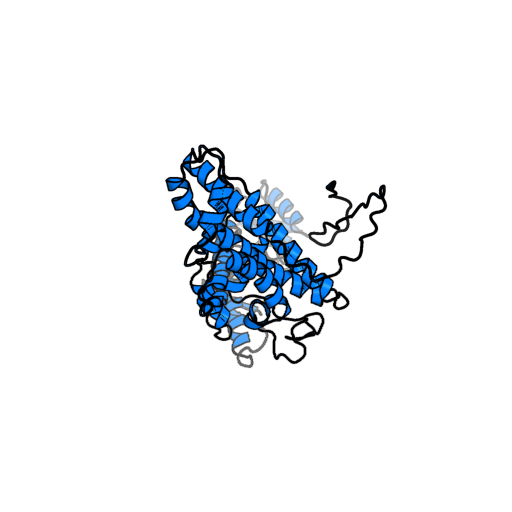 . GLN A 1 326 ? 10.436 5.426 21.556 1.00 83.12 326 GLN A O 1
ATOM 2625 N N . GLU A 1 327 ? 11.607 6.731 22.952 1.00 86.31 327 GLU A N 1
ATOM 2626 C CA . GLU A 1 327 ? 10.505 7.622 23.322 1.00 86.31 327 GLU A CA 1
ATOM 2627 C C . GLU A 1 327 ? 9.964 8.399 22.117 1.00 86.31 327 GLU A C 1
ATOM 2629 O O . GLU A 1 327 ? 8.747 8.544 21.978 1.00 86.31 327 GLU A O 1
ATOM 2634 N N . VAL A 1 328 ? 10.839 8.849 21.208 1.00 87.25 328 VAL A N 1
ATOM 2635 C CA . VAL A 1 328 ? 10.427 9.528 19.966 1.00 87.25 328 VAL A CA 1
ATOM 2636 C C . VAL A 1 328 ? 9.589 8.587 19.104 1.00 87.25 328 VAL A C 1
ATOM 2638 O O . VAL A 1 328 ? 8.541 8.977 18.580 1.00 87.25 328 VAL A O 1
ATOM 2641 N N . HIS A 1 329 ? 10.004 7.326 19.007 1.00 83.94 329 HIS A N 1
ATOM 2642 C CA . HIS A 1 329 ? 9.285 6.313 18.243 1.00 83.94 329 HIS A CA 1
ATOM 2643 C C . HIS A 1 329 ? 7.917 5.966 18.861 1.00 83.94 329 HIS A C 1
ATOM 2645 O O . HIS A 1 329 ? 6.907 5.857 18.161 1.00 83.94 329 HIS A O 1
ATOM 2651 N N . ILE A 1 330 ? 7.837 5.882 20.192 1.00 85.19 330 ILE A N 1
ATOM 2652 C CA . ILE A 1 330 ? 6.569 5.695 20.916 1.00 85.19 330 ILE A CA 1
ATOM 2653 C C . ILE A 1 330 ? 5.630 6.892 20.678 1.00 85.19 330 ILE A C 1
ATOM 2655 O O . ILE A 1 330 ? 4.453 6.717 20.339 1.00 85.19 330 ILE A O 1
ATOM 2659 N N . ALA A 1 331 ? 6.149 8.119 20.777 1.00 87.44 331 ALA A N 1
ATOM 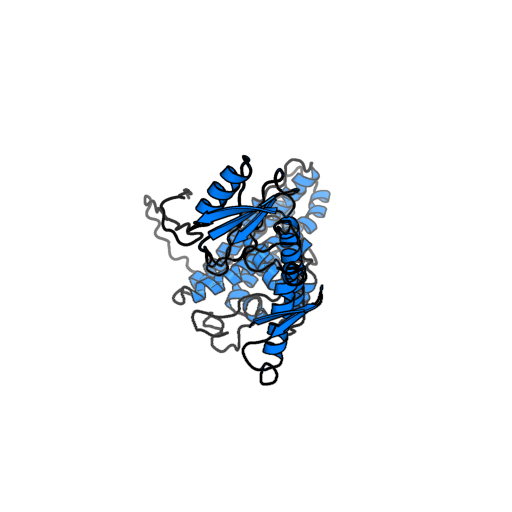2660 C CA . ALA A 1 331 ? 5.386 9.335 20.506 1.00 87.44 331 ALA A CA 1
ATOM 2661 C C . ALA A 1 331 ? 4.897 9.404 19.045 1.00 87.44 331 ALA A C 1
ATOM 2663 O O . ALA A 1 331 ? 3.762 9.826 18.788 1.00 87.44 331 ALA A O 1
ATOM 2664 N N . SER A 1 332 ? 5.712 8.942 18.090 1.00 85.38 332 SER A N 1
ATOM 2665 C CA . SER A 1 332 ? 5.370 8.810 16.666 1.00 85.38 332 SER A CA 1
ATOM 2666 C C . SER A 1 332 ? 4.184 7.865 16.453 1.00 85.38 332 SER A C 1
ATOM 2668 O O . SER A 1 332 ? 3.228 8.215 15.747 1.00 85.38 332 SER A O 1
ATOM 2670 N N . ALA A 1 333 ? 4.187 6.702 17.111 1.00 86.25 333 ALA A N 1
ATOM 2671 C CA . ALA A 1 333 ? 3.098 5.732 17.040 1.00 86.25 333 ALA A CA 1
ATOM 2672 C C . ALA A 1 333 ? 1.779 6.304 17.585 1.00 86.25 333 ALA A C 1
ATOM 2674 O O . ALA A 1 333 ? 0.758 6.294 16.882 1.00 86.25 333 ALA A O 1
ATOM 2675 N N . LYS A 1 334 ? 1.819 6.913 18.777 1.00 88.62 334 LYS A N 1
ATOM 2676 C CA . LYS A 1 334 ? 0.666 7.578 19.410 1.00 88.62 334 LYS A CA 1
ATOM 2677 C C . LYS A 1 334 ? 0.115 8.716 18.548 1.00 88.62 334 LYS A C 1
ATOM 2679 O O . LYS A 1 334 ? -1.097 8.827 18.337 1.00 88.62 334 LYS A O 1
ATOM 2684 N N . THR A 1 335 ? 1.001 9.547 18.001 1.00 89.31 335 THR A N 1
ATOM 2685 C CA . THR A 1 335 ? 0.633 10.670 17.127 1.00 89.31 335 THR A CA 1
ATOM 2686 C C . THR A 1 335 ? 0.003 10.184 15.826 1.00 89.31 335 THR A C 1
ATOM 2688 O O . THR A 1 335 ? -1.016 10.730 15.397 1.00 89.31 335 THR A O 1
ATOM 2691 N N . SER A 1 336 ? 0.562 9.137 15.215 1.00 88.75 336 SER A N 1
ATOM 2692 C CA . SER A 1 336 ? 0.046 8.548 13.975 1.00 88.75 336 SER A CA 1
ATOM 2693 C C . SER A 1 336 ? -1.372 8.008 14.161 1.00 88.75 336 SER A C 1
ATOM 2695 O O . SER A 1 336 ? -2.253 8.334 13.362 1.00 88.75 336 SER A O 1
ATOM 2697 N N . PHE A 1 337 ? -1.625 7.281 15.255 1.00 90.25 337 PHE A N 1
ATOM 2698 C CA . PHE A 1 337 ? -2.964 6.808 15.609 1.00 90.25 337 PHE A CA 1
ATOM 2699 C C . PHE A 1 337 ? -3.947 7.970 15.816 1.00 90.25 337 PHE A C 1
ATOM 2701 O O . PHE A 1 337 ? -4.976 8.042 15.141 1.00 90.25 337 PHE A O 1
ATOM 2708 N N . ARG A 1 338 ? -3.621 8.940 16.687 1.00 91.19 338 ARG A N 1
ATOM 2709 C CA . ARG A 1 338 ? -4.515 10.083 16.973 1.00 91.19 338 ARG A CA 1
ATOM 2710 C C . ARG A 1 338 ? -4.810 10.897 15.714 1.00 91.19 338 ARG A C 1
ATOM 2712 O O . ARG A 1 338 ? -5.947 11.322 15.506 1.00 91.19 338 ARG A O 1
ATOM 2719 N N . ARG A 1 339 ? -3.811 11.104 14.849 1.00 90.19 339 ARG A N 1
ATOM 2720 C CA . ARG A 1 339 ? -3.985 11.793 13.562 1.00 90.19 339 ARG A CA 1
ATOM 2721 C C . ARG A 1 339 ? -4.902 11.010 12.627 1.00 90.19 339 ARG A C 1
ATOM 2723 O O . ARG A 1 339 ? -5.734 11.634 11.969 1.00 90.19 339 ARG A O 1
ATOM 2730 N N . ALA A 1 340 ? -4.781 9.682 12.584 1.00 90.69 340 ALA A N 1
ATOM 2731 C CA . ALA A 1 340 ? -5.674 8.826 11.813 1.00 90.69 340 ALA A CA 1
ATOM 2732 C C . ALA A 1 340 ? -7.122 8.986 12.298 1.00 90.69 340 ALA A C 1
ATOM 2734 O O . ALA A 1 340 ? -7.977 9.412 11.524 1.00 90.69 340 ALA A O 1
ATOM 2735 N N . VAL A 1 341 ? -7.390 8.762 13.586 1.00 91.31 341 VAL A N 1
ATOM 2736 C C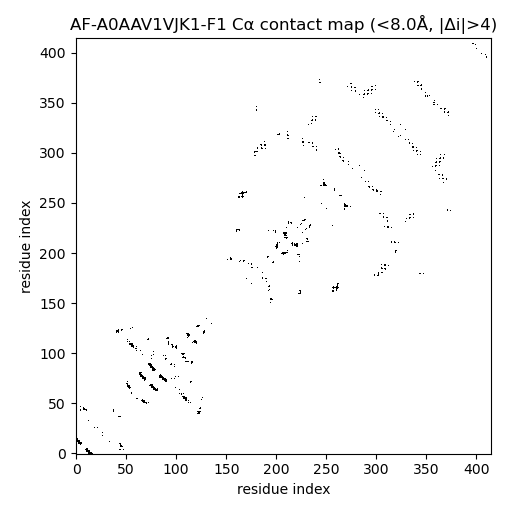A . VAL A 1 341 ? -8.756 8.831 14.133 1.00 91.31 341 VAL A CA 1
ATOM 2737 C C . VAL A 1 341 ? -9.371 10.225 13.949 1.00 91.31 341 VAL A C 1
ATOM 2739 O O . VAL A 1 341 ? -10.483 10.345 13.436 1.00 91.31 341 VAL A O 1
ATOM 2742 N N . ARG A 1 342 ? -8.622 11.304 14.231 1.00 90.56 342 ARG A N 1
ATOM 2743 C CA . ARG A 1 342 ? -9.081 12.687 13.975 1.00 90.56 342 ARG A CA 1
ATOM 2744 C C . ARG A 1 342 ? -9.401 12.939 12.505 1.00 90.56 342 ARG A C 1
ATOM 2746 O O . ARG A 1 342 ? -10.331 13.680 12.196 1.00 90.56 342 ARG A O 1
ATOM 2753 N N . ARG A 1 343 ? -8.629 12.359 11.584 1.00 88.25 343 ARG A N 1
ATOM 2754 C CA . ARG A 1 343 ? -8.886 12.494 10.148 1.00 88.25 343 ARG A CA 1
ATOM 2755 C C . ARG A 1 343 ? -10.123 11.715 9.727 1.00 88.25 343 ARG A C 1
ATOM 2757 O O . ARG A 1 343 ? -10.904 12.246 8.949 1.00 88.25 343 ARG A O 1
ATOM 2764 N N . PHE A 1 344 ? -10.305 10.499 10.234 1.00 89.06 344 PHE A N 1
ATOM 2765 C CA . PHE A 1 344 ? -11.511 9.718 9.980 1.00 89.06 344 PHE A CA 1
ATOM 2766 C C . PHE A 1 344 ? -12.756 10.463 10.459 1.00 89.06 344 PHE A C 1
ATOM 2768 O O . PHE A 1 344 ? -13.706 10.607 9.694 1.00 89.06 344 PHE A O 1
ATOM 2775 N N . ARG A 1 345 ? -12.705 11.026 11.672 1.00 87.75 345 ARG A N 1
ATOM 2776 C CA . ARG A 1 345 ? -13.756 11.887 12.225 1.00 87.75 345 ARG A CA 1
ATOM 2777 C C . ARG A 1 345 ? -14.090 13.063 11.304 1.00 87.75 345 ARG A C 1
ATOM 2779 O O . ARG A 1 345 ? -15.250 13.373 11.091 1.00 87.75 345 ARG A O 1
ATOM 2786 N N . ARG A 1 346 ? -13.069 13.710 10.733 1.00 84.44 346 ARG A N 1
ATOM 2787 C CA . ARG A 1 346 ? -13.229 14.841 9.799 1.00 84.44 346 ARG A CA 1
ATOM 2788 C C . ARG A 1 346 ? -13.551 14.422 8.362 1.00 84.44 346 ARG A C 1
ATOM 2790 O O . ARG A 1 346 ? -13.732 15.293 7.515 1.00 84.44 346 ARG A O 1
ATOM 2797 N N . SER A 1 347 ? -13.550 13.126 8.046 1.00 82.69 347 SER A N 1
ATOM 2798 C CA . SER A 1 347 ? -13.840 12.675 6.688 1.00 82.69 347 SER A CA 1
ATOM 2799 C C . SER A 1 347 ? -15.325 12.873 6.403 1.00 82.69 347 SER A C 1
ATOM 2801 O O . SER A 1 347 ? -16.182 12.373 7.127 1.00 82.69 347 SER A O 1
ATOM 2803 N N . THR A 1 348 ? -15.625 13.670 5.381 1.00 60.59 348 THR A N 1
ATOM 2804 C CA . THR A 1 348 ? -16.984 14.120 5.095 1.00 60.59 348 THR A CA 1
ATOM 2805 C C . THR A 1 348 ? -17.860 12.965 4.613 1.00 60.59 348 THR A C 1
ATOM 2807 O O . THR A 1 348 ? -17.508 12.233 3.682 1.00 60.59 348 THR A O 1
ATOM 2810 N N . TYR A 1 349 ? -19.039 12.824 5.224 1.00 65.25 349 TYR A N 1
ATOM 2811 C CA . TYR A 1 349 ? -20.191 12.262 4.524 1.00 65.25 349 TYR A CA 1
ATOM 2812 C C . TYR A 1 349 ? -20.709 13.320 3.563 1.00 65.25 349 TYR A C 1
ATOM 2814 O O . TYR A 1 349 ? -20.773 14.498 3.913 1.00 65.25 349 TYR A O 1
ATOM 2822 N N . GLN A 1 350 ? -21.045 12.910 2.342 1.00 57.47 350 GLN A N 1
ATOM 2823 C CA . GLN A 1 350 ? -21.726 13.819 1.434 1.00 57.47 350 GLN A CA 1
ATOM 2824 C C . GLN A 1 350 ? -23.099 14.165 2.035 1.00 57.47 350 GLN A C 1
ATOM 2826 O O . GLN A 1 350 ? -23.811 13.245 2.445 1.00 57.47 350 GLN A O 1
ATOM 2831 N N . PRO A 1 351 ? -23.474 15.455 2.090 1.00 47.34 351 PRO A N 1
ATOM 2832 C CA . PRO A 1 351 ? -24.762 15.895 2.628 1.00 47.34 351 PRO A CA 1
ATOM 2833 C C . PRO A 1 351 ? -25.976 15.375 1.835 1.00 47.34 351 PRO A C 1
ATOM 2835 O O . PRO A 1 351 ? -27.097 15.457 2.314 1.00 47.34 351 PRO A O 1
ATOM 2838 N N . GLU A 1 352 ? -25.767 14.774 0.660 1.00 55.44 352 GLU A N 1
ATOM 2839 C CA . GLU A 1 352 ? -26.815 14.160 -0.172 1.00 55.44 352 GLU A CA 1
ATOM 2840 C C . GLU A 1 352 ? -27.365 12.825 0.383 1.00 55.44 352 GLU A C 1
ATOM 2842 O O . GLU A 1 352 ? -28.289 12.254 -0.186 1.00 55.44 352 GLU A O 1
ATOM 2847 N N . MET A 1 353 ? -26.820 12.298 1.485 1.00 59.34 353 MET A N 1
ATOM 2848 C CA . MET A 1 353 ? -27.107 10.937 1.976 1.00 59.34 353 MET A CA 1
ATOM 2849 C C . MET A 1 353 ? -28.382 10.791 2.841 1.00 59.34 353 MET A C 1
ATOM 2851 O O . MET A 1 353 ? -28.538 9.769 3.511 1.00 59.34 353 MET A O 1
ATOM 2855 N N . GLY A 1 354 ? -29.294 11.770 2.834 1.00 73.06 354 GLY A N 1
ATOM 2856 C CA . GLY A 1 354 ? -30.542 11.737 3.616 1.00 73.06 354 GLY A CA 1
ATOM 2857 C C . GLY A 1 354 ? -30.334 11.624 5.138 1.00 73.06 354 GLY A C 1
ATOM 2858 O O . GLY A 1 354 ? -29.206 11.643 5.635 1.00 73.06 354 GLY A O 1
ATOM 2859 N N . GLU A 1 355 ? -31.429 11.488 5.894 1.00 75.00 355 GLU A N 1
ATOM 2860 C CA . GLU A 1 355 ? -31.390 11.371 7.365 1.00 75.00 355 GLU A CA 1
ATOM 2861 C C . GLU A 1 355 ? -30.545 10.178 7.843 1.00 75.00 355 GLU A C 1
ATOM 2863 O O . GLU A 1 355 ? -29.757 10.297 8.783 1.00 75.00 355 GLU A O 1
ATOM 2868 N N . ASP A 1 356 ? -30.643 9.035 7.158 1.00 77.88 356 ASP A N 1
ATOM 2869 C CA . ASP A 1 356 ? -29.897 7.825 7.520 1.00 77.88 356 ASP A CA 1
ATOM 2870 C C . ASP A 1 356 ? -28.376 8.010 7.331 1.00 77.88 356 ASP A C 1
ATOM 2872 O O . ASP A 1 356 ? -27.573 7.493 8.110 1.00 77.88 356 ASP A O 1
ATOM 2876 N N . GLY A 1 357 ? -27.947 8.793 6.336 1.00 77.75 357 GLY A N 1
ATOM 2877 C CA . GLY A 1 357 ? -26.538 9.124 6.133 1.00 77.75 357 GLY A CA 1
ATOM 2878 C C . GLY A 1 357 ? -25.962 10.025 7.220 1.00 77.75 357 GLY A C 1
ATOM 2879 O O . GLY A 1 357 ? -24.823 9.824 7.653 1.00 77.75 357 GLY A O 1
ATOM 2880 N N . GLN A 1 358 ? -26.754 10.994 7.680 1.00 81.12 358 GLN A N 1
ATOM 2881 C CA . GLN A 1 358 ? -26.378 11.896 8.767 1.00 81.12 358 GLN A CA 1
ATOM 2882 C C . GLN A 1 358 ? -26.248 11.138 10.093 1.00 81.12 358 GLN A C 1
ATOM 2884 O O . GLN A 1 358 ? -25.274 11.333 10.822 1.00 81.12 358 GLN A O 1
ATOM 2889 N N . LEU A 1 359 ? -27.152 10.189 10.343 1.00 84.06 359 LEU A N 1
ATOM 2890 C CA . LEU A 1 359 ? -27.104 9.306 11.503 1.00 84.06 359 LEU A CA 1
ATOM 2891 C C . LEU A 1 359 ? -25.826 8.455 11.538 1.00 84.06 359 LEU A C 1
ATOM 2893 O O . LEU A 1 359 ? -25.135 8.388 12.554 1.00 84.06 359 LEU A O 1
ATOM 2897 N N . VAL A 1 360 ? -25.454 7.837 10.410 1.00 82.75 360 VAL A N 1
ATOM 2898 C CA . VAL A 1 360 ? -24.204 7.063 10.319 1.00 82.75 360 VAL A CA 1
ATOM 2899 C C . VAL A 1 360 ? -22.985 7.965 10.558 1.00 82.75 360 VAL A C 1
ATOM 2901 O O . VAL A 1 360 ? -22.024 7.545 11.205 1.00 82.75 360 VAL A O 1
ATOM 2904 N N . ALA A 1 361 ? -23.006 9.210 10.074 1.00 83.69 361 ALA A N 1
ATOM 2905 C CA . ALA A 1 361 ? -21.932 10.173 10.317 1.00 83.69 361 ALA A CA 1
ATOM 2906 C C . ALA A 1 361 ? -21.812 10.570 11.803 1.00 83.69 361 ALA A C 1
ATOM 2908 O O . ALA A 1 361 ? -20.689 10.673 12.311 1.00 83.69 361 ALA A O 1
ATOM 2909 N N . GLN A 1 362 ? -22.936 10.731 12.509 1.00 85.88 362 GLN A N 1
ATOM 2910 C CA . GLN A 1 362 ? -22.967 10.971 13.956 1.00 85.88 362 GLN A CA 1
ATOM 2911 C C . GLN A 1 362 ? -22.388 9.779 14.726 1.00 85.88 362 GLN A C 1
ATOM 2913 O O . GLN A 1 362 ? -21.444 9.959 15.492 1.00 85.88 362 GLN A O 1
ATOM 2918 N N . VAL A 1 363 ? -22.855 8.554 14.451 1.00 88.56 363 VAL A N 1
ATOM 2919 C CA . VAL A 1 363 ? -22.355 7.324 15.102 1.00 88.56 363 VAL A CA 1
ATOM 2920 C C . VAL A 1 363 ? -20.851 7.147 14.888 1.00 88.56 363 VAL A C 1
ATOM 2922 O O . VAL A 1 363 ? -20.118 6.805 15.814 1.00 88.56 363 VAL A O 1
ATOM 2925 N N . ARG A 1 364 ? -20.353 7.438 13.683 1.00 88.69 364 ARG A N 1
ATOM 2926 C CA . ARG A 1 364 ? -18.912 7.411 13.390 1.00 88.69 364 ARG A CA 1
ATOM 2927 C C . ARG A 1 364 ? -18.125 8.456 14.161 1.00 88.69 364 ARG A C 1
ATOM 2929 O O . ARG A 1 364 ? -17.021 8.156 14.609 1.00 88.69 364 ARG A O 1
ATOM 2936 N N . SER A 1 365 ? -18.648 9.676 14.246 1.00 88.62 365 SER A N 1
ATOM 2937 C CA . SER A 1 365 ? -17.979 10.773 14.948 1.00 88.62 365 SER A CA 1
ATOM 2938 C C . SER A 1 365 ? -17.903 10.478 16.438 1.00 88.62 365 SER A C 1
ATOM 2940 O O . SER A 1 365 ? -16.815 10.555 16.998 1.00 88.62 365 SER A O 1
ATOM 2942 N N . ALA A 1 366 ? -19.011 10.022 17.026 1.00 88.81 366 ALA A N 1
ATOM 2943 C CA . ALA A 1 366 ? -19.080 9.551 18.401 1.00 88.81 366 ALA A CA 1
ATOM 2944 C C . ALA A 1 366 ? -18.071 8.430 18.672 1.00 88.81 366 ALA A C 1
ATOM 2946 O O . ALA A 1 366 ? -17.236 8.568 19.558 1.00 88.81 366 ALA A O 1
ATOM 2947 N N . LEU A 1 367 ? -18.059 7.372 17.852 1.00 89.19 367 LEU A N 1
ATOM 2948 C CA . LEU A 1 367 ? -17.100 6.274 18.005 1.00 89.19 367 LEU A CA 1
ATOM 2949 C C . LEU A 1 367 ? -15.641 6.760 17.911 1.00 89.19 367 LEU A C 1
ATOM 2951 O O . LEU A 1 367 ? -14.785 6.329 18.681 1.00 89.19 367 LEU A O 1
ATOM 2955 N N . ALA A 1 368 ? -15.338 7.659 16.972 1.00 90.75 368 ALA A N 1
ATOM 2956 C CA . ALA A 1 368 ? -14.000 8.225 16.836 1.00 90.75 368 ALA A CA 1
ATOM 2957 C C . ALA A 1 368 ? -13.610 9.091 18.046 1.00 90.75 368 ALA A C 1
ATOM 2959 O O . ALA A 1 368 ? -12.464 9.020 18.490 1.00 90.75 368 ALA A O 1
ATOM 2960 N N . ASP A 1 369 ? -14.542 9.879 18.584 1.00 89.56 369 ASP A N 1
ATOM 2961 C CA . ASP A 1 369 ? -14.334 10.692 19.783 1.00 89.56 369 ASP A CA 1
ATOM 2962 C C . ASP A 1 369 ? -14.100 9.812 21.009 1.00 89.56 369 ASP A C 1
ATOM 2964 O O . ASP A 1 369 ? -13.131 10.026 21.734 1.00 89.56 369 ASP A O 1
ATOM 2968 N N . THR A 1 370 ? -14.862 8.732 21.155 1.00 87.38 370 THR A N 1
ATOM 2969 C CA . THR A 1 370 ? -14.641 7.725 22.190 1.00 87.38 370 THR A CA 1
ATOM 2970 C C . THR A 1 370 ? -13.215 7.155 22.159 1.00 87.38 370 THR A C 1
ATOM 2972 O O . THR A 1 370 ? -12.536 7.138 23.184 1.00 87.38 370 THR A O 1
ATOM 2975 N N . LEU A 1 371 ? -12.705 6.756 20.986 1.00 87.94 371 LEU A N 1
ATOM 2976 C CA . LEU A 1 371 ? -11.324 6.257 20.866 1.00 87.94 371 LEU A CA 1
ATOM 2977 C C . LEU A 1 371 ? -10.260 7.340 21.140 1.00 87.94 371 LEU A C 1
ATOM 2979 O O . LEU A 1 371 ? -9.112 7.016 21.455 1.00 87.94 371 LEU A O 1
ATOM 2983 N N . LEU A 1 372 ? -10.601 8.624 20.978 1.00 88.31 372 LEU A N 1
ATOM 2984 C CA . LEU A 1 372 ? -9.705 9.755 21.249 1.00 88.31 372 LEU A CA 1
ATOM 2985 C C . LEU A 1 372 ? -9.693 10.178 22.723 1.00 88.31 372 LEU A C 1
ATOM 2987 O O . LEU A 1 372 ? -8.653 10.683 23.165 1.00 88.31 372 LEU A O 1
ATOM 2991 N N . CYS A 1 373 ? -10.813 9.981 23.424 1.00 83.12 373 CYS A N 1
ATOM 2992 C CA . CYS A 1 373 ? -11.029 10.276 24.843 1.00 83.12 373 CYS A CA 1
ATOM 2993 C C . CYS A 1 373 ? -10.415 9.238 25.790 1.00 83.12 373 CYS A C 1
ATOM 2995 O O . CYS A 1 373 ? -10.373 9.484 26.990 1.00 83.12 373 CYS A O 1
ATOM 2997 N N . TYR A 1 374 ? -9.924 8.104 25.280 1.00 71.12 374 TYR A N 1
ATOM 2998 C CA . TYR A 1 374 ? -9.131 7.176 26.083 1.00 71.12 374 TYR A CA 1
ATOM 2999 C C . TYR A 1 374 ? -7.806 7.836 26.496 1.00 71.12 374 TYR A C 1
ATOM 3001 O O . TYR A 1 374 ? -6.837 7.871 25.718 1.00 71.12 374 TYR A O 1
ATOM 3009 N N . ASP A 1 375 ? -7.790 8.365 27.717 1.00 57.44 375 ASP A N 1
ATOM 3010 C CA . ASP A 1 375 ? -6.587 8.777 28.420 1.00 57.44 375 ASP A CA 1
ATOM 3011 C C . ASP A 1 375 ? -5.932 7.543 29.050 1.00 57.44 375 ASP A C 1
ATOM 3013 O O . ASP A 1 375 ? -6.525 6.785 29.813 1.00 57.44 375 ASP A O 1
ATOM 3017 N N . GLU A 1 376 ? -4.685 7.321 28.656 1.00 49.47 376 GLU A N 1
ATOM 3018 C CA . GLU A 1 376 ? -3.779 6.341 29.252 1.00 49.47 376 GLU A CA 1
ATOM 3019 C C . GLU A 1 376 ? -3.621 6.692 30.747 1.00 49.47 376 GLU A C 1
ATOM 3021 O O . GLU A 1 376 ? -3.460 7.882 31.043 1.00 49.47 376 GLU A O 1
ATOM 3026 N N . PRO A 1 377 ? -3.655 5.738 31.703 1.00 38.12 377 PRO A N 1
ATOM 3027 C CA . PRO A 1 377 ? -3.264 6.055 33.072 1.00 38.12 377 PRO A CA 1
ATOM 3028 C C . PRO A 1 377 ? -1.867 6.696 33.037 1.00 38.12 377 PRO A C 1
ATOM 3030 O O . PRO A 1 377 ? -1.016 6.259 32.257 1.00 38.12 377 PRO A O 1
ATOM 3033 N N . PRO A 1 378 ? -1.627 7.768 33.809 1.00 36.12 378 PRO A N 1
ATOM 3034 C CA . PRO A 1 378 ? -0.447 8.596 33.642 1.00 36.12 378 PRO A CA 1
ATOM 3035 C C . PRO A 1 378 ? 0.790 7.838 34.117 1.00 36.12 378 PRO A C 1
ATOM 3037 O O . PRO A 1 378 ? 1.164 7.876 35.283 1.00 36.12 378 PRO A O 1
ATOM 3040 N N . SER A 1 379 ? 1.475 7.184 33.194 1.00 38.06 379 SER A N 1
ATOM 3041 C CA . SER A 1 379 ? 2.884 6.869 33.340 1.00 38.06 379 SER A CA 1
ATOM 3042 C C . SER A 1 379 ? 3.592 7.373 32.098 1.00 38.06 379 SER A C 1
ATOM 3044 O O . SER A 1 379 ? 3.601 6.738 31.052 1.00 38.06 379 SER A O 1
ATOM 3046 N N . LEU A 1 380 ? 4.097 8.601 32.214 1.00 30.86 380 LEU A N 1
ATOM 3047 C CA . LEU A 1 380 ? 5.386 9.076 31.711 1.00 30.86 380 LEU A CA 1
ATOM 3048 C C . LEU A 1 380 ? 5.403 10.596 31.883 1.00 30.86 380 LEU A C 1
ATOM 3050 O O . LEU A 1 380 ? 4.568 11.313 31.333 1.00 30.86 380 LEU A O 1
ATOM 3054 N N . LEU A 1 381 ? 6.358 11.060 32.689 1.00 33.06 381 LEU A N 1
ATOM 3055 C CA . LEU A 1 381 ? 6.733 12.458 32.854 1.00 33.06 381 LEU A CA 1
ATOM 3056 C C . LEU A 1 381 ? 6.824 13.135 31.483 1.00 33.06 381 LEU A C 1
ATOM 3058 O O . LEU A 1 381 ? 7.796 12.967 30.747 1.00 33.06 381 LEU A O 1
ATOM 3062 N N . VAL A 1 382 ? 5.807 13.928 31.156 1.00 31.92 382 VAL A N 1
ATOM 3063 C CA . VAL A 1 382 ? 5.916 14.953 30.127 1.00 31.92 382 VAL A CA 1
ATOM 3064 C C . VAL A 1 382 ? 6.939 15.943 30.667 1.00 31.92 382 VAL A C 1
ATOM 3066 O O . VAL A 1 382 ? 6.644 16.699 31.591 1.00 31.92 382 VAL A O 1
ATOM 3069 N N . ARG A 1 383 ? 8.165 15.919 30.131 1.00 27.28 383 ARG A N 1
ATOM 3070 C CA . ARG A 1 383 ? 9.052 17.072 30.291 1.00 27.28 383 ARG A CA 1
ATOM 3071 C C . ARG A 1 383 ? 8.296 18.291 29.756 1.00 27.28 383 ARG A C 1
ATOM 3073 O O . ARG A 1 383 ? 7.737 18.186 28.659 1.00 27.28 383 ARG A O 1
ATOM 3080 N N . PRO A 1 384 ? 8.243 19.411 30.495 1.00 31.31 384 PRO A N 1
ATOM 3081 C CA . PRO A 1 384 ? 7.646 20.628 29.978 1.00 31.31 384 PRO A CA 1
ATOM 3082 C C . PRO A 1 384 ? 8.349 20.959 28.664 1.00 31.31 384 PRO A C 1
ATOM 3084 O O . PRO A 1 384 ? 9.570 21.084 28.616 1.00 31.31 384 PRO A O 1
ATOM 3087 N N . ILE A 1 385 ? 7.585 21.024 27.578 1.00 38.38 385 ILE A N 1
ATOM 3088 C CA . ILE A 1 385 ? 8.038 21.758 26.406 1.00 38.38 385 ILE A CA 1
ATOM 3089 C C . ILE A 1 385 ? 7.989 23.211 26.859 1.00 38.38 385 ILE A C 1
ATOM 3091 O O . ILE A 1 385 ? 6.890 23.730 27.076 1.00 38.38 385 ILE A O 1
ATOM 3095 N N . ASP A 1 386 ? 9.151 23.833 27.038 1.00 34.03 386 ASP A N 1
ATOM 3096 C CA . ASP A 1 386 ? 9.260 25.274 27.232 1.00 34.03 386 ASP A CA 1
ATOM 3097 C C . ASP A 1 386 ? 8.683 25.956 25.988 1.00 34.03 386 ASP A C 1
ATOM 3099 O O . ASP A 1 386 ? 9.339 26.138 24.964 1.00 34.03 386 ASP A O 1
ATOM 3103 N N . ARG A 1 387 ? 7.386 26.266 26.036 1.00 40.00 387 ARG A N 1
ATOM 3104 C CA . ARG A 1 387 ? 6.739 27.128 25.055 1.00 40.00 387 ARG A CA 1
ATOM 3105 C C . ARG A 1 387 ? 7.119 28.555 25.413 1.00 40.00 387 ARG A C 1
ATOM 3107 O O . ARG A 1 387 ? 6.481 29.152 26.275 1.00 40.00 387 ARG A O 1
ATOM 3114 N N . LEU A 1 388 ? 8.132 29.096 24.746 1.00 37.97 388 LEU A N 1
ATOM 3115 C CA . LEU A 1 388 ? 8.349 30.539 24.704 1.00 37.97 388 LEU A CA 1
ATOM 3116 C C . LEU A 1 388 ? 7.192 31.170 23.903 1.00 37.97 388 LEU A C 1
ATOM 3118 O O . LEU A 1 388 ? 7.027 30.854 22.721 1.00 37.97 388 LEU A O 1
ATOM 3122 N N . PRO A 1 389 ? 6.335 32.009 24.511 1.00 36.12 389 PRO A N 1
ATOM 3123 C CA . PRO A 1 389 ? 5.281 32.700 23.780 1.00 36.12 389 PRO A CA 1
ATOM 3124 C C . PRO A 1 389 ? 5.924 33.736 22.852 1.00 36.12 389 PRO A C 1
ATOM 3126 O O . PRO A 1 389 ? 6.581 34.656 23.332 1.00 36.12 389 PRO A O 1
ATOM 3129 N N . GLY A 1 390 ? 5.724 33.606 21.538 1.00 40.22 390 GLY A N 1
ATOM 3130 C CA . GLY A 1 390 ? 6.117 34.635 20.565 1.00 40.22 390 GLY A CA 1
ATOM 3131 C C . GLY A 1 390 ? 7.085 34.207 19.462 1.00 40.22 390 GLY A C 1
ATOM 3132 O O . GLY A 1 390 ? 7.406 35.039 18.618 1.00 40.22 390 GLY A O 1
ATOM 3133 N N . GLU A 1 391 ? 7.520 32.946 19.407 1.00 33.88 391 GLU A N 1
ATOM 3134 C CA . GLU A 1 391 ? 8.382 32.479 18.314 1.00 33.88 391 GLU A CA 1
ATOM 3135 C C . GLU A 1 391 ? 7.602 31.796 17.185 1.00 33.88 391 GLU A C 1
ATOM 3137 O O . GLU A 1 391 ? 6.721 30.961 17.399 1.00 33.88 391 GLU A O 1
ATOM 3142 N N . LEU A 1 392 ? 7.939 32.186 15.954 1.00 34.53 392 LEU A N 1
ATOM 3143 C CA . LEU A 1 392 ? 7.284 31.769 14.721 1.00 34.53 392 LEU A CA 1
ATOM 3144 C C . LEU A 1 392 ? 8.278 30.940 13.905 1.00 34.53 392 LEU A C 1
ATOM 3146 O O . LEU A 1 392 ? 9.260 31.465 13.383 1.00 34.53 392 LEU A O 1
ATOM 3150 N N . HIS A 1 393 ? 8.041 29.633 13.801 1.00 36.88 393 HIS A N 1
ATOM 3151 C CA . HIS A 1 393 ? 8.921 28.738 13.051 1.00 36.88 393 HIS A CA 1
ATOM 3152 C C . HIS A 1 393 ? 8.431 28.581 11.608 1.00 36.88 393 HIS A C 1
ATOM 3154 O O . HIS A 1 393 ? 7.346 28.054 11.357 1.00 36.88 393 HIS A O 1
ATOM 3160 N N . LEU A 1 394 ? 9.256 29.005 10.648 1.00 33.03 394 LEU A N 1
ATOM 3161 C CA . LEU A 1 394 ? 9.067 28.718 9.227 1.00 33.03 394 LEU A CA 1
ATOM 3162 C C . LEU A 1 394 ? 9.801 27.422 8.864 1.00 33.03 394 LEU A C 1
ATOM 3164 O O . LEU A 1 394 ? 11.025 27.352 8.940 1.00 33.03 394 LEU A O 1
ATOM 3168 N N . LEU A 1 395 ? 9.055 26.403 8.440 1.00 35.94 395 LEU A N 1
ATOM 3169 C CA . LEU A 1 395 ? 9.612 25.165 7.895 1.00 35.94 395 LEU A CA 1
ATOM 3170 C C . LEU A 1 395 ? 9.497 25.190 6.369 1.00 35.94 395 LEU A C 1
ATOM 3172 O O . LEU A 1 395 ? 8.396 25.271 5.822 1.00 35.94 395 LEU A O 1
ATOM 3176 N N . PHE A 1 396 ? 10.636 25.102 5.687 1.00 36.59 396 PHE A N 1
ATOM 3177 C CA . PHE A 1 396 ? 10.699 24.952 4.237 1.00 36.59 396 PHE A CA 1
ATOM 3178 C C . PHE A 1 396 ? 10.689 23.464 3.880 1.00 36.59 396 PHE A C 1
ATOM 3180 O O . PHE A 1 396 ? 11.488 22.689 4.401 1.00 36.59 396 PHE A O 1
ATOM 3187 N N . PHE A 1 397 ? 9.795 23.065 2.978 1.00 39.44 397 PHE A N 1
ATOM 3188 C CA . PHE A 1 397 ? 9.803 21.728 2.390 1.00 39.44 397 PHE A CA 1
ATOM 3189 C C . PHE A 1 397 ? 10.441 21.801 1.008 1.00 39.44 397 PHE A C 1
ATOM 3191 O O . PHE A 1 397 ? 9.972 22.551 0.152 1.00 39.44 397 PHE A O 1
ATOM 3198 N N . ASP A 1 398 ? 11.476 20.999 0.775 1.00 36.25 398 ASP A N 1
ATOM 3199 C CA . ASP A 1 398 ? 12.036 20.830 -0.562 1.00 36.25 398 ASP A CA 1
ATOM 3200 C C . ASP A 1 398 ? 11.129 19.888 -1.373 1.00 36.25 398 ASP A C 1
ATOM 3202 O O . ASP A 1 398 ? 11.146 18.661 -1.238 1.00 36.25 398 ASP A O 1
ATOM 3206 N N . GLY A 1 399 ? 10.242 20.480 -2.171 1.00 40.47 399 GLY A N 1
ATOM 3207 C CA . GLY A 1 399 ? 9.317 19.785 -3.063 1.00 40.47 399 GLY A CA 1
ATOM 3208 C C . GLY A 1 399 ? 10.000 19.259 -4.328 1.00 40.47 399 GLY A C 1
ATOM 3209 O O . GLY A 1 399 ? 9.584 19.587 -5.436 1.00 40.47 399 GLY A O 1
ATOM 3210 N N . GLY A 1 400 ? 11.035 18.433 -4.191 1.00 34.78 400 GLY A N 1
ATOM 3211 C CA . GLY A 1 400 ? 11.795 17.891 -5.316 1.00 34.78 400 GLY A CA 1
ATOM 3212 C C . GLY A 1 400 ? 11.206 16.603 -5.898 1.00 34.78 400 GLY A C 1
ATOM 3213 O O . GLY A 1 400 ? 11.703 15.510 -5.629 1.00 34.78 400 GLY A O 1
ATOM 3214 N N . SER A 1 401 ? 10.199 16.687 -6.775 1.00 46.06 401 SER A N 1
ATOM 3215 C CA . SER A 1 401 ? 9.948 15.593 -7.726 1.00 46.06 401 SER A CA 1
ATOM 3216 C C . SER A 1 401 ? 10.854 15.797 -8.946 1.00 46.06 401 SER A C 1
ATOM 3218 O O . SER A 1 401 ? 10.599 16.669 -9.770 1.00 46.06 401 SER A O 1
ATOM 3220 N N . ARG A 1 402 ? 11.894 14.961 -9.059 1.00 42.94 402 ARG A N 1
ATOM 3221 C CA . ARG A 1 402 ? 12.853 14.884 -10.183 1.00 42.94 402 ARG A CA 1
ATOM 3222 C C . ARG A 1 402 ? 13.824 16.070 -10.313 1.00 42.94 402 ARG A C 1
ATOM 3224 O O . ARG A 1 402 ? 13.656 16.912 -11.182 1.00 42.94 402 ARG A O 1
ATOM 3231 N N . GLY A 1 403 ? 14.909 16.027 -9.539 1.00 43.09 403 GLY A N 1
ATOM 3232 C CA . GLY A 1 403 ? 16.250 16.433 -9.992 1.00 43.09 403 GLY A CA 1
ATOM 3233 C C . GLY A 1 403 ? 16.401 17.778 -10.713 1.00 43.09 403 GLY A C 1
ATOM 3234 O O . GLY A 1 403 ? 17.109 17.824 -11.711 1.00 43.09 403 GLY A O 1
ATOM 3235 N N . ASN A 1 404 ? 15.767 18.843 -10.224 1.00 33.50 404 ASN A N 1
ATOM 3236 C CA . ASN A 1 404 ? 16.120 20.227 -10.547 1.00 33.50 404 ASN A CA 1
ATOM 3237 C C . ASN A 1 404 ? 15.756 21.114 -9.343 1.00 33.50 404 ASN A C 1
ATOM 3239 O O . ASN A 1 404 ? 14.582 21.128 -8.966 1.00 33.50 404 ASN A O 1
ATOM 3243 N N . PRO A 1 405 ? 16.712 21.838 -8.732 1.00 41.78 405 PRO A N 1
ATOM 3244 C CA . PRO A 1 405 ? 16.429 22.748 -7.634 1.00 41.78 405 PRO A CA 1
ATOM 3245 C C . PRO A 1 405 ? 15.947 24.076 -8.225 1.00 41.78 405 PRO A C 1
ATOM 3247 O O . PRO A 1 405 ? 16.705 24.806 -8.860 1.00 41.78 405 PRO A O 1
ATOM 3250 N N . GLY A 1 406 ? 14.664 24.378 -8.062 1.00 42.28 406 GLY A N 1
ATOM 3251 C CA . GLY A 1 406 ? 14.081 25.665 -8.432 1.00 42.28 406 GLY A CA 1
ATOM 3252 C C . GLY A 1 406 ? 13.081 26.106 -7.363 1.00 42.28 406 GLY A C 1
ATOM 3253 O O . GLY A 1 406 ? 12.342 25.259 -6.858 1.00 42.28 406 GLY A O 1
ATOM 3254 N N . PRO A 1 407 ? 13.031 27.400 -6.996 1.00 36.75 407 PRO A N 1
ATOM 3255 C CA . PRO A 1 407 ? 12.173 27.896 -5.926 1.00 36.75 407 PRO A CA 1
ATOM 3256 C C . PRO A 1 407 ? 10.741 28.036 -6.453 1.00 36.75 407 PRO A C 1
ATOM 3258 O O . PRO A 1 407 ? 10.336 29.088 -6.938 1.00 36.75 407 PRO A O 1
ATOM 3261 N N . GLY A 1 408 ? 9.974 26.949 -6.426 1.00 35.78 408 GLY A N 1
ATOM 3262 C CA . GLY A 1 408 ? 8.633 26.926 -7.003 1.00 35.78 408 GLY A CA 1
ATOM 3263 C C . GLY A 1 408 ? 7.699 25.972 -6.279 1.00 35.78 408 GLY A C 1
ATOM 3264 O O . GLY A 1 408 ? 7.362 24.923 -6.817 1.00 35.78 408 GLY A O 1
ATOM 3265 N N . GLY A 1 409 ? 7.265 26.343 -5.073 1.00 36.22 409 GLY A N 1
ATOM 3266 C CA . GLY A 1 409 ? 6.169 25.653 -4.390 1.00 36.22 409 GLY A CA 1
ATOM 3267 C C . GLY A 1 409 ? 6.198 25.787 -2.872 1.00 36.22 409 GLY A C 1
ATOM 3268 O O . GLY A 1 409 ? 6.443 24.804 -2.185 1.00 36.22 409 GLY A O 1
ATOM 3269 N N . ALA A 1 410 ? 5.928 26.980 -2.339 1.00 35.91 410 ALA A N 1
ATOM 3270 C CA . ALA A 1 410 ? 5.678 27.160 -0.910 1.00 35.91 410 ALA A CA 1
ATOM 3271 C C . ALA A 1 410 ? 4.167 27.278 -0.659 1.00 35.91 410 ALA A C 1
ATOM 3273 O O . ALA A 1 410 ? 3.490 28.093 -1.281 1.00 35.91 410 ALA A O 1
ATOM 3274 N N . GLY A 1 411 ? 3.646 26.462 0.256 1.00 36.50 411 GLY A N 1
ATOM 3275 C CA . GLY A 1 411 ? 2.335 26.643 0.877 1.00 36.50 411 GLY A CA 1
ATOM 3276 C C . GLY A 1 411 ? 2.521 26.732 2.390 1.00 36.50 411 GLY A C 1
ATOM 3277 O O . GLY A 1 411 ? 3.338 26.000 2.946 1.00 36.50 411 GLY A O 1
ATOM 3278 N N . SER A 1 412 ? 1.800 27.638 3.046 1.00 31.17 412 SER A N 1
ATOM 3279 C CA . SER A 1 412 ? 1.863 27.858 4.492 1.00 31.17 412 SER A CA 1
ATOM 3280 C C . SER A 1 412 ? 0.763 27.086 5.228 1.00 31.17 412 SER A C 1
ATOM 3282 O O . SER A 1 412 ? -0.350 26.918 4.731 1.00 31.17 412 SER A O 1
ATOM 3284 N N . VAL A 1 413 ? 1.072 26.629 6.441 1.00 31.73 413 VAL A N 1
ATOM 3285 C CA . VAL A 1 413 ? 0.078 26.217 7.437 1.00 31.73 413 VAL A CA 1
ATOM 3286 C C . VAL A 1 413 ? 0.402 26.965 8.721 1.00 31.73 413 VAL A C 1
ATOM 3288 O O . VAL A 1 413 ? 1.529 26.896 9.203 1.00 31.73 413 VAL A O 1
ATOM 3291 N N . ILE A 1 414 ? -0.587 27.681 9.245 1.00 26.89 414 ILE A N 1
ATOM 3292 C CA . ILE A 1 414 ? -0.542 28.316 10.563 1.00 26.89 414 ILE A CA 1
ATOM 3293 C C . ILE A 1 414 ? -1.031 27.266 11.567 1.00 26.89 414 ILE A C 1
ATOM 3295 O O . ILE A 1 414 ? -2.067 26.638 11.324 1.00 26.89 414 ILE A O 1
ATOM 3299 N N . VAL A 1 415 ? -0.281 27.040 12.648 1.00 41.75 415 VAL A N 1
ATOM 3300 C CA . VAL A 1 415 ? -0.707 26.209 13.787 1.00 41.75 415 VAL A CA 1
ATOM 3301 C C . VAL A 1 415 ? -0.983 27.106 14.973 1.00 41.75 415 VAL A C 1
ATOM 3303 O O . VAL A 1 415 ? -0.097 27.936 15.268 1.00 41.75 415 VAL A O 1
#

Foldseek 3Di:
DDWDAPDQQDIDDDDPDDCVPPDPVVVVVVVVVVVVCCVQFVLRRHDDDDAQWWAWPDPVAPPFKTWGQDPLNQKIWIGGNRHTPDIDGDQAQVSVQVVVCVVVVHGTHTDDDCSRHVDDQGADPSHRDDDDPVVVVVVVVVVVVVVVVVLLVVQLPDDPQPLLNLQLVLADLVNLVVLAPDDPLLSVLSVCSSSVNDPQQLPLVRGQFQLDPVRRVPDRCGPCCLCPVPPLNVLLVCLVVVLQCVQADDDPPCVSNCLSNLFDPDRHPNLLVQLVVQDDPPDPSVLLVVLLRVLVSSLSSQLSSQSSSLSVVLSVVCSVDVPDDPVVSSVSSNVSNLVSLVSQLVRDDDPVPPPSSVSSNSSNNSSSVSSNPDDDDDPDDPDDPPPDPPDDDDDDDQPDPDDDDDPPDDDDDDD

Mean predicted aligned error: 18.07 Å

Solvent-accessible surface area (backbone atoms only — not comparable to full-atom values): 24494 Å² total; per-residue (Å²): 101,51,72,46,70,79,48,91,70,35,63,47,76,44,65,78,56,79,57,86,87,45,56,71,68,58,48,54,49,49,53,51,47,54,50,47,46,45,75,76,36,54,37,65,38,42,83,78,74,62,88,43,56,54,62,62,72,37,88,88,48,76,84,46,55,49,41,32,34,41,98,85,40,47,31,39,36,35,26,51,76,82,42,80,76,49,74,43,82,25,86,38,66,68,45,44,23,53,52,47,17,63,75,67,75,41,85,37,45,62,60,60,44,47,80,65,63,77,38,80,69,66,34,50,76,97,39,76,64,69,81,55,68,66,60,56,50,50,53,53,50,52,53,52,48,54,53,51,50,52,57,40,52,60,34,60,68,53,74,92,37,60,70,43,48,68,5,27,68,70,44,50,82,67,50,59,73,61,44,69,88,60,48,74,65,34,40,47,45,51,50,25,60,61,40,63,58,66,83,52,67,24,77,70,78,73,40,42,49,47,72,48,77,94,37,65,85,50,66,74,37,44,68,46,37,56,70,49,74,30,71,74,22,39,54,46,45,50,67,52,48,53,52,50,44,71,24,26,81,73,77,69,92,51,45,54,37,30,59,44,26,53,48,64,96,67,74,35,78,44,44,58,68,60,35,59,75,69,53,63,95,85,56,62,61,71,64,44,59,68,34,42,54,62,35,49,38,54,48,50,33,35,45,49,43,46,48,57,34,47,44,54,52,50,53,52,46,34,48,76,45,73,79,66,54,72,65,57,56,53,51,49,42,56,49,50,51,54,53,45,43,56,47,56,49,68,48,80,73,67,87,86,47,55,72,69,42,54,43,40,49,49,50,34,34,35,48,36,49,53,59,67,67,64,72,72,81,93,80,72,88,76,73,81,76,84,74,69,89,86,77,83,87,85,82,86,70,87,83,68,83,77,94,65,95,68,100,79,74,88,83,90,81,91,131

Organism: NCBI:txid2874970

InterPro domains:
  IPR002156 Ribonuclease H domain [PS50879] (389-415)

pLDDT: mean 76.54, std 16.73, range [26.89, 95.38]

Sequence (415 aa):
MTWTTVQSGMVLFSPTRDMASQSMAKRRHFGSFCLALLYNFPSLVYRPLEPGSVIAYSTKVHQFHDWLLTGDGKSLRHFDTGMECGVQPVASMAACDIAASTASKSPVHFGAHPALTRVVHMWAGRRRWRPQRRKLKQIITQRRRAVGTRLLDERVATTDVHVISEGTTLITWRDVRRIRASFPTNAQTLYRLKSNSFPLWNWAKQDLSCPVPECANAGPALASHIFWTCSSALRHWEFLLDRWRWLGTFQEAELNVWVFGLDLPAIPPYAWDVIKQSMDPGTNISKAQAAIFPAARELWRFVVSTTLHAIWVERLRRMEDSSLSQEVHIASAKTSFRRAVRRFRRSTYQPEMGEDGQLVAQVRSALADTLLCYDEPPSLLVRPIDRLPGELHLLFFDGGSRGNPGPGGAGSVIV